Protein AF-A0ABD3QAK3-F1 (afdb_monomer_lite)

pLDDT: mean 80.15, std 20.47, range [24.86, 98.88]

Sequence (628 aa):
MVSDRAFLFLFHRSDGILLLHTTRKKSKGPHYQVPGGHVEDEDFDSAGKPKLMYQKWSLNNAGEDDTLLPYKICATRELYEETGIDLRNSMDRLKPVQLRSPKANELQCEYKHRIFFSAQLTDQDLDHVHAGKSSKTGLTQAMNKIPPNIMLKLSEEHQGFMFERNLSKAAESLTLHSGGKVSTALRMAVENGQLSSFITQPLNDEESPEGENRETPIQCNKVIKRELDMSPCKETVPHDCHRTFYLYLPQIVCLDGKSSNETVDEIGTLPVTFVVHCYGCNSESVMTSFLPYANTHKSIIVAPEGIQRSFNALDCCGYALSSKIDDVGFFSEILVTLEKEFSYVRSSFSYAVGWSNGGFMVMNAGHLFKAISPISGYIVDFDGLKANATVGKGIFFHHSLDDPFVRSTGCCNDPDTPACCCGIFAERCVSIQDVMKNFATEVNNCNIGEGHSKSDVRLEESFVDTQRGITCFTSSSRSCVANNTICLYEHSGHFNIPSFGVAFPMVEQVMDFFARDACEINSGLWNNQRKECVCRRESGYGGTYCFDRVGYAGPTNEKSTMQLSDVEVVVSSWWRPIYKAAILIIVVAVLCVFRLRMDRRKLKDEDEISSESGEKVELVDSTTRRGL

Structure (mmCIF, N/CA/C/O backbone):
data_AF-A0ABD3QAK3-F1
#
_entry.id   AF-A0ABD3QAK3-F1
#
loop_
_atom_site.group_PDB
_atom_site.id
_atom_site.type_symbol
_atom_site.label_atom_id
_atom_site.label_alt_id
_atom_site.label_comp_id
_atom_site.label_asym_id
_atom_site.label_entity_id
_atom_site.label_seq_id
_atom_site.pdbx_PDB_ins_code
_atom_site.Cartn_x
_atom_site.Cartn_y
_atom_site.Cartn_z
_atom_site.occupancy
_atom_site.B_iso_or_equiv
_atom_site.auth_seq_id
_atom_site.auth_comp_id
_atom_site.auth_asym_id
_atom_site.auth_atom_id
_atom_site.pdbx_PDB_model_num
ATOM 1 N N . MET A 1 1 ? 18.927 13.412 52.729 1.00 48.53 1 MET A N 1
ATOM 2 C CA . MET A 1 1 ? 17.749 12.579 52.401 1.00 48.53 1 MET A CA 1
ATOM 3 C C . MET A 1 1 ? 17.671 12.470 50.891 1.00 48.53 1 MET A C 1
ATOM 5 O O . MET A 1 1 ? 17.961 13.460 50.230 1.00 48.53 1 MET A O 1
ATOM 9 N N . VAL A 1 2 ? 17.378 11.293 50.340 1.00 58.09 2 VAL A N 1
ATOM 10 C CA . VAL A 1 2 ? 17.176 11.163 48.890 1.00 58.09 2 VAL A CA 1
ATOM 11 C C . VAL A 1 2 ? 15.822 11.793 48.567 1.00 58.09 2 VAL A C 1
ATOM 13 O O . VAL A 1 2 ? 14.831 11.426 49.185 1.00 58.09 2 VAL A O 1
ATOM 16 N N . SER A 1 3 ? 15.802 12.798 47.692 1.00 77.06 3 SER A N 1
ATOM 17 C CA . SER A 1 3 ? 14.559 13.418 47.222 1.00 77.06 3 SER A CA 1
ATOM 18 C C . SER A 1 3 ? 13.946 12.526 46.147 1.00 77.06 3 SER A C 1
ATOM 20 O O . SER A 1 3 ? 14.634 12.158 45.186 1.00 77.06 3 SER A O 1
ATOM 22 N N . ASP A 1 4 ? 12.679 12.170 46.345 1.00 86.94 4 ASP A N 1
ATOM 23 C CA . ASP A 1 4 ? 11.909 11.419 45.365 1.00 86.94 4 ASP A CA 1
ATOM 24 C C . ASP A 1 4 ? 11.622 12.274 44.127 1.00 86.94 4 ASP A C 1
ATOM 26 O O . ASP A 1 4 ? 11.622 13.509 44.161 1.00 86.94 4 ASP A O 1
ATOM 30 N N . ARG A 1 5 ? 11.390 11.589 43.012 1.00 93.31 5 ARG A N 1
ATOM 31 C CA . ARG A 1 5 ? 11.016 12.191 41.734 1.00 93.31 5 ARG A CA 1
ATOM 32 C C . ARG A 1 5 ? 9.819 11.471 41.145 1.00 93.31 5 ARG A C 1
ATOM 34 O O . ARG A 1 5 ? 9.698 10.262 41.343 1.00 93.31 5 ARG A O 1
ATOM 41 N N . ALA A 1 6 ? 9.003 12.177 40.378 1.00 95.12 6 ALA A N 1
ATOM 42 C CA . ALA A 1 6 ? 7.899 11.591 39.630 1.00 95.12 6 ALA A CA 1
ATOM 43 C C . ALA A 1 6 ? 8.104 11.830 38.129 1.00 95.12 6 ALA A C 1
ATOM 45 O O . ALA A 1 6 ? 8.448 12.936 37.726 1.00 95.12 6 ALA A O 1
ATOM 46 N N . PHE A 1 7 ? 7.926 10.791 37.313 1.00 97.88 7 PHE A N 1
ATOM 47 C CA . PHE A 1 7 ? 8.082 10.845 35.857 1.00 97.88 7 PHE A CA 1
ATOM 48 C C . PHE A 1 7 ? 6.852 10.292 35.148 1.00 97.88 7 PHE A C 1
ATOM 50 O O . PHE A 1 7 ? 6.183 9.389 35.660 1.00 97.88 7 PHE A O 1
ATOM 57 N N . LEU A 1 8 ? 6.598 10.798 33.941 1.00 96.81 8 LEU A N 1
ATOM 58 C CA . LEU A 1 8 ? 5.421 10.451 33.160 1.00 96.81 8 LEU A CA 1
ATOM 59 C C . LEU A 1 8 ? 5.791 9.912 31.773 1.00 96.81 8 LEU A C 1
ATOM 61 O O . LEU A 1 8 ? 6.413 10.593 30.962 1.00 96.81 8 LEU A O 1
ATOM 65 N N . PHE A 1 9 ? 5.365 8.685 31.481 1.00 96.50 9 PHE A N 1
ATOM 66 C CA . PHE A 1 9 ? 5.365 8.126 30.133 1.00 96.50 9 PHE A CA 1
ATOM 67 C C . PHE A 1 9 ? 4.059 8.517 29.434 1.00 96.50 9 PHE A C 1
ATOM 69 O O . PHE A 1 9 ? 3.014 7.901 29.645 1.00 96.50 9 PHE A O 1
ATOM 76 N N . LEU A 1 10 ? 4.119 9.583 28.638 1.00 94.94 10 LEU A N 1
ATOM 77 C CA . LEU A 1 10 ? 2.979 10.085 27.875 1.00 94.94 10 LEU A CA 1
ATOM 78 C C . LEU A 1 10 ? 2.948 9.500 26.477 1.00 94.94 10 LEU A C 1
ATOM 80 O O . LEU A 1 10 ? 3.904 9.672 25.725 1.00 94.94 10 LEU A O 1
ATOM 84 N N . PHE A 1 11 ? 1.827 8.890 26.112 1.00 91.44 11 PHE A N 1
ATOM 85 C CA . PHE A 1 11 ? 1.648 8.272 24.805 1.00 91.44 11 PHE A CA 1
ATOM 86 C C . PHE A 1 11 ? 0.579 8.998 24.014 1.00 91.44 11 PHE A C 1
ATOM 88 O O . PHE A 1 11 ? -0.553 9.102 24.467 1.00 91.44 11 PHE A O 1
ATOM 95 N N . HIS A 1 12 ? 0.907 9.446 22.809 1.00 87.62 12 HIS A N 1
ATOM 96 C CA . HIS A 1 12 ? -0.090 9.835 21.826 1.00 87.62 12 HIS A CA 1
ATOM 97 C C . HIS A 1 12 ? -0.406 8.649 20.912 1.00 87.62 12 HIS A C 1
ATOM 99 O O . HIS A 1 12 ? 0.503 7.937 20.485 1.00 87.62 12 HIS A O 1
ATOM 105 N N . ARG A 1 13 ? -1.692 8.419 20.614 1.00 78.31 13 ARG A N 1
ATOM 106 C CA . ARG A 1 13 ? -2.156 7.182 19.958 1.00 78.31 13 ARG A CA 1
ATOM 107 C C . ARG A 1 13 ? -1.511 6.975 18.589 1.00 78.31 13 ARG A C 1
ATOM 109 O O . ARG A 1 13 ? -1.150 5.852 18.253 1.00 78.31 13 ARG A O 1
ATOM 116 N N . SER A 1 14 ? -1.394 8.041 17.804 1.00 72.62 14 SER A N 1
ATOM 117 C CA . SER A 1 14 ? -0.783 7.995 16.476 1.00 72.62 14 SER A CA 1
ATOM 118 C C . SER A 1 14 ? 0.714 8.252 16.500 1.00 72.62 14 SER A C 1
ATOM 120 O O . SER A 1 14 ? 1.397 7.805 15.592 1.00 72.62 14 SER A O 1
ATOM 122 N N . ASP A 1 15 ? 1.257 8.960 17.487 1.00 81.81 15 ASP A N 1
ATOM 123 C CA . ASP A 1 15 ? 2.616 9.501 17.360 1.00 81.81 15 ASP A CA 1
ATOM 124 C C . ASP A 1 15 ? 3.647 8.778 18.234 1.00 81.81 15 ASP A C 1
ATOM 126 O O . ASP A 1 15 ? 4.821 8.744 17.868 1.00 81.81 15 ASP A O 1
ATOM 130 N N . GLY A 1 16 ? 3.220 8.083 19.293 1.00 88.44 16 GLY A N 1
ATOM 131 C CA . GLY A 1 16 ? 4.094 7.311 20.183 1.00 88.44 16 GLY A CA 1
ATOM 132 C C . GLY A 1 16 ? 4.354 8.011 21.517 1.00 88.44 16 GLY A C 1
ATOM 133 O O . GLY A 1 16 ? 3.540 8.817 21.966 1.00 88.44 16 GLY A O 1
ATOM 134 N N . ILE A 1 17 ? 5.469 7.693 22.183 1.00 94.56 17 ILE A N 1
ATOM 135 C CA . ILE A 1 17 ? 5.828 8.303 23.472 1.00 94.56 17 ILE A CA 1
ATOM 136 C C . ILE A 1 17 ? 6.436 9.696 23.275 1.00 94.56 17 ILE A C 1
ATOM 138 O O . ILE A 1 17 ? 7.299 9.873 22.415 1.00 94.56 17 ILE A O 1
ATOM 142 N N . LEU A 1 18 ? 6.012 10.676 24.074 1.00 95.56 18 LEU A N 1
ATOM 143 C CA . LEU A 1 18 ? 6.567 12.030 24.070 1.00 95.56 18 LEU A CA 1
ATOM 144 C C . LEU A 1 18 ? 7.971 12.049 24.691 1.00 95.56 18 LEU A C 1
ATOM 146 O O . LEU A 1 18 ? 8.162 11.642 25.838 1.00 95.56 18 LEU A O 1
ATOM 150 N N . LEU A 1 19 ? 8.938 12.586 23.950 1.00 96.88 19 LEU A N 1
ATOM 151 C CA . LEU A 1 19 ? 10.317 12.796 24.380 1.00 96.88 19 LEU A CA 1
ATOM 152 C C . LEU A 1 19 ? 10.688 14.277 24.257 1.00 96.88 19 LEU A C 1
ATOM 154 O O . LEU A 1 19 ? 10.515 14.883 23.201 1.00 96.88 19 LEU A O 1
ATOM 158 N N . LEU A 1 20 ? 11.255 14.852 25.315 1.00 96.25 20 LEU A N 1
ATOM 159 C CA . LEU A 1 20 ? 11.702 16.244 25.365 1.00 96.25 20 LEU A CA 1
ATOM 160 C C . LEU A 1 20 ? 13.210 16.329 25.129 1.00 96.25 20 LEU A C 1
ATOM 162 O O . LEU A 1 20 ? 13.993 15.683 25.823 1.00 96.25 20 LEU A O 1
ATOM 166 N N . HIS A 1 21 ? 13.636 17.135 24.163 1.00 94.50 21 HIS A N 1
ATOM 167 C CA . HIS A 1 21 ? 15.041 17.331 23.822 1.00 94.50 21 HIS A CA 1
ATOM 168 C C . HIS A 1 21 ? 15.651 18.465 24.657 1.00 94.50 21 HIS A C 1
ATOM 170 O O . HIS A 1 21 ? 15.159 19.597 24.642 1.00 94.50 21 HIS A O 1
ATOM 176 N N . THR A 1 22 ? 16.746 18.182 25.367 1.00 87.94 22 THR A N 1
ATOM 177 C CA . THR A 1 22 ? 17.477 19.161 26.185 1.00 87.94 22 THR A CA 1
ATOM 178 C C . THR A 1 22 ? 18.953 19.233 25.796 1.00 87.94 22 THR A C 1
ATOM 180 O O . THR A 1 22 ? 19.617 18.221 25.584 1.00 87.94 22 THR A O 1
ATOM 183 N N . THR A 1 23 ? 19.487 20.449 25.739 1.00 78.31 23 THR A N 1
ATOM 184 C CA . THR A 1 23 ? 20.881 20.766 25.385 1.00 78.31 23 THR A CA 1
ATOM 185 C C . THR A 1 23 ? 21.583 21.619 26.446 1.00 78.31 23 THR A C 1
ATOM 187 O O . THR A 1 23 ? 22.785 21.849 26.359 1.00 78.31 23 THR A O 1
ATOM 190 N N . ARG A 1 24 ? 20.856 22.087 27.474 1.00 64.06 24 ARG A N 1
ATOM 191 C CA . ARG A 1 24 ? 21.328 23.124 28.415 1.00 64.06 24 ARG A CA 1
ATOM 192 C C . ARG A 1 24 ? 21.891 22.602 29.741 1.00 64.06 24 ARG A C 1
ATOM 194 O O . ARG A 1 24 ? 22.439 23.380 30.524 1.00 64.06 24 ARG A O 1
ATOM 201 N N . LYS A 1 25 ? 21.807 21.298 30.022 1.00 68.19 25 LYS A N 1
ATOM 202 C CA . LYS A 1 25 ? 22.339 20.716 31.269 1.00 68.19 25 LYS A CA 1
ATOM 203 C C . LYS A 1 25 ? 23.866 20.589 31.173 1.00 68.19 25 LYS A C 1
ATOM 205 O O . LYS A 1 25 ? 24.362 19.606 30.656 1.00 68.19 25 LYS A O 1
ATOM 210 N N . LYS A 1 26 ? 24.609 21.564 31.721 1.00 58.03 26 LYS A N 1
ATOM 211 C CA . LYS A 1 26 ? 26.085 21.730 31.621 1.00 58.03 26 LYS A CA 1
ATOM 212 C C . LYS A 1 26 ? 26.942 20.463 31.813 1.00 58.03 26 LYS A C 1
ATOM 214 O O . LYS A 1 26 ? 28.054 20.411 31.304 1.00 58.03 26 LYS A O 1
ATOM 219 N N . SER A 1 27 ? 26.463 19.465 32.558 1.00 62.31 27 SER A N 1
ATOM 220 C CA . SER A 1 27 ? 27.169 18.203 32.831 1.00 62.31 27 SER A CA 1
ATOM 221 C C . SER A 1 27 ? 26.825 17.051 31.877 1.00 62.31 27 SER A C 1
ATOM 223 O O . SER A 1 27 ? 27.359 15.955 32.034 1.00 62.31 27 SER A O 1
ATOM 225 N N . LYS A 1 28 ? 25.918 17.257 30.915 1.00 65.50 28 LYS A N 1
ATOM 226 C CA . LYS A 1 28 ? 25.431 16.243 29.972 1.00 65.50 28 LYS A CA 1
ATOM 227 C C . LYS A 1 28 ? 25.290 16.865 28.582 1.00 65.50 28 LYS A C 1
ATOM 229 O O . LYS A 1 28 ? 24.758 17.960 28.450 1.00 65.50 28 LYS A O 1
ATOM 234 N N . GLY A 1 29 ? 25.745 16.165 27.544 1.00 76.44 29 GLY A N 1
ATOM 235 C CA . GLY A 1 29 ? 25.492 16.583 26.161 1.00 76.44 29 GLY A CA 1
ATOM 236 C C . GLY A 1 29 ? 23.991 16.604 25.815 1.00 76.44 29 GLY A C 1
ATOM 237 O O . GLY A 1 29 ? 23.160 16.244 26.660 1.00 76.44 29 GLY A O 1
ATOM 238 N N . PRO A 1 30 ? 23.632 17.001 24.581 1.00 85.06 30 PRO A N 1
ATOM 239 C CA . PRO A 1 30 ? 22.264 16.910 24.076 1.00 85.06 30 PRO A CA 1
ATOM 240 C C . PRO A 1 30 ? 21.653 15.526 24.331 1.00 85.06 30 PRO A C 1
ATOM 242 O O . PRO A 1 30 ? 22.277 14.512 24.019 1.00 85.06 30 PRO A O 1
ATOM 245 N N . HIS A 1 31 ? 20.470 15.468 24.942 1.00 91.56 31 HIS A N 1
ATOM 246 C CA . HIS A 1 31 ? 19.793 14.206 25.250 1.00 91.56 31 HIS A CA 1
ATOM 247 C C . HIS A 1 31 ? 18.279 14.368 25.360 1.00 91.56 31 HIS A C 1
ATOM 249 O O . HIS A 1 31 ? 17.766 15.485 25.436 1.00 91.56 31 HIS A O 1
ATOM 255 N N . TYR A 1 32 ? 17.570 13.239 25.398 1.00 95.12 32 TYR A N 1
ATOM 256 C CA . TYR A 1 32 ? 16.124 13.211 25.581 1.00 95.12 32 TYR A CA 1
ATOM 257 C C . TYR A 1 32 ? 15.735 12.925 27.030 1.00 95.12 32 TYR A C 1
ATOM 259 O O . TYR A 1 32 ? 16.454 12.249 27.773 1.00 95.12 32 TYR A O 1
ATOM 267 N N . GLN A 1 33 ? 14.586 13.462 27.425 1.00 96.00 33 GLN A N 1
ATOM 268 C CA . GLN A 1 33 ? 13.946 13.301 28.725 1.00 96.00 33 GLN A CA 1
ATOM 269 C C . GLN A 1 33 ? 12.463 12.960 28.524 1.00 96.00 33 GLN A C 1
ATOM 271 O O . GLN A 1 33 ? 11.920 13.151 27.439 1.00 96.00 33 GLN A O 1
ATOM 276 N N . VAL A 1 34 ? 11.823 12.425 29.559 1.00 97.00 34 VAL A N 1
ATOM 277 C CA . VAL A 1 34 ? 10.353 12.371 29.652 1.00 97.00 34 VAL A CA 1
ATOM 278 C C . VAL A 1 34 ? 9.924 13.411 30.678 1.00 97.00 34 VAL A C 1
ATOM 280 O O . VAL A 1 34 ? 10.752 13.706 31.548 1.00 97.00 34 VAL A O 1
ATOM 283 N N . PRO A 1 35 ? 8.683 13.917 30.623 1.00 96.69 35 PRO A N 1
ATOM 284 C CA . PRO A 1 35 ? 8.252 14.919 31.577 1.00 96.69 35 PRO A CA 1
ATOM 285 C C . PRO A 1 35 ? 8.326 14.439 33.025 1.00 96.69 35 PRO A C 1
ATOM 287 O O . PRO A 1 35 ? 8.030 13.269 33.315 1.00 96.69 35 PRO A O 1
ATOM 290 N N . GLY A 1 36 ? 8.716 15.335 33.929 1.00 95.19 36 GLY A N 1
ATOM 291 C CA . GLY A 1 36 ? 8.741 15.064 35.364 1.00 95.19 36 GLY A CA 1
ATOM 292 C C . GLY A 1 36 ? 10.007 15.520 36.081 1.00 95.19 36 GLY A C 1
ATOM 293 O O . GLY A 1 36 ? 11.070 15.708 35.490 1.00 95.19 36 GLY A O 1
ATOM 294 N N . GLY A 1 37 ? 9.914 15.612 37.404 1.00 93.56 37 GLY A N 1
ATOM 295 C CA . GLY A 1 37 ? 10.890 16.341 38.201 1.00 93.56 37 GLY A CA 1
ATOM 296 C C . GLY A 1 37 ? 10.922 15.930 39.665 1.00 93.56 37 GLY A C 1
ATOM 297 O O . GLY A 1 37 ? 10.688 14.771 40.021 1.00 93.56 37 GLY A O 1
ATOM 298 N N . HIS A 1 38 ? 11.338 16.869 40.507 1.00 93.19 38 HIS A N 1
ATOM 299 C CA . HIS A 1 38 ? 11.453 16.666 41.946 1.00 93.19 38 HIS A CA 1
ATOM 300 C C . HIS A 1 38 ? 10.094 16.830 42.623 1.00 93.19 38 HIS A C 1
ATOM 302 O O . HIS A 1 38 ? 9.352 17.751 42.307 1.00 93.19 38 HIS A O 1
ATOM 308 N N . VAL A 1 39 ? 9.797 15.938 43.571 1.00 90.19 39 VAL A N 1
ATOM 309 C CA . VAL A 1 39 ? 8.610 16.082 44.420 1.00 90.19 39 VAL A CA 1
ATOM 310 C C . VAL A 1 39 ? 8.939 17.067 45.537 1.00 90.19 39 VAL A C 1
ATOM 312 O O . VAL A 1 39 ? 9.882 16.840 46.312 1.00 90.19 39 VAL A O 1
ATOM 315 N N . GLU A 1 40 ? 8.176 18.151 45.597 1.00 89.94 40 GLU A N 1
ATOM 316 C CA . GLU A 1 40 ? 8.367 19.283 46.507 1.00 89.94 40 GLU A CA 1
ATOM 317 C C . GLU A 1 40 ? 7.404 19.211 47.700 1.00 89.94 40 GLU A C 1
ATOM 319 O O . GLU A 1 40 ? 6.500 18.374 47.736 1.00 89.94 40 GLU A O 1
ATOM 324 N N . ASP A 1 41 ? 7.622 20.044 48.720 1.00 85.75 41 ASP A N 1
ATOM 325 C CA . ASP A 1 41 ? 6.781 20.038 49.928 1.00 85.75 41 ASP A CA 1
ATOM 326 C C . ASP A 1 41 ? 5.357 20.523 49.596 1.00 85.75 41 ASP A C 1
ATOM 328 O O . ASP A 1 41 ? 4.371 19.997 50.107 1.00 85.75 41 ASP A O 1
ATOM 332 N N . GLU A 1 42 ? 5.249 21.426 48.628 1.00 87.38 42 GLU A N 1
ATOM 333 C CA . GLU A 1 42 ? 4.016 21.977 48.083 1.00 87.38 42 GLU A CA 1
ATOM 334 C C . GLU A 1 42 ? 3.141 20.910 47.399 1.00 87.38 42 GLU A C 1
ATOM 336 O O . GLU A 1 42 ? 1.911 21.004 47.436 1.00 87.38 42 GLU A O 1
ATOM 341 N N . ASP A 1 43 ? 3.743 19.868 46.808 1.00 88.44 43 ASP A N 1
ATOM 342 C CA . ASP A 1 43 ? 3.006 18.752 46.195 1.00 88.44 43 ASP A CA 1
ATOM 343 C C . ASP A 1 43 ? 2.315 17.892 47.274 1.00 88.44 43 ASP A C 1
ATOM 345 O O . ASP A 1 43 ? 1.197 17.402 47.094 1.00 88.44 43 ASP A O 1
ATOM 349 N N . PHE A 1 44 ? 2.973 17.738 48.426 1.00 84.50 44 PHE A N 1
ATOM 350 C CA . PHE A 1 44 ? 2.442 17.056 49.608 1.00 84.50 44 PHE A CA 1
ATOM 351 C C . PHE A 1 44 ? 1.340 17.877 50.285 1.00 84.50 44 PHE A C 1
ATOM 353 O O . PHE A 1 44 ? 0.272 17.342 50.605 1.00 84.50 44 PHE A O 1
ATOM 360 N N . ASP A 1 45 ? 1.558 19.183 50.428 1.00 84.06 45 ASP A N 1
ATOM 361 C CA . ASP A 1 45 ? 0.566 20.110 50.972 1.00 84.06 45 ASP A CA 1
ATOM 362 C C . ASP A 1 45 ? -0.690 20.164 50.091 1.00 84.06 45 ASP A C 1
ATOM 364 O O . ASP A 1 45 ? -1.809 20.103 50.604 1.00 84.06 45 ASP A O 1
ATOM 368 N N . SER A 1 46 ? -0.521 20.165 48.765 1.00 84.25 46 SER A N 1
ATOM 369 C CA . SER A 1 46 ? -1.625 20.125 47.793 1.00 84.25 46 SER A CA 1
ATOM 370 C C . SER A 1 46 ? -2.431 18.823 47.859 1.00 84.25 46 SER A C 1
ATOM 372 O O . SER A 1 46 ? -3.635 18.827 47.609 1.00 84.25 46 SER A O 1
ATOM 374 N N . ALA A 1 47 ? -1.799 17.710 48.242 1.00 81.31 47 ALA A N 1
ATOM 375 C CA . ALA A 1 47 ? -2.486 16.449 48.520 1.00 81.31 47 ALA A CA 1
ATOM 376 C C . ALA A 1 47 ? -3.167 16.419 49.906 1.00 81.31 47 ALA A C 1
ATOM 378 O O . ALA A 1 47 ? -3.846 15.445 50.238 1.00 81.31 47 ALA A O 1
ATOM 379 N N . GLY A 1 48 ? -2.959 17.441 50.745 1.00 79.38 48 GLY A N 1
ATOM 380 C CA . GLY A 1 48 ? -3.405 17.463 52.137 1.00 79.38 48 GLY A CA 1
ATOM 381 C C . GLY A 1 48 ? -2.656 16.468 53.032 1.00 79.38 48 GLY A C 1
ATOM 382 O O . GLY A 1 48 ? -3.224 15.980 54.012 1.00 79.38 48 GLY A O 1
ATOM 383 N N . LYS A 1 49 ? -1.405 16.116 52.696 1.00 67.38 49 LYS A N 1
ATOM 384 C CA . LYS A 1 49 ? -0.611 15.086 53.391 1.00 67.38 49 LYS A CA 1
ATOM 385 C C . LYS A 1 49 ? 0.740 15.657 53.845 1.00 67.38 49 LYS A C 1
ATOM 387 O O . LYS A 1 49 ? 1.572 15.941 52.998 1.00 67.38 49 LYS A O 1
ATOM 392 N N . PRO A 1 50 ? 1.055 15.742 55.149 1.00 64.12 50 PRO A N 1
ATOM 393 C CA . PRO A 1 50 ? 2.370 16.205 55.594 1.00 64.12 50 PRO A CA 1
ATOM 394 C C . PRO A 1 50 ? 3.485 15.220 55.200 1.00 64.12 50 PRO A C 1
ATOM 396 O O . PRO A 1 50 ? 3.407 14.032 55.524 1.00 64.12 50 PRO A O 1
ATOM 399 N N . LYS A 1 51 ? 4.579 15.709 54.602 1.00 62.50 51 LYS A N 1
ATOM 400 C CA . LYS A 1 51 ? 5.743 14.899 54.170 1.00 62.50 51 LYS A CA 1
ATOM 401 C C . LYS A 1 51 ? 6.330 13.995 55.266 1.00 62.50 51 LYS A C 1
ATOM 403 O O . LYS A 1 51 ? 6.785 12.885 54.985 1.00 62.50 51 LYS A O 1
ATOM 408 N N . LEU A 1 52 ? 6.278 14.430 56.531 1.00 58.75 52 LEU A N 1
ATOM 409 C CA . LEU A 1 52 ? 6.751 13.650 57.686 1.00 58.75 52 LEU A CA 1
ATOM 410 C C . LEU A 1 52 ? 5.970 12.339 57.898 1.00 58.75 52 LEU A C 1
ATOM 412 O O . LEU A 1 52 ? 6.512 11.388 58.458 1.00 58.75 52 LEU A O 1
ATOM 416 N N . MET A 1 53 ? 4.713 12.275 57.449 1.00 52.06 53 MET A N 1
ATOM 417 C CA . MET A 1 53 ? 3.838 11.111 57.620 1.00 52.06 53 MET A CA 1
ATOM 418 C C . MET A 1 53 ? 4.145 9.997 56.604 1.00 52.06 53 MET A C 1
ATOM 420 O O . MET A 1 53 ? 3.798 8.838 56.820 1.00 52.06 53 MET A O 1
ATOM 424 N N . TYR A 1 54 ? 4.858 10.330 55.526 1.00 56.31 54 TYR A N 1
ATOM 425 C CA . TYR A 1 54 ? 5.079 9.450 54.383 1.00 56.31 54 TYR A CA 1
ATOM 426 C C . TYR A 1 54 ? 6.375 8.622 54.469 1.00 56.31 54 TYR A C 1
ATOM 428 O O . TYR A 1 54 ? 6.482 7.557 53.869 1.00 56.31 54 TYR A O 1
ATOM 436 N N . GLN A 1 55 ? 7.343 9.031 55.299 1.00 52.84 55 GLN A N 1
ATOM 437 C CA . GLN A 1 55 ? 8.617 8.309 55.466 1.00 52.84 55 GLN A CA 1
ATOM 438 C C . GLN A 1 55 ? 8.496 6.949 56.182 1.00 52.84 55 GLN A C 1
ATOM 440 O O . GLN A 1 55 ? 9.497 6.245 56.331 1.00 52.84 55 GLN A O 1
ATOM 445 N N . LYS A 1 56 ? 7.305 6.560 56.658 1.00 44.88 56 LYS A N 1
ATOM 446 C CA . LYS A 1 56 ? 7.134 5.321 57.431 1.00 44.88 56 LYS A CA 1
ATOM 447 C C . LYS A 1 56 ? 5.723 4.734 57.423 1.00 44.88 56 LYS A C 1
ATOM 449 O O . LYS A 1 56 ? 5.432 3.887 58.270 1.00 44.88 56 LYS A O 1
ATOM 454 N N . TRP A 1 57 ? 4.840 5.164 56.517 1.00 42.44 57 TRP A N 1
ATOM 455 C CA . TRP A 1 57 ? 3.527 4.535 56.429 1.00 42.44 57 TRP A CA 1
ATOM 456 C C . TRP A 1 57 ? 3.643 3.236 55.637 1.00 42.44 57 TRP A C 1
ATOM 458 O O . TRP A 1 57 ? 3.841 3.218 54.426 1.00 42.44 57 TRP A O 1
ATOM 468 N N . SER A 1 58 ? 3.590 2.134 56.379 1.00 44.84 58 SER A N 1
ATOM 469 C CA . SER A 1 58 ? 3.414 0.794 55.840 1.00 44.84 58 SER A CA 1
ATOM 470 C C . SER A 1 58 ? 2.204 0.788 54.904 1.00 44.84 58 SER A C 1
ATOM 472 O O . SER A 1 58 ? 1.129 1.260 55.279 1.00 44.84 58 SER A O 1
ATOM 474 N N . LEU A 1 59 ? 2.411 0.231 53.711 1.00 47.62 59 LEU A N 1
ATOM 475 C CA . LEU A 1 59 ? 1.485 0.012 52.588 1.00 47.62 59 LEU A CA 1
ATOM 476 C C . LEU A 1 59 ? 0.211 -0.790 52.930 1.00 47.62 59 LEU A C 1
ATOM 478 O O . LEU A 1 59 ? -0.453 -1.319 52.047 1.00 47.62 59 LEU A O 1
ATOM 482 N N . ASN A 1 60 ? -0.139 -0.905 54.207 1.00 41.47 60 ASN A N 1
ATOM 483 C CA . ASN A 1 60 ? -1.083 -1.893 54.693 1.00 41.47 60 ASN A CA 1
ATOM 484 C C . ASN A 1 60 ? -2.508 -1.368 54.899 1.00 41.47 60 ASN A C 1
ATOM 486 O O . ASN A 1 60 ? -3.357 -2.194 55.193 1.00 41.47 60 ASN A O 1
ATOM 490 N N . ASN A 1 61 ? -2.804 -0.063 54.773 1.00 40.44 61 ASN A N 1
ATOM 491 C CA . ASN A 1 61 ? -4.151 0.452 55.105 1.00 40.44 61 ASN A CA 1
ATOM 492 C C . ASN A 1 61 ? -4.662 1.676 54.313 1.00 40.44 61 ASN A C 1
ATOM 494 O O . ASN A 1 61 ? -5.734 2.184 54.631 1.00 40.44 61 ASN A O 1
ATOM 498 N N . ALA A 1 62 ? -3.953 2.153 53.289 1.00 44.34 62 ALA A N 1
ATOM 499 C CA . ALA A 1 62 ? -4.458 3.195 52.392 1.00 44.34 62 ALA A CA 1
ATOM 500 C C . ALA A 1 62 ? -4.537 2.619 50.978 1.00 44.34 62 ALA A C 1
ATOM 502 O O . ALA A 1 62 ? -3.594 1.962 50.536 1.00 44.34 62 ALA A O 1
ATOM 503 N N . GLY A 1 63 ? -5.661 2.828 50.287 1.00 51.59 63 GLY A N 1
ATOM 504 C CA . GLY A 1 63 ? -5.778 2.452 48.880 1.00 51.59 63 GLY A CA 1
ATOM 505 C C . GLY A 1 63 ? -4.631 3.067 48.075 1.00 51.59 63 GLY A C 1
ATOM 506 O O . GLY A 1 63 ? -4.197 4.183 48.364 1.00 51.59 63 GLY A O 1
ATOM 507 N N . GLU A 1 64 ? -4.140 2.335 47.077 1.00 57.09 64 GLU A N 1
ATOM 508 C CA . GLU A 1 64 ? -3.003 2.704 46.216 1.00 57.09 64 GLU A CA 1
ATOM 509 C C . GLU A 1 64 ? -3.130 4.115 45.592 1.00 57.09 64 GLU A C 1
ATOM 511 O O . GLU A 1 64 ? -2.133 4.738 45.237 1.00 57.09 64 GLU A O 1
ATOM 516 N N . ASP A 1 65 ? -4.350 4.655 45.514 1.00 59.66 65 ASP A N 1
ATOM 517 C CA . ASP A 1 65 ? -4.641 5.974 44.946 1.00 59.66 65 ASP A CA 1
ATOM 518 C C . ASP A 1 65 ? -4.390 7.154 45.915 1.00 59.66 65 ASP A C 1
ATOM 520 O O . ASP A 1 65 ? -3.897 8.199 45.495 1.00 59.66 65 ASP A O 1
ATOM 524 N N . ASP A 1 66 ? -4.645 6.995 47.223 1.00 66.44 66 ASP A N 1
ATOM 525 C CA . ASP A 1 66 ? -4.463 8.070 48.227 1.00 66.44 66 ASP A CA 1
ATOM 526 C C . ASP A 1 66 ? -2.984 8.245 48.615 1.00 66.44 66 ASP A C 1
ATOM 528 O O . ASP A 1 66 ? -2.529 9.316 49.018 1.00 66.44 66 ASP A O 1
ATOM 532 N N . THR A 1 67 ? -2.198 7.180 48.451 1.00 74.19 67 THR A N 1
ATOM 533 C CA . THR A 1 67 ? -0.752 7.208 48.641 1.00 74.19 67 THR A CA 1
ATOM 534 C C . THR A 1 67 ? -0.081 7.936 47.470 1.00 74.19 67 THR A C 1
ATOM 536 O O . THR A 1 67 ? 0.720 8.844 47.689 1.00 74.19 67 THR A O 1
ATOM 539 N N . LEU A 1 68 ? -0.414 7.628 46.222 1.00 85.38 68 LEU A N 1
ATOM 540 C CA . LEU A 1 68 ? 0.321 8.159 45.069 1.00 85.38 68 LEU A CA 1
ATOM 541 C C . LEU A 1 68 ? -0.028 9.608 44.679 1.00 85.38 68 LEU A C 1
ATOM 543 O O . LEU A 1 68 ? 0.617 10.164 43.787 1.00 85.38 68 LEU A O 1
ATOM 547 N N . LEU A 1 69 ? -0.999 10.238 45.345 1.00 87.56 69 LEU A N 1
ATOM 548 C CA . LEU A 1 69 ? -1.512 11.563 44.987 1.00 87.56 69 LEU A CA 1
ATOM 549 C C . LEU A 1 69 ? -0.445 12.684 44.931 1.00 87.56 69 LEU A C 1
ATOM 551 O O . LEU A 1 69 ? -0.390 13.344 43.893 1.00 87.56 69 LEU A O 1
ATOM 555 N N . PRO A 1 70 ? 0.454 12.882 45.924 1.00 89.06 70 PRO A N 1
ATOM 556 C CA . PRO A 1 70 ? 1.508 13.906 45.829 1.00 89.06 70 PRO A CA 1
ATOM 557 C C . PRO A 1 70 ? 2.405 13.723 44.596 1.00 89.06 70 PRO A C 1
ATOM 559 O O . PRO A 1 70 ? 2.816 14.681 43.947 1.00 89.06 70 PRO A O 1
ATOM 562 N N . TYR A 1 71 ? 2.666 12.471 44.219 1.00 91.94 71 TYR A N 1
ATOM 563 C CA . TYR A 1 71 ? 3.489 12.139 43.060 1.00 91.94 71 TYR A CA 1
ATOM 564 C C . TYR A 1 71 ? 2.754 12.393 41.733 1.00 91.94 71 TYR A C 1
ATOM 566 O O . TYR A 1 71 ? 3.389 12.807 40.764 1.00 91.94 71 TYR A O 1
ATOM 574 N N . LYS A 1 72 ? 1.428 12.191 41.678 1.00 92.88 72 LYS A N 1
ATOM 575 C CA . LYS A 1 72 ? 0.592 12.576 40.524 1.00 92.88 72 LYS A CA 1
ATOM 576 C C . LYS A 1 72 ? 0.517 14.099 40.363 1.00 92.88 72 LYS A C 1
ATOM 578 O O . LYS A 1 72 ? 0.604 14.591 39.236 1.00 92.88 72 LYS A O 1
ATOM 583 N N . ILE A 1 73 ? 0.408 14.833 41.474 1.00 92.81 73 ILE A N 1
ATOM 584 C CA . ILE A 1 73 ? 0.431 16.304 41.490 1.00 92.81 73 ILE A CA 1
ATOM 585 C C . ILE A 1 73 ? 1.764 16.804 40.929 1.00 92.81 73 ILE A C 1
ATOM 587 O O . ILE A 1 73 ? 1.762 17.545 39.951 1.00 92.81 73 ILE A O 1
ATOM 591 N N . CYS A 1 74 ? 2.888 16.300 41.449 1.00 94.38 74 CYS A N 1
ATOM 592 C CA . CYS A 1 74 ? 4.221 16.608 40.928 1.00 94.38 74 CYS A CA 1
ATOM 593 C C . CYS A 1 74 ? 4.334 16.304 39.422 1.00 94.38 74 CYS A C 1
ATOM 595 O O . CYS A 1 74 ? 4.685 17.179 38.636 1.00 94.38 74 CYS A O 1
ATOM 597 N N . ALA A 1 75 ? 3.976 15.090 38.983 1.00 95.62 75 ALA A N 1
ATOM 598 C CA . ALA A 1 75 ? 4.108 14.693 37.578 1.00 95.62 75 ALA A CA 1
ATOM 599 C C . ALA A 1 75 ? 3.275 15.562 36.616 1.00 95.62 75 ALA A C 1
ATOM 601 O O . ALA A 1 75 ? 3.727 15.860 35.512 1.00 95.62 75 ALA A O 1
ATOM 602 N N . THR A 1 76 ? 2.065 15.970 37.015 1.00 95.75 76 THR A N 1
ATOM 603 C CA . THR A 1 76 ? 1.207 16.838 36.187 1.00 95.75 76 THR A CA 1
ATOM 604 C C . THR A 1 76 ? 1.601 18.314 36.251 1.00 95.75 76 THR A C 1
ATOM 606 O O . THR A 1 76 ? 1.447 19.010 35.247 1.00 95.75 76 THR A O 1
ATOM 609 N N . ARG A 1 77 ? 2.153 18.789 37.378 1.00 95.44 77 ARG A N 1
ATOM 610 C CA . ARG A 1 77 ? 2.766 20.121 37.504 1.00 95.44 77 ARG A CA 1
ATOM 611 C C . ARG A 1 77 ? 3.957 20.259 36.559 1.00 95.44 77 ARG A C 1
ATOM 613 O O . ARG A 1 77 ? 3.950 21.148 35.713 1.00 95.44 77 ARG A O 1
ATOM 620 N N . GLU A 1 78 ? 4.908 19.334 36.645 1.00 96.06 78 GLU A N 1
ATOM 621 C CA . GLU A 1 78 ? 6.113 19.311 35.806 1.00 96.06 78 GLU A CA 1
ATOM 622 C C . GLU A 1 78 ? 5.754 19.188 34.320 1.00 96.06 78 GLU A C 1
ATOM 624 O O . GLU A 1 78 ? 6.283 19.918 33.488 1.00 96.06 78 GLU A O 1
ATOM 629 N N . LEU A 1 79 ? 4.775 18.341 33.971 1.00 95.38 79 LEU A N 1
ATOM 630 C CA . LEU A 1 79 ? 4.276 18.249 32.598 1.00 95.38 79 LEU A CA 1
ATOM 631 C C . LEU A 1 79 ? 3.803 19.607 32.061 1.00 95.38 79 LEU A C 1
ATOM 633 O O . LEU A 1 79 ? 4.158 19.993 30.942 1.00 95.38 79 LEU A O 1
ATOM 637 N N . TYR A 1 80 ? 2.990 20.315 32.843 1.00 93.94 80 TYR A N 1
ATOM 638 C CA . TYR A 1 80 ? 2.457 21.612 32.449 1.00 93.94 80 TYR A CA 1
ATOM 639 C C . TYR A 1 80 ? 3.565 22.664 32.333 1.00 93.94 80 TYR A C 1
ATOM 641 O O . TYR A 1 80 ? 3.594 23.420 31.362 1.00 93.94 80 TYR A O 1
ATOM 649 N N . GLU A 1 81 ? 4.499 22.689 33.282 1.00 92.62 81 GLU A N 1
ATOM 650 C CA . GLU A 1 81 ? 5.629 23.621 33.293 1.00 92.62 81 GLU A CA 1
ATOM 651 C C . GLU A 1 81 ? 6.587 23.384 32.118 1.00 92.62 81 GLU A C 1
ATOM 653 O O . GLU A 1 81 ? 7.021 24.348 31.486 1.00 92.62 81 GLU A O 1
ATOM 658 N N . GLU A 1 82 ? 6.870 22.124 31.775 1.00 93.31 82 GLU A N 1
ATOM 659 C CA . GLU A 1 82 ? 7.812 21.745 30.717 1.00 93.31 82 GLU A CA 1
ATOM 660 C C . GLU A 1 82 ? 7.225 21.810 29.302 1.00 93.31 82 GLU A C 1
ATOM 662 O O . GLU A 1 82 ? 7.976 22.059 28.353 1.00 93.31 82 GLU A O 1
ATOM 667 N N . THR A 1 83 ? 5.915 21.574 29.135 1.00 92.38 83 THR A N 1
ATOM 668 C CA . THR A 1 83 ? 5.296 21.355 27.807 1.00 92.38 83 THR A CA 1
ATOM 669 C C . THR A 1 83 ? 4.044 22.185 27.517 1.00 92.38 83 THR A C 1
ATOM 671 O O . THR A 1 83 ? 3.652 22.320 26.353 1.00 92.38 83 THR A O 1
ATOM 674 N N . GLY A 1 84 ? 3.397 22.719 28.555 1.00 89.62 84 GLY A N 1
ATOM 675 C CA . GLY A 1 84 ? 2.090 23.369 28.471 1.00 89.62 84 GLY A CA 1
ATOM 676 C C . GLY A 1 84 ? 0.888 22.417 28.401 1.00 89.62 84 GLY A C 1
ATOM 677 O O . GLY A 1 84 ? -0.240 22.903 28.386 1.00 89.62 84 GLY A O 1
ATOM 678 N N . ILE A 1 85 ? 1.092 21.094 28.375 1.00 92.06 85 ILE A N 1
ATOM 679 C CA . ILE A 1 85 ? 0.002 20.105 28.433 1.00 92.06 85 ILE A CA 1
ATOM 680 C C . ILE A 1 85 ? -0.572 20.090 29.856 1.00 92.06 85 ILE A C 1
ATOM 682 O O . ILE A 1 85 ? 0.163 19.877 30.820 1.00 92.06 85 ILE A O 1
ATOM 686 N N . ASP A 1 86 ? -1.882 20.299 30.003 1.00 92.31 86 ASP A N 1
ATOM 687 C CA . ASP A 1 86 ? -2.526 20.411 31.316 1.00 92.31 86 ASP A CA 1
ATOM 688 C C . ASP A 1 86 ? -3.378 19.182 31.655 1.00 92.31 86 ASP A C 1
ATOM 690 O O . ASP A 1 86 ? -4.516 19.050 31.214 1.00 92.31 86 ASP A O 1
ATOM 694 N N . LEU A 1 87 ? -2.828 18.292 32.484 1.00 93.50 87 LEU A N 1
ATOM 695 C CA . LEU A 1 87 ? -3.544 17.132 33.034 1.00 93.50 87 LEU A CA 1
ATOM 696 C C . LEU A 1 87 ? -3.869 17.283 34.526 1.00 93.50 87 LEU A C 1
ATOM 698 O O . LEU A 1 87 ? -4.302 16.320 35.160 1.00 93.50 87 LEU A O 1
ATOM 702 N N . ARG A 1 88 ? -3.682 18.472 35.116 1.00 92.69 88 ARG A N 1
ATOM 703 C CA . ARG A 1 88 ? -3.844 18.680 36.568 1.00 92.69 88 ARG A CA 1
ATOM 704 C C . ARG A 1 88 ? -5.283 18.446 37.040 1.00 92.69 88 ARG A C 1
ATOM 706 O O . ARG A 1 88 ? -5.495 18.010 38.163 1.00 92.69 88 ARG A O 1
ATOM 713 N N . ASN A 1 89 ? -6.267 18.648 36.162 1.00 89.88 89 ASN A N 1
ATOM 714 C CA . ASN A 1 89 ? -7.684 18.356 36.425 1.00 89.88 89 ASN A CA 1
ATOM 715 C C . ASN A 1 89 ? -8.119 16.946 35.975 1.00 89.88 89 ASN A C 1
ATOM 717 O O . ASN A 1 89 ? -9.303 16.623 36.032 1.00 89.88 89 ASN A O 1
ATOM 721 N N . SER A 1 90 ? -7.192 16.108 35.503 1.00 91.12 90 SER A N 1
ATOM 722 C CA . SER A 1 90 ? -7.474 14.754 34.998 1.00 91.12 90 SER A CA 1
ATOM 723 C C . SER A 1 90 ? -6.431 13.740 35.475 1.00 91.12 90 SER A C 1
ATOM 725 O O . SER A 1 90 ? -5.976 12.867 34.731 1.00 91.12 90 SER A O 1
ATOM 727 N N . MET A 1 91 ? -6.016 13.875 36.738 1.00 90.00 91 MET A N 1
ATOM 728 C CA . MET A 1 91 ? -5.000 13.023 37.367 1.00 90.00 91 MET A CA 1
ATOM 729 C C . MET A 1 91 ? -5.428 11.552 37.508 1.00 90.00 91 MET A C 1
ATOM 731 O O . MET A 1 91 ? -4.584 10.675 37.689 1.00 90.00 91 MET A O 1
ATOM 735 N N . ASP A 1 92 ? -6.719 11.248 37.391 1.00 87.75 92 ASP A N 1
ATOM 736 C CA . ASP A 1 92 ? -7.272 9.889 37.347 1.00 87.75 92 ASP A CA 1
ATOM 737 C C . ASP A 1 92 ? -6.766 9.081 36.133 1.00 87.75 92 ASP A C 1
ATOM 739 O O . ASP A 1 92 ? -6.693 7.842 36.175 1.00 87.75 92 ASP A O 1
ATOM 743 N N . ARG A 1 93 ? -6.347 9.786 35.073 1.00 90.06 93 ARG A N 1
ATOM 744 C CA . ARG A 1 93 ? -5.755 9.210 33.859 1.00 90.06 93 ARG A CA 1
ATOM 745 C C . ARG A 1 93 ? -4.318 8.734 34.060 1.00 90.06 93 ARG A C 1
ATOM 747 O O . ARG A 1 93 ? -3.851 7.922 33.265 1.00 90.06 93 ARG A O 1
ATOM 754 N N . LEU A 1 94 ? -3.626 9.200 35.104 1.00 92.50 94 LEU A N 1
ATOM 755 C CA . LEU A 1 94 ? -2.272 8.753 35.430 1.00 92.50 94 LEU A CA 1
ATOM 756 C C . LEU A 1 94 ? -2.335 7.385 36.107 1.00 92.50 94 LEU A C 1
ATOM 758 O O . LEU A 1 94 ? -2.750 7.256 37.264 1.00 92.50 94 LEU A O 1
ATOM 762 N N . LYS A 1 95 ? -1.895 6.356 35.382 1.00 90.56 95 LYS A N 1
ATOM 763 C CA . LYS A 1 95 ? -1.815 4.983 35.881 1.00 90.56 95 LYS A CA 1
ATOM 764 C C . LYS A 1 95 ? -0.398 4.682 36.377 1.00 90.56 95 LYS A C 1
ATOM 766 O O . LYS A 1 95 ? 0.552 4.910 35.621 1.00 90.56 95 LYS A O 1
ATOM 771 N N . PRO A 1 96 ? -0.220 4.202 37.622 1.00 90.19 96 PRO A N 1
ATOM 772 C CA . PRO A 1 96 ? 1.086 3.766 38.114 1.00 90.19 96 PRO A CA 1
ATOM 773 C C . PRO A 1 96 ? 1.651 2.659 37.216 1.00 90.19 96 PRO A C 1
ATOM 775 O O . PRO A 1 96 ? 0.943 1.715 36.882 1.00 90.19 96 PRO A O 1
ATOM 778 N N . VAL A 1 97 ? 2.913 2.771 36.808 1.00 90.25 97 VAL A N 1
ATOM 779 C CA . VAL A 1 97 ? 3.548 1.799 35.902 1.00 90.25 97 VAL A CA 1
ATOM 780 C C . VAL A 1 97 ? 4.133 0.655 36.721 1.00 90.25 97 VAL A C 1
ATOM 782 O O . VAL A 1 97 ? 5.054 0.901 37.488 1.00 90.25 97 VAL A O 1
ATOM 785 N N . GLN A 1 98 ? 3.674 -0.592 36.580 1.00 86.75 98 GLN A N 1
ATOM 786 C CA . GLN A 1 98 ? 4.222 -1.689 37.399 1.00 86.75 98 GLN A CA 1
ATOM 787 C C . GLN A 1 98 ? 5.616 -2.142 36.911 1.00 86.75 98 GLN A C 1
ATOM 789 O O . GLN A 1 98 ? 5.789 -2.822 35.901 1.00 86.75 98 GLN A O 1
ATOM 794 N N . LEU A 1 99 ? 6.660 -1.788 37.655 1.00 85.19 99 LEU A N 1
ATOM 795 C CA . LEU A 1 99 ? 8.049 -2.106 37.307 1.00 85.19 99 LEU A CA 1
ATOM 796 C C . LEU A 1 99 ? 8.517 -3.457 37.865 1.00 85.19 99 LEU A C 1
ATOM 798 O O . LEU A 1 99 ? 9.519 -4.001 37.404 1.00 85.19 99 LEU A O 1
ATOM 802 N N . ARG A 1 100 ? 7.817 -4.019 38.852 1.00 79.94 100 ARG A N 1
ATOM 803 C CA . ARG A 1 100 ? 8.191 -5.267 39.534 1.00 79.94 100 ARG A CA 1
ATOM 804 C C . ARG A 1 100 ? 6.966 -5.975 40.102 1.00 79.94 100 ARG A C 1
ATOM 806 O O . ARG A 1 100 ? 5.960 -5.329 40.381 1.00 79.94 100 ARG A O 1
ATOM 813 N N . SER A 1 101 ? 7.086 -7.283 40.335 1.00 73.81 101 SER A N 1
ATOM 814 C CA . SER A 1 101 ? 6.041 -8.082 40.983 1.00 73.81 101 SER A CA 1
ATOM 815 C C . SER A 1 101 ? 5.698 -7.552 42.387 1.00 73.81 101 SER A C 1
ATOM 817 O O . SER A 1 101 ? 6.590 -7.036 43.074 1.00 73.81 101 SER A O 1
ATOM 819 N N . PRO A 1 102 ? 4.444 -7.718 42.851 1.00 66.88 102 PRO A N 1
ATOM 820 C CA . PRO A 1 102 ? 4.008 -7.248 44.161 1.00 66.88 102 PRO A CA 1
ATOM 821 C C . PRO A 1 102 ? 4.870 -7.817 45.293 1.00 66.88 102 PRO A C 1
ATOM 823 O O . PRO A 1 102 ? 4.989 -9.033 45.451 1.00 66.88 102 PRO A O 1
ATOM 826 N N . LYS A 1 103 ? 5.450 -6.939 46.113 1.00 65.12 103 LYS A N 1
ATOM 827 C CA . LYS A 1 103 ? 6.098 -7.298 47.380 1.00 65.12 103 LYS A CA 1
ATOM 828 C C . LYS A 1 103 ? 5.509 -6.456 48.499 1.00 65.12 103 LYS A C 1
ATOM 830 O O . LYS A 1 103 ? 5.231 -5.273 48.315 1.00 65.12 103 LYS A O 1
ATOM 835 N N . ALA A 1 104 ? 5.341 -7.064 49.671 1.00 57.50 104 ALA A N 1
ATOM 836 C CA . ALA A 1 104 ? 4.896 -6.342 50.853 1.00 57.50 104 ALA A CA 1
ATOM 837 C C . ALA A 1 104 ? 5.878 -5.197 51.165 1.00 57.50 104 ALA A C 1
ATOM 839 O O . ALA A 1 104 ? 7.078 -5.433 51.297 1.00 57.50 104 ALA A O 1
ATOM 840 N N . ASN A 1 105 ? 5.352 -3.980 51.320 1.00 63.78 105 ASN A N 1
ATOM 841 C CA . ASN A 1 105 ? 6.090 -2.754 51.649 1.00 63.78 105 ASN A CA 1
ATOM 842 C C . ASN A 1 105 ? 6.957 -2.116 50.534 1.00 63.78 105 ASN A C 1
ATOM 844 O O . ASN A 1 105 ? 7.778 -1.258 50.852 1.00 63.78 105 ASN A O 1
ATOM 848 N N . GLU A 1 106 ? 6.754 -2.442 49.250 1.00 70.62 106 GLU A N 1
ATOM 849 C CA . GLU A 1 106 ? 7.384 -1.721 48.127 1.00 70.62 106 GLU A CA 1
ATOM 850 C C . GLU A 1 106 ? 6.348 -1.154 47.141 1.00 70.62 106 GLU A C 1
ATOM 852 O O . GLU A 1 106 ? 5.391 -1.832 46.771 1.00 70.62 106 GLU A O 1
ATOM 857 N N . LEU A 1 107 ? 6.568 0.076 46.661 1.00 77.31 107 LEU A N 1
ATOM 858 C CA . LEU A 1 107 ? 5.777 0.655 45.571 1.00 77.31 107 LEU A CA 1
ATOM 859 C C . LEU A 1 107 ? 6.171 -0.003 44.244 1.00 77.31 107 LEU A C 1
ATOM 861 O O . LEU A 1 107 ? 7.329 0.050 43.830 1.00 77.31 107 LEU A O 1
ATOM 865 N N . GLN A 1 108 ? 5.224 -0.617 43.542 1.00 84.25 108 GLN A N 1
ATOM 866 C CA . GLN A 1 108 ? 5.514 -1.321 42.283 1.00 84.25 108 GLN A CA 1
ATOM 867 C C . GLN A 1 108 ? 5.916 -0.366 41.156 1.00 84.25 108 GLN A C 1
ATOM 869 O O . GLN A 1 108 ? 6.661 -0.755 40.263 1.00 84.25 108 GLN A O 1
ATOM 874 N N . CYS A 1 109 ? 5.481 0.890 41.236 1.00 88.31 109 CYS A N 1
ATOM 875 C CA . CYS A 1 109 ? 5.813 1.959 40.301 1.00 88.31 109 CYS A CA 1
ATOM 876 C C . CYS A 1 109 ? 7.084 2.737 40.640 1.00 88.31 109 CYS A C 1
ATOM 878 O O . CYS A 1 109 ? 7.369 3.756 40.014 1.00 88.31 109 CYS A O 1
ATOM 880 N N . GLU A 1 110 ? 7.854 2.266 41.620 1.00 90.19 110 GLU A N 1
ATOM 881 C CA . GLU A 1 110 ? 9.062 2.924 42.094 1.00 90.19 110 GLU A CA 1
ATOM 882 C C . GLU A 1 110 ? 10.329 2.212 41.603 1.00 90.19 110 GLU A C 1
ATOM 884 O O . GLU A 1 110 ? 10.452 0.992 41.703 1.00 90.19 110 GLU A O 1
ATOM 889 N N . TYR A 1 111 ? 11.305 2.981 41.113 1.00 90.69 111 TYR A N 1
ATOM 890 C CA . TYR A 1 111 ? 12.659 2.490 40.859 1.00 90.69 111 TYR A CA 1
ATOM 891 C C . TYR A 1 111 ? 13.740 3.505 41.254 1.00 90.69 111 TYR A C 1
ATOM 893 O O . TYR A 1 111 ? 13.985 4.508 40.575 1.00 90.69 111 TYR A O 1
ATOM 901 N N . LYS A 1 112 ? 14.461 3.198 42.339 1.00 89.56 112 LYS A N 1
ATOM 902 C CA . LYS A 1 112 ? 15.545 4.007 42.916 1.00 89.56 112 LYS A CA 1
ATOM 903 C C . LYS A 1 112 ? 15.109 5.446 43.250 1.00 89.56 112 LYS A C 1
ATOM 905 O O . LYS A 1 112 ? 15.783 6.376 42.815 1.00 89.56 112 LYS A O 1
ATOM 910 N N . HIS A 1 113 ? 14.051 5.651 44.027 1.00 89.44 113 HIS A N 1
ATOM 911 C CA . HIS A 1 113 ? 13.421 6.931 44.397 1.00 89.44 113 HIS A CA 1
ATOM 912 C C . HIS A 1 113 ? 12.779 7.687 43.226 1.00 89.44 113 HIS A C 1
ATOM 914 O O . HIS A 1 113 ? 12.803 8.917 43.167 1.00 89.44 113 HIS A O 1
ATOM 920 N N . ARG A 1 114 ? 12.293 6.956 42.218 1.00 92.50 114 ARG A N 1
ATOM 921 C CA . ARG A 1 114 ? 11.561 7.521 41.078 1.00 92.50 114 ARG A CA 1
ATOM 922 C C . ARG A 1 114 ? 10.236 6.802 40.943 1.00 92.50 114 ARG A C 1
ATOM 924 O O . ARG A 1 114 ? 10.257 5.597 40.723 1.00 92.50 114 ARG A O 1
ATOM 931 N N . ILE A 1 115 ? 9.139 7.531 41.050 1.00 93.25 115 ILE A N 1
ATOM 932 C CA . ILE A 1 115 ? 7.790 7.035 40.801 1.00 93.25 115 ILE A CA 1
ATOM 933 C C . ILE A 1 115 ? 7.453 7.261 39.327 1.00 93.25 115 ILE A C 1
ATOM 935 O O . ILE A 1 115 ? 7.705 8.342 38.794 1.00 93.25 115 ILE A O 1
ATOM 939 N N . PHE A 1 116 ? 6.906 6.246 38.665 1.00 94.56 116 PHE A N 1
ATOM 940 C CA . PHE A 1 116 ? 6.574 6.292 37.245 1.00 94.56 116 PHE A CA 1
ATOM 941 C C . PHE A 1 116 ? 5.077 6.126 37.025 1.00 94.56 116 PHE A C 1
ATOM 943 O O . PHE A 1 116 ? 4.458 5.174 37.505 1.00 94.56 116 PHE A O 1
ATOM 950 N N . PHE A 1 117 ? 4.518 7.034 36.237 1.00 95.31 117 PHE A N 1
ATOM 951 C CA . PHE A 1 117 ? 3.146 6.970 35.760 1.00 95.31 117 PHE A CA 1
ATOM 952 C C . PHE A 1 117 ? 3.124 6.872 34.238 1.00 95.31 117 PHE A C 1
ATOM 954 O O . PHE A 1 117 ? 4.069 7.267 33.557 1.00 95.31 117 PHE A O 1
ATOM 961 N N . SER A 1 118 ? 2.024 6.361 33.704 1.00 93.94 118 SER A N 1
ATOM 962 C CA . SER A 1 118 ? 1.702 6.407 32.283 1.00 93.94 118 SER A CA 1
ATOM 963 C C . SER A 1 118 ? 0.356 7.090 32.087 1.00 93.94 118 SER A C 1
ATOM 965 O O . SER A 1 118 ? -0.522 6.995 32.948 1.00 93.94 118 SER A O 1
ATOM 967 N N . ALA A 1 119 ? 0.197 7.793 30.970 1.00 93.06 119 ALA A N 1
ATOM 968 C CA . ALA A 1 119 ? -1.098 8.315 30.554 1.00 93.06 119 ALA A CA 1
ATOM 969 C C . ALA A 1 119 ? -1.197 8.383 29.024 1.00 93.06 119 ALA A C 1
ATOM 971 O O . ALA A 1 119 ? -0.216 8.649 28.324 1.00 93.06 119 ALA A O 1
ATOM 972 N N . GLN A 1 120 ? -2.409 8.157 28.517 1.00 89.75 120 GLN A N 1
ATOM 973 C CA . GLN A 1 120 ? -2.761 8.371 27.116 1.00 89.75 120 GLN A CA 1
ATOM 974 C C . GLN A 1 120 ? -3.050 9.855 26.900 1.00 89.75 120 GLN A C 1
ATOM 976 O O . GLN A 1 120 ? -3.906 10.392 27.596 1.00 89.75 120 GLN A O 1
ATOM 981 N N . LEU A 1 121 ? -2.412 10.486 25.921 1.00 89.56 121 LEU A N 1
ATOM 982 C CA . LEU A 1 121 ? -2.805 11.778 25.367 1.00 89.56 121 LEU A CA 1
ATOM 983 C C . LEU A 1 121 ? -3.851 11.578 24.268 1.00 89.56 121 LEU A C 1
ATOM 985 O O . LEU A 1 121 ? -3.767 10.637 23.468 1.00 89.56 121 LEU A O 1
ATOM 989 N N . THR A 1 122 ? -4.816 12.485 24.246 1.00 84.88 122 THR A N 1
ATOM 990 C CA . THR A 1 122 ? -5.816 12.674 23.196 1.00 84.88 122 THR A CA 1
ATOM 991 C C . THR A 1 122 ? -5.515 13.964 22.439 1.00 84.88 122 THR A C 1
ATOM 993 O O . THR A 1 122 ? -4.825 14.838 22.965 1.00 84.88 122 THR A O 1
ATOM 996 N N . ASP A 1 123 ? -6.074 14.119 21.239 1.00 80.06 123 ASP A N 1
ATOM 997 C CA . ASP A 1 123 ? -5.921 15.354 20.459 1.00 80.06 123 ASP A CA 1
ATOM 998 C C . ASP A 1 123 ? -6.423 16.591 21.237 1.00 80.06 123 ASP A C 1
ATOM 1000 O O . ASP A 1 123 ? -5.813 17.654 21.183 1.00 80.06 123 ASP A O 1
ATOM 1004 N N . GLN A 1 124 ? -7.457 16.435 22.076 1.00 79.62 124 GLN A N 1
ATOM 1005 C CA . GLN A 1 124 ? -7.999 17.520 22.909 1.00 79.62 124 GLN A CA 1
ATOM 1006 C C . GLN A 1 124 ? -7.007 18.029 23.962 1.00 79.62 124 GLN A C 1
ATOM 1008 O O . GLN A 1 124 ? -6.986 19.221 24.263 1.00 79.62 124 GLN A O 1
ATOM 1013 N N . ASP A 1 125 ? -6.139 17.158 24.487 1.00 84.25 125 ASP A N 1
ATOM 1014 C CA . ASP A 1 125 ? -5.089 17.563 25.435 1.00 84.25 125 ASP A CA 1
ATOM 1015 C C . ASP A 1 125 ? -4.015 18.436 24.763 1.00 84.25 125 ASP A C 1
ATOM 1017 O O . ASP A 1 125 ? -3.218 19.091 25.438 1.00 84.25 125 ASP A O 1
ATOM 1021 N N . LEU A 1 126 ? -3.993 18.435 23.427 1.00 81.06 126 LEU A N 1
ATOM 1022 C CA . LEU A 1 126 ? -3.057 19.161 22.575 1.00 81.06 126 LEU A CA 1
ATOM 1023 C C . LEU A 1 126 ? -3.717 20.393 21.917 1.00 81.06 126 LEU A C 1
ATOM 1025 O O . LEU A 1 126 ? -3.015 21.323 21.513 1.00 81.06 126 LEU A O 1
ATOM 1029 N N . ASP A 1 127 ? -5.055 20.459 21.883 1.00 63.84 127 ASP A N 1
ATOM 1030 C CA . ASP A 1 127 ? -5.844 21.523 21.242 1.00 63.84 127 ASP A CA 1
ATOM 1031 C C . ASP A 1 127 ? -5.698 22.898 21.914 1.00 63.84 127 ASP A C 1
ATOM 1033 O O . ASP A 1 127 ? -5.732 23.934 21.245 1.00 63.84 127 ASP A O 1
ATOM 1037 N N . HIS A 1 128 ? -5.475 22.959 23.230 1.00 58.09 128 HIS A N 1
ATOM 1038 C CA . HIS A 1 128 ? -5.257 24.232 23.936 1.00 58.09 128 HIS A CA 1
ATOM 1039 C C . HIS A 1 128 ? -3.917 24.902 23.586 1.00 58.09 128 HIS A C 1
ATOM 1041 O O . HIS A 1 128 ? -3.702 26.074 23.906 1.00 58.09 128 HIS A O 1
ATOM 1047 N N . VAL A 1 129 ? -3.044 24.194 22.862 1.00 53.16 129 VAL A N 1
ATOM 1048 C CA . VAL A 1 129 ? -1.805 24.729 22.286 1.00 53.16 129 VAL A CA 1
ATOM 1049 C C . VAL A 1 129 ? -2.028 25.300 20.867 1.00 53.16 129 VAL A C 1
ATOM 1051 O O . VAL A 1 129 ? -1.136 25.912 20.278 1.00 53.16 129 VAL A O 1
ATOM 1054 N N . HIS A 1 130 ? -3.264 25.232 20.353 1.00 47.97 130 HIS A N 1
ATOM 1055 C CA . HIS A 1 130 ? -3.735 25.885 19.130 1.00 47.97 130 HIS A CA 1
ATOM 1056 C C . HIS A 1 130 ? -4.573 27.147 19.419 1.00 47.97 130 HIS A C 1
ATOM 1058 O O . HIS A 1 130 ? -5.719 27.274 18.990 1.00 47.97 130 HIS A O 1
ATOM 1064 N N . ALA A 1 131 ? -4.009 28.150 20.099 1.00 36.12 131 ALA A N 1
ATOM 1065 C CA . ALA A 1 131 ? -4.654 29.466 20.163 1.00 36.12 131 ALA A CA 1
ATOM 1066 C C . ALA A 1 131 ? -4.452 30.230 18.837 1.00 36.12 131 ALA A C 1
ATOM 1068 O O . ALA A 1 131 ? -3.333 30.511 18.403 1.00 36.12 131 ALA A O 1
ATOM 1069 N N . GLY A 1 132 ? -5.560 30.523 18.155 1.00 36.66 132 GLY A N 1
ATOM 1070 C CA . GLY A 1 132 ? -5.588 31.035 16.790 1.00 36.66 132 GLY A CA 1
ATOM 1071 C C . GLY A 1 132 ? -4.868 32.368 16.557 1.00 36.66 132 GLY A C 1
ATOM 1072 O O . GLY A 1 132 ? -4.896 33.266 17.384 1.00 36.66 132 GLY A O 1
ATOM 1073 N N . LYS A 1 133 ? -4.273 32.486 15.360 1.00 36.09 133 LYS A N 1
ATOM 1074 C CA . LYS A 1 133 ? -3.946 33.689 14.552 1.00 36.09 133 LYS A CA 1
ATOM 1075 C C . LYS A 1 133 ? -3.404 34.976 15.214 1.00 36.09 133 LYS A C 1
ATOM 1077 O O . LYS A 1 133 ? -3.181 35.940 14.487 1.00 36.09 133 LYS A O 1
ATOM 1082 N N . SER A 1 134 ? -3.067 35.004 16.498 1.00 38.16 134 SER A N 1
ATOM 1083 C CA . SER A 1 134 ? -2.408 36.142 17.139 1.00 38.16 134 SER A CA 1
ATOM 1084 C C . SER A 1 134 ? -1.266 35.645 18.030 1.00 38.16 134 SER A C 1
ATOM 1086 O O . SER A 1 134 ? -1.490 35.070 19.086 1.00 38.16 134 SER A O 1
ATOM 1088 N N . SER A 1 135 ? -0.035 35.876 17.562 1.00 40.16 135 SER A N 1
ATOM 1089 C CA . SER A 1 135 ? 1.260 35.562 18.192 1.00 40.16 135 SER A CA 1
ATOM 1090 C C . SER A 1 135 ? 1.727 34.092 18.169 1.00 40.16 135 SER A C 1
ATOM 1092 O O . SER A 1 135 ? 1.698 33.389 19.169 1.00 40.16 135 SER A O 1
ATOM 1094 N N . LYS A 1 136 ? 2.308 33.656 17.036 1.00 51.72 136 LYS A N 1
ATOM 1095 C CA . LYS A 1 136 ? 3.131 32.425 16.889 1.00 51.72 136 LYS A CA 1
ATOM 1096 C C . LYS A 1 136 ? 4.479 32.478 17.651 1.00 51.72 136 LYS A C 1
ATOM 1098 O O . LYS A 1 136 ? 5.458 31.863 17.242 1.00 51.72 136 LYS A O 1
ATOM 1103 N N . THR A 1 137 ? 4.587 33.270 18.710 1.00 52.44 137 THR A N 1
ATOM 1104 C CA . THR A 1 137 ? 5.840 33.474 19.447 1.00 52.44 137 THR A CA 1
ATOM 1105 C C . THR A 1 137 ? 5.900 32.506 20.626 1.00 52.44 137 THR A C 1
ATOM 1107 O O . THR A 1 137 ? 5.122 32.655 21.565 1.00 52.44 137 THR A O 1
ATOM 1110 N N . GLY A 1 138 ? 6.815 31.532 20.594 1.00 64.06 138 GLY A N 1
ATOM 1111 C CA . GLY A 1 138 ? 7.099 30.646 21.735 1.00 64.06 138 GLY A CA 1
ATOM 1112 C C . GLY A 1 138 ? 6.496 29.236 21.680 1.00 64.06 138 GLY A C 1
ATOM 1113 O O . GLY A 1 138 ? 6.626 28.501 22.654 1.00 64.06 138 GLY A O 1
ATOM 1114 N N . LEU A 1 139 ? 5.870 28.838 20.566 1.00 78.94 139 LEU A N 1
ATOM 1115 C CA . LEU A 1 139 ? 5.501 27.440 20.309 1.00 78.94 139 LEU A CA 1
ATOM 1116 C C . LEU A 1 139 ? 6.600 26.742 19.503 1.00 78.94 139 LEU A C 1
ATOM 1118 O O . LEU A 1 139 ? 7.143 27.315 18.559 1.00 78.94 139 LEU A O 1
ATOM 1122 N N . THR A 1 140 ? 6.908 25.503 19.872 1.00 80.38 140 THR A N 1
ATOM 1123 C CA . THR A 1 140 ? 7.912 24.659 19.216 1.00 80.38 140 THR A CA 1
ATOM 1124 C C . THR A 1 140 ? 7.206 23.581 18.400 1.00 80.38 140 THR A C 1
ATOM 1126 O O . THR A 1 140 ? 6.183 23.062 18.837 1.00 80.38 140 THR A O 1
ATOM 1129 N N . GLN A 1 141 ? 7.724 23.248 17.217 1.00 85.38 141 GLN A N 1
ATOM 1130 C CA . GLN A 1 141 ? 7.254 22.117 16.408 1.00 85.38 141 GLN A CA 1
ATOM 1131 C C . GLN A 1 141 ? 8.032 20.847 16.775 1.00 85.38 141 GLN A C 1
ATOM 1133 O O . GLN A 1 141 ? 9.194 20.924 17.178 1.00 85.38 141 GLN A O 1
ATOM 1138 N N . ALA A 1 142 ? 7.401 19.684 16.621 1.00 88.44 142 ALA A N 1
ATOM 1139 C CA . ALA A 1 142 ? 8.058 18.399 16.827 1.00 88.44 142 ALA A CA 1
ATOM 1140 C C . ALA A 1 142 ? 9.289 18.221 15.909 1.00 88.44 142 ALA A C 1
ATOM 1142 O O . ALA A 1 142 ? 9.282 18.622 14.749 1.00 88.44 142 ALA A O 1
ATOM 1143 N N . MET A 1 143 ? 10.332 17.564 16.416 1.00 87.75 143 MET A N 1
ATOM 1144 C CA . MET A 1 143 ? 11.605 17.298 15.731 1.00 87.75 143 MET A CA 1
ATOM 1145 C C . MET A 1 143 ? 11.590 16.006 14.896 1.00 87.75 143 MET A C 1
ATOM 1147 O O . MET A 1 143 ? 12.627 15.564 14.400 1.00 87.75 143 MET A O 1
ATOM 1151 N N . ASN A 1 144 ? 10.432 15.356 14.761 1.00 87.06 144 ASN A N 1
ATOM 1152 C CA . ASN A 1 144 ? 10.267 14.175 13.919 1.00 87.06 144 ASN A CA 1
ATOM 1153 C C . ASN A 1 144 ? 10.602 14.495 12.450 1.00 87.06 144 ASN A C 1
ATOM 1155 O O . ASN A 1 144 ? 10.329 15.591 11.970 1.00 87.06 144 ASN A O 1
ATOM 1159 N N . LYS A 1 145 ? 11.127 13.507 11.705 1.00 69.88 145 LYS A N 1
ATOM 1160 C CA . LYS A 1 145 ? 11.402 13.644 10.256 1.00 69.88 145 LYS A CA 1
ATOM 1161 C C . LYS A 1 145 ? 10.169 14.096 9.465 1.00 69.88 145 LYS A C 1
ATOM 1163 O O . LYS A 1 145 ? 10.294 14.863 8.518 1.00 69.88 145 LYS A O 1
ATOM 1168 N N . ILE A 1 146 ? 9.002 13.606 9.877 1.00 69.38 146 ILE A N 1
ATOM 1169 C CA . ILE A 1 146 ? 7.689 14.100 9.474 1.00 69.38 146 ILE A CA 1
ATOM 1170 C C . ILE A 1 146 ? 7.036 14.593 10.769 1.00 69.38 146 ILE A C 1
ATOM 1172 O O . ILE A 1 146 ? 6.633 13.761 11.586 1.00 69.38 146 ILE A O 1
ATOM 1176 N N . PRO A 1 147 ? 7.021 15.907 11.032 1.00 69.12 147 PRO A N 1
ATOM 1177 C CA . PRO A 1 147 ? 6.475 16.433 12.271 1.00 69.12 147 PRO A CA 1
ATOM 1178 C C . PRO A 1 147 ? 4.953 16.251 12.289 1.00 69.12 147 PRO A C 1
ATOM 1180 O O . PRO A 1 147 ? 4.298 16.678 11.333 1.00 69.12 147 PRO A O 1
ATOM 1183 N N . PRO A 1 148 ? 4.363 15.660 13.348 1.00 71.44 148 PRO A N 1
ATOM 1184 C CA . PRO A 1 148 ? 2.919 15.725 13.527 1.00 71.44 148 PRO A CA 1
ATOM 1185 C C . PRO A 1 148 ? 2.470 17.188 13.590 1.00 71.44 148 PRO A C 1
ATOM 1187 O O . PRO A 1 148 ? 3.251 18.080 13.941 1.00 71.44 148 PRO A O 1
ATOM 1190 N N . ASN A 1 149 ? 1.201 17.447 13.270 1.00 75.81 149 ASN A N 1
ATOM 1191 C CA . ASN A 1 149 ? 0.607 18.782 13.374 1.00 75.81 149 ASN A CA 1
ATOM 1192 C C . ASN A 1 149 ? 0.313 19.153 14.843 1.00 75.81 149 ASN A C 1
ATOM 1194 O O . ASN A 1 149 ? -0.792 19.552 15.182 1.00 75.81 149 ASN A O 1
ATOM 1198 N N . ILE A 1 150 ? 1.310 18.979 15.712 1.00 80.38 150 ILE A N 1
ATOM 1199 C CA . ILE A 1 150 ? 1.287 19.244 17.147 1.00 80.38 150 ILE A CA 1
ATOM 1200 C C . ILE A 1 150 ? 2.407 20.245 17.422 1.00 80.38 150 ILE A C 1
ATOM 1202 O O . ILE A 1 150 ? 3.548 20.068 16.982 1.00 80.38 150 ILE A O 1
ATOM 1206 N N . MET A 1 151 ? 2.091 21.301 18.162 1.00 82.75 151 MET A N 1
ATOM 1207 C CA . MET A 1 151 ? 3.074 22.262 18.655 1.00 82.75 151 MET A CA 1
ATOM 1208 C C . MET A 1 151 ? 2.970 22.327 20.172 1.00 82.75 151 MET A C 1
ATOM 1210 O O . MET A 1 151 ? 1.865 22.261 20.692 1.00 82.75 151 MET A O 1
ATOM 1214 N N . LEU A 1 152 ? 4.099 22.453 20.871 1.00 86.00 152 LEU A N 1
ATOM 1215 C CA . LEU A 1 152 ? 4.149 22.524 22.336 1.00 86.00 152 LEU A CA 1
ATOM 1216 C C . LEU A 1 152 ? 4.808 23.821 22.798 1.00 86.00 152 LEU A C 1
ATOM 1218 O O . LEU A 1 152 ? 5.725 24.336 22.148 1.00 86.00 152 LEU A O 1
ATOM 1222 N N . LYS A 1 153 ? 4.363 24.344 23.942 1.00 85.12 153 LYS A N 1
ATOM 1223 C CA . LYS A 1 153 ? 5.009 25.479 24.604 1.00 85.12 153 LYS A CA 1
ATOM 1224 C C . LYS A 1 153 ? 6.059 24.933 25.564 1.00 85.12 153 LYS A C 1
ATOM 1226 O O . LYS A 1 153 ? 5.753 24.609 26.704 1.00 85.12 153 LYS A O 1
ATOM 1231 N N . LEU A 1 154 ? 7.290 24.815 25.082 1.00 89.00 154 LEU A N 1
ATOM 1232 C CA . LEU A 1 154 ? 8.375 24.257 25.880 1.00 89.00 154 LEU A CA 1
ATOM 1233 C C . LEU A 1 154 ? 8.907 25.268 26.900 1.00 89.00 154 LEU A C 1
ATOM 1235 O O . LEU A 1 154 ? 9.015 26.461 26.600 1.00 89.00 154 LEU A O 1
ATOM 1239 N N . SER A 1 155 ? 9.277 24.783 28.085 1.00 87.81 155 SER A N 1
ATOM 1240 C CA . SER A 1 155 ? 10.045 25.568 29.056 1.00 87.81 155 SER A CA 1
ATOM 1241 C C . SER A 1 155 ? 11.446 25.895 28.533 1.00 87.81 155 SER A C 1
ATOM 1243 O O . SER A 1 155 ? 11.931 25.324 27.554 1.00 87.81 155 SER A O 1
ATOM 1245 N N . GLU A 1 156 ? 12.158 26.781 29.229 1.00 84.06 156 GLU A N 1
ATOM 1246 C CA . GLU A 1 156 ? 13.543 27.114 28.883 1.00 84.06 156 GLU A CA 1
ATOM 1247 C C . GLU A 1 156 ? 14.520 25.929 29.015 1.00 84.06 156 GLU A C 1
ATOM 1249 O O . GLU A 1 156 ? 15.636 25.997 28.482 1.00 84.06 156 GLU A O 1
ATOM 1254 N N . GLU A 1 157 ? 14.130 24.847 29.700 1.00 82.31 157 GLU A N 1
ATOM 1255 C CA . GLU A 1 157 ? 14.950 23.640 29.852 1.00 82.31 157 GLU A CA 1
ATOM 1256 C C . GLU A 1 157 ? 15.050 22.823 28.557 1.00 82.31 157 GLU A C 1
ATOM 1258 O O . GLU A 1 157 ? 16.078 22.173 28.307 1.00 82.31 157 GLU A O 1
ATOM 1263 N N . HIS A 1 158 ? 14.032 22.906 27.697 1.00 89.38 158 HIS A N 1
ATOM 1264 C CA . HIS A 1 158 ? 13.903 22.100 26.487 1.00 89.38 158 HIS A CA 1
ATOM 1265 C C . HIS A 1 158 ? 13.985 22.965 25.229 1.00 89.38 158 HIS A C 1
ATOM 1267 O O . HIS A 1 158 ? 13.562 24.115 25.197 1.00 89.38 158 HIS A O 1
ATOM 1273 N N . GLN A 1 159 ? 14.604 22.431 24.177 1.00 88.12 159 GLN A N 1
ATOM 1274 C CA . GLN A 1 159 ? 14.796 23.142 22.901 1.00 88.12 159 GLN A CA 1
ATOM 1275 C C . GLN A 1 159 ? 14.037 22.474 21.755 1.00 88.12 159 GLN A C 1
ATOM 1277 O O . GLN A 1 159 ? 14.086 22.936 20.620 1.00 88.12 159 GLN A O 1
ATOM 1282 N N . GLY A 1 160 ? 13.348 21.377 22.052 1.00 91.31 160 GLY A N 1
ATOM 1283 C CA . GLY A 1 160 ? 12.506 20.658 21.120 1.00 91.31 160 GLY A CA 1
ATOM 1284 C C . GLY A 1 160 ? 11.857 19.463 21.795 1.00 91.31 160 GLY A C 1
ATOM 1285 O O . GLY A 1 160 ? 12.134 19.150 22.953 1.00 91.31 160 GLY A O 1
ATOM 1286 N N . PHE A 1 161 ? 10.987 18.794 21.061 1.00 94.75 161 PHE A N 1
ATOM 1287 C CA . PHE A 1 161 ? 10.369 17.546 21.478 1.00 94.75 161 PHE A CA 1
ATOM 1288 C C . PHE A 1 161 ? 10.154 16.672 20.253 1.00 94.75 161 PHE A C 1
ATOM 1290 O O . PHE A 1 161 ? 10.195 17.157 19.125 1.00 94.75 161 PHE A O 1
ATOM 1297 N N . MET A 1 162 ? 9.907 15.391 20.462 1.00 94.06 162 MET A N 1
ATOM 1298 C CA . MET A 1 162 ? 9.465 14.484 19.416 1.00 94.06 162 MET A CA 1
ATOM 1299 C C . MET A 1 162 ? 8.573 13.407 20.008 1.00 94.06 162 MET A C 1
ATOM 1301 O O . MET A 1 162 ? 8.570 13.199 21.221 1.00 94.06 162 MET A O 1
ATOM 1305 N N . PHE A 1 163 ? 7.871 12.687 19.146 1.00 92.31 163 PHE A N 1
ATOM 1306 C CA . PHE A 1 163 ? 7.256 11.426 19.531 1.00 92.31 163 PHE A CA 1
ATOM 1307 C C . PHE A 1 163 ? 8.040 10.239 18.962 1.00 92.31 163 PHE A C 1
ATOM 1309 O O . PHE A 1 163 ? 8.512 10.295 17.828 1.00 92.31 163 PHE A O 1
ATOM 1316 N N . GLU A 1 164 ? 8.201 9.166 19.731 1.00 90.81 164 GLU A N 1
ATOM 1317 C CA . GLU A 1 164 ? 8.874 7.939 19.288 1.00 90.81 164 GLU A CA 1
ATOM 1318 C C . GLU A 1 164 ? 7.928 6.742 19.429 1.00 90.81 164 GLU A C 1
ATOM 1320 O O . GLU A 1 164 ? 7.433 6.438 20.512 1.00 90.81 164 GLU A O 1
ATOM 1325 N N . ARG A 1 165 ? 7.662 6.039 18.327 1.00 86.75 165 ARG A N 1
ATOM 1326 C CA . ARG A 1 165 ? 6.758 4.877 18.328 1.00 86.75 165 ARG A CA 1
ATOM 1327 C C . ARG A 1 165 ? 7.446 3.616 18.837 1.00 86.75 165 ARG A C 1
ATOM 1329 O O . ARG A 1 165 ? 6.803 2.739 19.403 1.00 86.75 165 ARG A O 1
ATOM 1336 N N . ASN A 1 166 ? 8.755 3.506 18.639 1.00 86.00 166 ASN A N 1
ATOM 1337 C CA . ASN A 1 166 ? 9.521 2.347 19.057 1.00 86.00 166 ASN A CA 1
ATOM 1338 C C . ASN A 1 166 ? 10.028 2.534 20.495 1.00 86.00 166 ASN A C 1
ATOM 1340 O O . ASN A 1 166 ? 10.978 3.279 20.740 1.00 86.00 166 ASN A O 1
ATOM 1344 N N . LEU A 1 167 ? 9.436 1.816 21.455 1.00 87.50 167 LEU A N 1
ATOM 1345 C CA . LEU A 1 167 ? 9.798 1.980 22.869 1.00 87.50 167 LEU A CA 1
ATOM 1346 C C . LEU A 1 167 ? 11.230 1.539 23.194 1.00 87.50 167 LEU A C 1
ATOM 1348 O O . LEU A 1 167 ? 11.820 2.059 24.141 1.00 87.50 167 LEU A O 1
ATOM 1352 N N . SER A 1 168 ? 11.832 0.652 22.396 1.00 86.62 168 SER A N 1
ATOM 1353 C CA . SER A 1 168 ? 13.252 0.313 22.531 1.00 86.62 168 SER A CA 1
ATOM 1354 C C . SER A 1 168 ? 14.137 1.509 22.168 1.00 86.62 168 SER A C 1
ATOM 1356 O O . SER A 1 168 ? 15.021 1.867 22.947 1.00 86.62 168 SER A O 1
ATOM 1358 N N . LYS A 1 169 ? 13.842 2.199 21.056 1.00 89.00 169 LYS A N 1
ATOM 1359 C CA . LYS A 1 169 ? 14.530 3.444 20.663 1.00 89.00 169 LYS A CA 1
ATOM 1360 C C . LYS A 1 169 ? 14.272 4.584 21.645 1.00 89.00 169 LYS A C 1
ATOM 1362 O O . LYS A 1 169 ? 15.188 5.344 21.968 1.00 89.00 169 LYS A O 1
ATOM 1367 N N . ALA A 1 170 ? 13.053 4.687 22.171 1.00 92.94 170 ALA A N 1
ATOM 1368 C CA . ALA A 1 170 ? 12.741 5.649 23.220 1.00 92.94 170 ALA A CA 1
ATOM 1369 C C . ALA A 1 170 ? 13.584 5.379 24.476 1.00 92.94 170 ALA A C 1
ATOM 1371 O O . ALA A 1 170 ? 14.216 6.289 25.013 1.00 92.94 170 ALA A O 1
ATOM 1372 N N . ALA A 1 171 ? 13.684 4.117 24.907 1.00 92.94 171 ALA A N 1
ATOM 1373 C CA . ALA A 1 171 ? 14.523 3.741 26.038 1.00 92.94 171 ALA A CA 1
ATOM 1374 C C . ALA A 1 171 ? 16.010 4.044 25.785 1.00 92.94 171 ALA A C 1
ATOM 1376 O O . ALA A 1 171 ? 16.689 4.526 26.692 1.00 92.94 171 ALA A O 1
ATOM 1377 N N . GLU A 1 172 ? 16.531 3.808 24.580 1.00 91.75 172 GLU A N 1
ATOM 1378 C CA . GLU A 1 172 ? 17.905 4.175 24.194 1.00 91.75 172 GLU A CA 1
ATOM 1379 C C . GLU A 1 172 ? 18.146 5.688 24.276 1.00 91.75 172 GLU A C 1
ATOM 1381 O O . GLU A 1 172 ? 19.157 6.137 24.827 1.00 91.75 172 GLU A O 1
ATOM 1386 N N . SER A 1 173 ? 17.170 6.475 23.829 1.00 92.56 173 SER A N 1
ATOM 1387 C CA . SER A 1 173 ? 17.215 7.941 23.852 1.00 92.56 173 SER A CA 1
ATOM 1388 C C . SER A 1 173 ? 17.221 8.520 25.274 1.00 92.56 173 SER A C 1
ATOM 1390 O O . SER A 1 173 ? 17.759 9.602 25.515 1.00 92.56 173 SER A O 1
ATOM 1392 N N . LEU A 1 174 ? 16.678 7.773 26.240 1.00 95.50 174 LEU A N 1
ATOM 1393 C CA . LEU A 1 174 ? 16.552 8.156 27.651 1.00 95.50 174 LEU A CA 1
ATOM 1394 C C . LEU A 1 174 ? 17.728 7.706 28.537 1.00 95.50 174 LEU A C 1
ATOM 1396 O O . LEU A 1 174 ? 17.685 7.875 29.759 1.00 95.50 174 LEU A O 1
ATOM 1400 N N . THR A 1 175 ? 18.795 7.142 27.966 1.00 93.00 175 THR A N 1
ATOM 1401 C CA . THR A 1 175 ? 19.957 6.614 28.716 1.00 93.00 175 THR A CA 1
ATOM 1402 C C . THR A 1 175 ? 20.672 7.661 29.578 1.00 93.00 175 THR A C 1
ATOM 1404 O O . THR A 1 175 ? 21.212 7.335 30.636 1.00 93.00 175 THR A O 1
ATOM 1407 N N . LEU A 1 176 ? 20.625 8.941 29.204 1.00 90.19 176 LEU A N 1
ATOM 1408 C CA . LEU A 1 176 ? 21.217 10.036 29.986 1.00 90.19 176 LEU A CA 1
ATOM 1409 C C . LEU A 1 176 ? 20.236 10.662 30.999 1.00 90.19 176 LEU A C 1
ATOM 1411 O O . LEU A 1 176 ? 20.655 11.368 31.935 1.00 90.19 176 LEU A O 1
ATOM 1415 N N . HIS A 1 177 ? 18.939 10.358 30.891 1.00 92.69 177 HIS A N 1
ATOM 1416 C CA . HIS A 1 177 ? 17.898 10.924 31.744 1.00 92.69 177 HIS A CA 1
ATOM 1417 C C . HIS A 1 177 ? 17.882 10.271 33.139 1.00 92.69 177 HIS A C 1
ATOM 1419 O O . HIS A 1 177 ? 17.868 9.050 33.294 1.00 92.69 177 HIS A O 1
ATOM 1425 N N . SER A 1 178 ? 17.959 11.092 34.197 1.00 90.81 178 SER A N 1
ATOM 1426 C CA . SER A 1 178 ? 18.065 10.650 35.605 1.00 90.81 178 SER A CA 1
ATOM 1427 C C . SER A 1 178 ? 19.215 9.651 35.884 1.00 90.81 178 SER A C 1
ATOM 1429 O O . SER A 1 178 ? 19.183 8.890 36.858 1.00 90.81 178 SER A O 1
ATOM 1431 N N . GLY A 1 179 ? 20.264 9.678 35.048 1.00 88.12 179 GLY A N 1
ATOM 1432 C CA . GLY A 1 179 ? 21.404 8.755 35.115 1.00 88.12 179 GLY A CA 1
ATOM 1433 C C . GLY A 1 179 ? 21.022 7.331 34.708 1.00 88.12 179 GLY A C 1
ATOM 1434 O O . GLY A 1 179 ? 21.296 6.402 35.463 1.00 88.12 179 GLY A O 1
ATOM 1435 N N . GLY A 1 180 ? 20.292 7.186 33.599 1.00 89.38 180 GLY A N 1
ATOM 1436 C CA . GLY A 1 180 ? 19.866 5.908 33.016 1.00 89.38 180 GLY A CA 1
ATOM 1437 C C . GLY A 1 180 ? 18.645 5.265 33.664 1.00 89.38 180 GLY A C 1
ATOM 1438 O O . GLY A 1 180 ? 18.054 4.362 33.089 1.00 89.38 180 GLY A O 1
ATOM 1439 N N . LYS A 1 181 ? 18.209 5.744 34.832 1.00 95.19 181 LYS A N 1
ATOM 1440 C CA . LYS A 1 181 ? 17.123 5.105 35.590 1.00 95.19 181 LYS A CA 1
ATOM 1441 C C . LYS A 1 181 ? 15.771 5.173 34.888 1.00 95.19 181 LYS A C 1
ATOM 1443 O O . LYS A 1 181 ? 14.991 4.246 35.037 1.00 95.19 181 LYS A O 1
ATOM 1448 N N . VAL A 1 182 ? 15.514 6.237 34.123 1.00 95.75 182 VAL A N 1
ATOM 1449 C CA . VAL A 1 182 ? 14.281 6.368 33.328 1.00 95.75 182 VAL A CA 1
ATOM 1450 C C . VAL A 1 182 ? 14.303 5.391 32.152 1.00 95.75 182 VAL A C 1
ATOM 1452 O O . VAL A 1 182 ? 13.313 4.711 31.918 1.00 95.75 182 VAL A O 1
ATOM 1455 N N . SER A 1 183 ? 15.448 5.247 31.472 1.00 95.12 183 SER A N 1
ATOM 1456 C CA . SER A 1 183 ? 15.649 4.213 30.444 1.00 95.12 183 SER A CA 1
ATOM 1457 C C . SER A 1 183 ? 15.419 2.806 31.001 1.00 95.12 183 SER A C 1
ATOM 1459 O O . SER A 1 183 ? 14.678 2.026 30.412 1.00 95.12 183 SER A O 1
ATOM 1461 N N . THR A 1 184 ? 15.998 2.491 32.167 1.00 95.25 184 THR A N 1
ATOM 1462 C CA . THR A 1 184 ? 15.791 1.194 32.826 1.00 95.25 184 THR A CA 1
ATOM 1463 C C . THR A 1 184 ? 14.330 0.978 33.209 1.00 95.25 184 THR A C 1
ATOM 1465 O O . THR A 1 184 ? 13.796 -0.083 32.919 1.00 95.25 184 THR A O 1
ATOM 1468 N N . ALA A 1 185 ? 13.668 1.973 33.806 1.00 94.62 185 ALA A N 1
ATOM 1469 C CA . ALA A 1 185 ? 12.259 1.862 34.175 1.00 94.62 185 ALA A CA 1
ATOM 1470 C C . ALA A 1 185 ? 11.354 1.664 32.950 1.00 94.62 185 ALA A C 1
ATOM 1472 O O . ALA A 1 185 ? 10.451 0.839 32.999 1.00 94.62 185 ALA A O 1
ATOM 1473 N N . LEU A 1 186 ? 11.627 2.347 31.831 1.00 94.44 186 LEU A N 1
ATOM 1474 C CA . LEU A 1 186 ? 10.883 2.131 30.589 1.00 94.44 186 LEU A CA 1
ATOM 1475 C C . LEU A 1 186 ? 11.082 0.701 30.061 1.00 94.44 186 LEU A C 1
ATOM 1477 O O . LEU A 1 186 ? 10.110 0.069 29.669 1.00 94.44 186 LEU A O 1
ATOM 1481 N N . ARG A 1 187 ? 12.308 0.157 30.110 1.00 92.69 187 ARG A N 1
ATOM 1482 C CA . ARG A 1 187 ? 12.572 -1.248 29.741 1.00 92.69 187 ARG A CA 1
ATOM 1483 C C . ARG A 1 187 ? 11.833 -2.229 30.650 1.00 92.69 187 ARG A C 1
ATOM 1485 O O . ARG A 1 187 ? 11.145 -3.094 30.132 1.00 92.69 187 ARG A O 1
ATOM 1492 N N . MET A 1 188 ? 11.888 -2.032 31.970 1.00 90.62 188 MET A N 1
ATOM 1493 C CA . MET A 1 188 ? 11.150 -2.855 32.941 1.00 90.62 188 MET A CA 1
ATOM 1494 C C . MET A 1 188 ? 9.637 -2.812 32.675 1.00 90.62 188 MET A C 1
ATOM 1496 O O . MET A 1 188 ? 8.967 -3.836 32.711 1.00 90.62 188 MET A O 1
ATOM 1500 N N . ALA A 1 189 ? 9.093 -1.635 32.360 1.00 89.50 189 ALA A N 1
ATOM 1501 C CA . ALA A 1 189 ? 7.678 -1.465 32.047 1.00 89.50 189 ALA A CA 1
ATOM 1502 C C . ALA A 1 189 ? 7.259 -2.162 30.737 1.00 89.50 189 ALA A C 1
ATOM 1504 O O . ALA A 1 189 ? 6.157 -2.705 30.657 1.00 89.50 189 ALA A O 1
ATOM 1505 N N . VAL A 1 190 ? 8.132 -2.155 29.722 1.00 85.94 190 VAL A N 1
ATOM 1506 C CA . VAL A 1 190 ? 7.940 -2.896 28.464 1.00 85.94 190 VAL A CA 1
ATOM 1507 C C . VAL A 1 190 ? 8.007 -4.403 28.709 1.00 85.94 190 VAL A C 1
ATOM 1509 O O . VAL A 1 190 ? 7.107 -5.121 28.288 1.00 85.94 190 VAL A O 1
ATOM 1512 N N . GLU A 1 191 ? 9.034 -4.874 29.418 1.00 84.19 191 GLU A N 1
ATOM 1513 C CA . GLU A 1 191 ? 9.249 -6.293 29.738 1.00 84.19 191 GLU A CA 1
ATOM 1514 C C . GLU A 1 191 ? 8.101 -6.879 30.571 1.00 84.19 191 GLU A C 1
ATOM 1516 O O . GLU A 1 191 ? 7.698 -8.016 30.350 1.00 84.19 191 GLU A O 1
ATOM 1521 N N . ASN A 1 192 ? 7.514 -6.085 31.469 1.00 79.50 192 ASN A N 1
ATOM 1522 C CA . ASN A 1 192 ? 6.368 -6.493 32.284 1.00 79.50 192 ASN A CA 1
ATOM 1523 C C . ASN A 1 192 ? 5.010 -6.327 31.578 1.00 79.50 192 ASN A C 1
ATOM 1525 O O . ASN A 1 192 ? 3.970 -6.442 32.228 1.00 79.50 192 ASN A O 1
ATOM 1529 N N . GLY A 1 193 ? 4.987 -5.963 30.291 1.00 78.38 193 GLY A N 1
ATOM 1530 C CA . GLY A 1 193 ? 3.750 -5.780 29.526 1.00 78.38 193 GLY A CA 1
ATOM 1531 C C . GLY A 1 193 ? 2.856 -4.630 30.008 1.00 78.38 193 GLY A C 1
ATOM 1532 O O . GLY A 1 193 ? 1.739 -4.484 29.523 1.00 78.38 193 GLY A O 1
ATOM 1533 N N . GLN A 1 194 ? 3.321 -3.772 30.921 1.00 75.38 194 GLN A N 1
ATOM 1534 C CA . GLN A 1 194 ? 2.525 -2.675 31.497 1.00 75.38 194 GLN A CA 1
ATOM 1535 C C . GLN A 1 194 ? 2.227 -1.556 30.516 1.00 75.38 194 GLN A C 1
ATOM 1537 O O . GLN A 1 194 ? 1.306 -0.769 30.708 1.00 75.38 194 GLN A O 1
ATOM 1542 N N . LEU A 1 195 ? 3.039 -1.470 29.469 1.00 74.88 195 LEU A N 1
ATOM 1543 C CA . LEU A 1 195 ? 2.860 -0.502 28.405 1.00 74.88 195 LEU A CA 1
ATOM 1544 C C . LEU A 1 195 ? 2.249 -1.142 27.161 1.00 74.88 195 LEU A C 1
ATOM 1546 O O . LEU A 1 195 ? 2.156 -0.466 26.150 1.00 74.88 195 LEU A O 1
ATOM 1550 N N . SER A 1 196 ? 1.809 -2.406 27.218 1.00 63.94 196 SER A N 1
ATOM 1551 C CA . SER A 1 196 ? 1.214 -3.140 26.085 1.00 63.94 196 SER A CA 1
ATOM 1552 C C . SER A 1 196 ? 0.011 -2.423 25.467 1.00 63.94 196 SER A C 1
ATOM 1554 O O . SER A 1 196 ? -0.122 -2.397 24.250 1.00 63.94 196 SER A O 1
ATOM 1556 N N . SER A 1 197 ? -0.805 -1.737 26.274 1.00 60.16 197 SER A N 1
ATOM 1557 C CA . SER A 1 197 ? -1.917 -0.905 25.790 1.00 60.16 197 SER A CA 1
ATOM 1558 C C . SER A 1 197 ? -1.471 0.312 24.965 1.00 60.16 197 SER A C 1
ATOM 1560 O O . SER A 1 197 ? -2.272 0.879 24.224 1.00 60.16 197 SER A O 1
ATOM 1562 N N . PHE A 1 198 ? -0.205 0.721 25.098 1.00 59.19 198 PHE A N 1
ATOM 1563 C CA . PHE A 1 198 ? 0.423 1.857 24.415 1.00 59.19 198 PHE A CA 1
ATOM 1564 C C . PHE A 1 198 ? 1.439 1.424 23.343 1.00 59.19 198 PHE A C 1
ATOM 1566 O O . PHE A 1 198 ? 1.660 2.138 22.363 1.00 59.19 198 PHE A O 1
ATOM 1573 N N . ILE A 1 199 ? 2.043 0.245 23.519 1.00 51.56 199 ILE A N 1
ATOM 1574 C CA . ILE A 1 199 ? 2.858 -0.479 22.547 1.00 51.56 199 ILE A CA 1
ATOM 1575 C C . ILE A 1 199 ? 1.888 -1.038 21.517 1.00 51.56 199 ILE A C 1
ATOM 1577 O O . ILE A 1 199 ? 1.446 -2.178 21.587 1.00 51.56 199 ILE A O 1
ATOM 1581 N N . THR A 1 200 ? 1.564 -0.236 20.515 1.00 39.19 200 THR A N 1
ATOM 1582 C CA . THR A 1 200 ? 1.052 -0.786 19.263 1.00 39.19 200 THR A CA 1
ATOM 1583 C C . THR A 1 200 ? 2.197 -1.519 18.555 1.00 39.19 200 THR A C 1
ATOM 1585 O O . THR A 1 200 ? 2.809 -1.019 17.619 1.00 39.19 200 THR A O 1
ATOM 1588 N N . GLN A 1 201 ? 2.511 -2.724 19.035 1.00 35.09 201 GLN A N 1
ATOM 1589 C CA . GLN A 1 201 ? 2.836 -3.835 18.149 1.00 35.09 201 GLN A CA 1
ATOM 1590 C C . GLN A 1 201 ? 1.522 -4.533 17.762 1.00 35.09 201 GLN A C 1
ATOM 1592 O O . GLN A 1 201 ? 0.538 -4.439 18.501 1.00 35.09 201 GLN A O 1
ATOM 1597 N N . PRO A 1 202 ? 1.462 -5.210 16.606 1.00 31.36 202 PRO A N 1
ATOM 1598 C CA . PRO A 1 202 ? 0.320 -6.040 16.272 1.00 31.36 202 PRO A CA 1
ATOM 1599 C C . PRO A 1 202 ? 0.220 -7.205 17.267 1.00 31.36 202 PRO A C 1
ATOM 1601 O O . PRO A 1 202 ? 1.156 -7.983 17.414 1.00 31.36 202 PRO A O 1
ATOM 1604 N N . LEU A 1 203 ? -0.932 -7.231 17.927 1.00 32.72 203 LEU A N 1
ATOM 1605 C CA . LEU A 1 203 ? -1.561 -8.242 18.778 1.00 32.72 203 LEU A CA 1
ATOM 1606 C C . LEU A 1 203 ? -1.167 -9.704 18.473 1.00 32.72 203 LEU A C 1
ATOM 1608 O O . LEU A 1 203 ? -1.247 -10.108 17.316 1.00 32.72 203 LEU A O 1
ATOM 1612 N N . ASN A 1 204 ? -0.845 -10.454 19.536 1.00 33.19 204 ASN A N 1
ATOM 1613 C CA . ASN A 1 204 ? -1.062 -11.898 19.701 1.00 33.19 204 ASN A CA 1
ATOM 1614 C C . ASN A 1 204 ? -1.765 -12.126 21.056 1.00 33.19 204 ASN A C 1
ATOM 1616 O O . ASN A 1 204 ? -1.681 -11.287 21.958 1.00 33.19 204 ASN A O 1
ATOM 1620 N N . ASP A 1 205 ? -2.464 -13.251 21.117 1.00 37.09 205 ASP A N 1
ATOM 1621 C CA . ASP A 1 205 ? -3.648 -13.585 21.909 1.00 37.09 205 ASP A CA 1
ATOM 1622 C C . ASP A 1 205 ? -3.445 -13.900 23.398 1.00 37.09 205 ASP A C 1
ATOM 1624 O O . ASP A 1 205 ? -2.340 -14.187 23.843 1.00 37.09 205 ASP A O 1
ATOM 1628 N N . GLU A 1 206 ? -4.559 -13.872 24.138 1.00 36.56 206 GLU A N 1
ATOM 1629 C CA . GLU A 1 206 ? -5.118 -14.957 24.980 1.00 36.56 206 GLU A CA 1
ATOM 1630 C C . GLU A 1 206 ? -6.407 -14.389 25.630 1.00 36.56 206 GLU A C 1
ATOM 1632 O O . GLU A 1 206 ? -6.465 -13.209 25.963 1.00 36.56 206 GLU A O 1
ATOM 1637 N N . GLU A 1 207 ? -7.543 -15.062 25.801 1.00 30.47 207 GLU A N 1
ATOM 1638 C CA . GLU A 1 207 ? -7.916 -16.473 25.839 1.00 30.47 207 GLU A CA 1
ATOM 1639 C C . GLU A 1 207 ? -9.434 -16.536 25.530 1.00 30.47 207 GLU A C 1
ATOM 1641 O O . GLU A 1 207 ? -10.192 -15.610 25.837 1.00 30.47 207 GLU A O 1
ATOM 1646 N N . SER A 1 208 ? -9.893 -17.623 24.918 1.00 30.16 208 SER A N 1
ATOM 1647 C CA . SER A 1 208 ? -11.303 -17.905 24.614 1.00 30.16 208 SER A CA 1
ATOM 1648 C C . SER A 1 208 ? -12.209 -17.952 25.855 1.00 30.16 208 SER A C 1
ATOM 1650 O O . SER A 1 208 ? -11.850 -18.571 26.856 1.00 30.16 208 SER A O 1
ATOM 1652 N N . PRO A 1 209 ? -13.465 -17.489 25.724 1.00 32.72 209 PRO A N 1
ATOM 1653 C CA . PRO A 1 209 ? -14.574 -18.336 26.134 1.00 32.72 209 PRO A CA 1
ATOM 1654 C C . PRO A 1 209 ? -15.575 -18.544 24.997 1.00 32.72 209 PRO A C 1
ATOM 1656 O O . PRO A 1 209 ? -15.824 -17.687 24.151 1.00 32.72 209 PRO A O 1
ATOM 1659 N N . GLU A 1 210 ? -16.110 -19.753 25.001 1.00 31.44 210 GLU A N 1
ATOM 1660 C CA . GLU A 1 210 ? -17.075 -20.307 24.070 1.00 31.44 210 GLU A CA 1
ATOM 1661 C C . GLU A 1 210 ? -18.308 -19.408 23.869 1.00 31.44 210 GLU A C 1
ATOM 1663 O O . GLU A 1 210 ? -18.897 -18.912 24.825 1.00 31.44 210 GLU A O 1
ATOM 1668 N N . GLY A 1 211 ? -18.730 -19.296 22.605 1.00 35.88 211 GLY A N 1
ATOM 1669 C CA . GLY A 1 211 ? -20.130 -19.155 22.203 1.00 35.88 211 GLY A CA 1
ATOM 1670 C C . GLY A 1 211 ? -20.845 -17.842 22.529 1.00 35.88 211 GLY A C 1
ATOM 1671 O O . GLY A 1 211 ? -21.558 -17.771 23.517 1.00 35.88 211 GLY A O 1
ATOM 1672 N N . GLU A 1 212 ? -20.787 -16.870 21.612 1.00 31.27 212 GLU A N 1
ATOM 1673 C CA . GLU A 1 212 ? -21.967 -16.156 21.078 1.00 31.27 212 GLU A CA 1
ATOM 1674 C C . GLU A 1 212 ? -21.538 -15.122 20.022 1.00 31.27 212 GLU A C 1
ATOM 1676 O O . GLU A 1 212 ? -20.645 -14.308 20.252 1.00 31.27 212 GLU A O 1
ATOM 1681 N N . ASN A 1 213 ? -22.193 -15.144 18.855 1.00 35.22 213 ASN A N 1
ATOM 1682 C CA . ASN A 1 213 ? -22.032 -14.164 17.777 1.00 35.22 213 ASN A CA 1
ATOM 1683 C C . ASN A 1 213 ? -22.275 -12.734 18.294 1.00 35.22 213 ASN A C 1
ATOM 1685 O O . ASN A 1 213 ? -23.420 -12.302 18.437 1.00 35.22 213 ASN A O 1
ATOM 1689 N N . ARG A 1 214 ? -21.203 -11.972 18.514 1.00 34.97 214 ARG A N 1
ATOM 1690 C CA . ARG A 1 214 ? -21.241 -10.506 18.545 1.00 34.97 214 ARG A CA 1
ATOM 1691 C C . ARG A 1 214 ? -20.349 -9.987 17.429 1.00 34.97 214 ARG A C 1
ATOM 1693 O O . ARG A 1 214 ? -19.131 -10.115 17.512 1.00 34.97 214 ARG A O 1
ATOM 1700 N N . GLU A 1 215 ? -20.965 -9.417 16.396 1.00 40.56 215 GLU A N 1
ATOM 1701 C CA . GLU A 1 215 ? -20.265 -8.683 15.340 1.00 40.56 215 GLU A CA 1
ATOM 1702 C C . GLU A 1 215 ? -19.405 -7.590 15.984 1.00 40.56 215 GLU A C 1
ATOM 1704 O O . GLU A 1 215 ? -19.899 -6.689 16.668 1.00 40.56 215 GLU A O 1
ATOM 1709 N N . THR A 1 216 ? -18.090 -7.705 15.823 1.00 47.19 216 THR A N 1
ATOM 1710 C CA . THR A 1 216 ? -17.154 -6.671 16.247 1.00 47.19 216 THR A CA 1
ATOM 1711 C C . THR A 1 216 ? -17.358 -5.429 15.370 1.00 47.19 216 THR A C 1
ATOM 1713 O O . THR A 1 216 ? -17.547 -5.558 14.160 1.00 47.19 216 THR A O 1
ATOM 1716 N N . PRO A 1 217 ? -17.334 -4.206 15.935 1.00 61.47 217 PRO A N 1
ATOM 1717 C CA . PRO A 1 217 ? -17.527 -2.997 15.140 1.00 61.47 217 PRO A CA 1
ATOM 1718 C C . PRO A 1 217 ? -16.470 -2.876 14.034 1.00 61.47 217 PRO A C 1
ATOM 1720 O O . PRO A 1 217 ? -15.271 -2.982 14.313 1.00 61.47 217 PRO A O 1
ATOM 1723 N N . ILE A 1 218 ? -16.913 -2.611 12.800 1.00 69.00 218 ILE A N 1
ATOM 1724 C CA . ILE A 1 218 ? -16.039 -2.375 11.641 1.00 69.00 218 ILE A CA 1
ATOM 1725 C C . ILE A 1 218 ? -15.063 -1.231 11.969 1.00 69.00 218 ILE A C 1
ATOM 1727 O O . ILE A 1 218 ? -15.473 -0.127 12.328 1.00 69.00 218 ILE A O 1
ATOM 1731 N N . GLN A 1 219 ? -13.755 -1.487 11.856 1.00 79.19 219 GLN A N 1
ATOM 1732 C CA . GLN A 1 219 ? -12.704 -0.495 12.120 1.00 79.19 219 GLN A CA 1
ATOM 1733 C C . GLN A 1 219 ? -12.224 0.150 10.810 1.00 79.19 219 GLN A C 1
ATOM 1735 O O . GLN A 1 219 ? -11.323 -0.370 10.158 1.00 79.19 219 GLN A O 1
ATOM 1740 N N . CYS A 1 220 ? -12.784 1.300 10.425 1.00 85.75 220 CYS A N 1
ATOM 1741 C CA . CYS A 1 220 ? -12.280 2.063 9.274 1.00 85.75 220 CYS A CA 1
ATOM 1742 C C . CYS A 1 220 ? -11.098 2.963 9.618 1.00 85.75 220 CYS A C 1
ATOM 1744 O O . CYS A 1 220 ? -10.803 3.236 10.784 1.00 85.75 220 CYS A O 1
ATOM 1746 N N . ASN A 1 221 ? -10.435 3.455 8.567 1.00 86.62 221 ASN A N 1
ATOM 1747 C CA . ASN A 1 221 ? -9.301 4.375 8.648 1.00 86.62 221 ASN A CA 1
ATOM 1748 C C . ASN A 1 221 ? -8.130 3.862 9.490 1.00 86.62 221 ASN A C 1
ATOM 1750 O O . ASN A 1 221 ? -7.277 4.629 9.942 1.00 86.62 221 ASN A O 1
ATOM 1754 N N . LYS A 1 222 ? -8.070 2.548 9.680 1.00 88.88 222 LYS A N 1
ATOM 1755 C CA . LYS A 1 222 ? -7.059 1.876 10.469 1.00 88.88 222 LYS A CA 1
ATOM 1756 C C . LYS A 1 222 ? -6.597 0.642 9.717 1.00 88.88 222 LYS A C 1
ATOM 1758 O O . LYS A 1 222 ? -7.388 -0.052 9.088 1.00 88.88 222 LYS A O 1
ATOM 1763 N N . VAL A 1 223 ? -5.299 0.387 9.805 1.00 90.00 223 VAL A N 1
ATOM 1764 C CA . VAL A 1 223 ? -4.709 -0.858 9.328 1.00 90.00 223 VAL A CA 1
ATOM 1765 C C . VAL A 1 223 ? -5.047 -1.968 10.323 1.00 90.00 223 VAL A C 1
ATOM 1767 O O . VAL A 1 223 ? -4.763 -1.853 11.518 1.00 90.00 223 VAL A O 1
ATOM 1770 N N . ILE A 1 224 ? -5.646 -3.040 9.822 1.00 93.19 224 ILE A N 1
ATOM 1771 C CA . ILE A 1 224 ? -6.033 -4.235 10.565 1.00 93.19 224 ILE A CA 1
ATOM 1772 C C . ILE A 1 224 ? -5.110 -5.366 10.113 1.00 93.19 224 ILE A C 1
ATOM 1774 O O . ILE A 1 224 ? -5.120 -5.731 8.941 1.00 93.19 224 ILE A O 1
ATOM 1778 N N . LYS A 1 225 ? -4.310 -5.928 11.023 1.00 95.12 225 LYS A N 1
ATOM 1779 C CA . LYS A 1 225 ? -3.575 -7.172 10.754 1.00 95.12 225 LYS A CA 1
ATOM 1780 C C . LYS A 1 225 ? -4.574 -8.331 10.766 1.00 95.12 225 LYS A C 1
ATOM 1782 O O . LYS A 1 225 ? -5.407 -8.408 11.667 1.00 95.12 225 LYS A O 1
ATOM 1787 N N . ARG A 1 226 ? -4.499 -9.202 9.769 1.00 94.31 226 ARG A N 1
ATOM 1788 C CA . ARG A 1 226 ? -5.328 -10.396 9.611 1.00 94.31 226 ARG A CA 1
ATOM 1789 C C . ARG A 1 226 ? -4.426 -11.589 9.352 1.00 94.31 226 ARG A C 1
ATOM 1791 O O . ARG A 1 226 ? -3.385 -11.458 8.709 1.00 94.31 226 ARG A O 1
ATOM 1798 N N . GLU A 1 227 ? -4.844 -12.737 9.848 1.00 95.44 227 GLU A N 1
ATOM 1799 C CA . GLU A 1 227 ? -4.135 -13.999 9.691 1.00 95.44 227 GLU A CA 1
ATOM 1800 C C . GLU A 1 227 ? -5.059 -15.021 9.032 1.00 95.44 227 GLU A C 1
ATOM 1802 O O . GLU A 1 227 ? -6.278 -14.971 9.210 1.00 95.44 227 GLU A O 1
ATOM 1807 N N . LEU A 1 228 ? -4.473 -15.891 8.216 1.00 92.56 228 LEU A N 1
ATOM 1808 C CA . LEU A 1 228 ? -5.149 -16.951 7.483 1.00 92.56 228 LEU A CA 1
ATOM 1809 C C . LEU A 1 228 ? -4.305 -18.213 7.560 1.00 92.56 228 LEU A C 1
ATOM 1811 O O . LEU A 1 228 ? -3.113 -18.178 7.259 1.00 92.56 228 LEU A O 1
ATOM 1815 N N . ASP A 1 229 ? -4.944 -19.330 7.881 1.00 93.38 229 ASP A N 1
ATOM 1816 C CA . ASP A 1 229 ? -4.333 -20.645 7.748 1.00 93.38 229 ASP A CA 1
ATOM 1817 C C . ASP A 1 229 ? -4.739 -21.263 6.409 1.00 93.38 229 ASP A C 1
ATOM 1819 O O . ASP A 1 229 ? -5.917 -21.517 6.144 1.00 93.38 229 ASP A O 1
ATOM 1823 N N . MET A 1 230 ? -3.753 -21.525 5.555 1.00 91.62 230 MET A N 1
ATOM 1824 C CA . MET A 1 230 ? -3.965 -22.158 4.255 1.00 91.62 230 MET A CA 1
ATOM 1825 C C . MET A 1 230 ? -4.383 -23.622 4.451 1.00 91.62 230 MET A C 1
ATOM 1827 O O . MET A 1 230 ? -3.587 -24.447 4.905 1.00 91.62 230 MET A O 1
ATOM 1831 N N . SER A 1 231 ? -5.630 -23.957 4.095 1.00 87.81 231 SER A N 1
ATOM 1832 C CA . SER A 1 231 ? -6.196 -25.302 4.258 1.00 87.81 231 SER A CA 1
ATOM 1833 C C . SER A 1 231 ? -6.782 -25.855 2.945 1.00 87.81 231 SER A C 1
ATOM 1835 O O . SER A 1 231 ? -7.681 -25.236 2.375 1.00 87.81 231 SER A O 1
ATOM 1837 N N . PRO A 1 232 ? -6.324 -27.029 2.458 1.00 87.94 232 PRO A N 1
ATOM 1838 C CA . PRO A 1 232 ? -5.235 -27.829 3.016 1.00 87.94 232 PRO A CA 1
ATOM 1839 C C . PRO A 1 232 ? -3.877 -27.129 2.864 1.00 87.94 232 PRO A C 1
ATOM 1841 O O . PRO A 1 232 ? -3.612 -26.470 1.860 1.00 87.94 232 PRO A O 1
ATOM 1844 N N . CYS A 1 233 ? -3.005 -27.324 3.852 1.00 89.81 233 CYS A N 1
ATOM 1845 C CA . CYS A 1 233 ? -1.643 -26.803 3.843 1.00 89.81 233 CYS A CA 1
ATOM 1846 C C . CYS A 1 233 ? -0.818 -27.526 2.767 1.00 89.81 233 CYS A C 1
ATOM 1848 O O . CYS A 1 233 ? -0.568 -28.728 2.877 1.00 89.81 233 CYS A O 1
ATOM 1850 N N . LYS A 1 234 ? -0.441 -26.806 1.703 1.00 90.75 234 LYS A N 1
ATOM 1851 C CA . LYS A 1 234 ? 0.358 -27.343 0.584 1.00 90.75 234 LYS A CA 1
ATOM 1852 C C . LYS A 1 234 ? 1.862 -27.122 0.751 1.00 90.75 234 LYS A C 1
ATOM 1854 O O . LYS A 1 234 ? 2.637 -27.651 -0.044 1.00 90.75 234 LYS A O 1
ATOM 1859 N N . GLU A 1 235 ? 2.263 -26.346 1.754 1.00 91.12 235 GLU A N 1
ATOM 1860 C CA . GLU A 1 235 ? 3.650 -25.930 1.925 1.00 91.12 235 GLU A CA 1
ATOM 1861 C C . GLU A 1 235 ? 4.518 -27.037 2.511 1.00 91.12 235 GLU A C 1
ATOM 1863 O O . GLU A 1 235 ? 4.086 -27.843 3.338 1.00 91.12 235 GLU A O 1
ATOM 1868 N N . THR A 1 236 ? 5.787 -27.060 2.105 1.00 88.19 236 THR A N 1
ATOM 1869 C CA . THR A 1 236 ? 6.751 -28.044 2.613 1.00 88.19 236 THR A CA 1
ATOM 1870 C C . THR A 1 236 ? 7.061 -27.849 4.094 1.00 88.19 236 THR A C 1
ATOM 1872 O O . THR A 1 236 ? 7.381 -28.811 4.790 1.00 88.19 236 THR A O 1
ATOM 1875 N N . VAL A 1 237 ? 6.980 -26.606 4.578 1.00 90.69 237 VAL A N 1
ATOM 1876 C CA . VAL A 1 237 ? 7.149 -26.248 5.987 1.00 90.69 237 VAL A CA 1
ATOM 1877 C C . VAL A 1 237 ? 5.773 -25.858 6.534 1.00 90.69 237 VAL A C 1
ATOM 1879 O O . VAL A 1 237 ? 5.236 -24.841 6.106 1.00 90.69 237 VAL A O 1
ATOM 1882 N N . PRO A 1 238 ? 5.191 -26.606 7.493 1.00 89.12 238 PRO A N 1
ATOM 1883 C CA . PRO A 1 238 ? 3.819 -26.364 7.954 1.00 89.12 238 PRO A CA 1
ATOM 1884 C C . PRO A 1 238 ? 3.559 -24.958 8.505 1.00 89.12 238 PRO A C 1
ATOM 1886 O O . PRO A 1 238 ? 2.457 -24.440 8.368 1.00 89.12 238 PRO A O 1
ATOM 1889 N N . HIS A 1 239 ? 4.569 -24.323 9.105 1.00 90.62 239 HIS A N 1
ATOM 1890 C CA . HIS A 1 239 ? 4.451 -22.950 9.599 1.00 90.62 239 HIS A CA 1
ATOM 1891 C C . HIS A 1 239 ? 4.225 -21.935 8.465 1.00 90.62 239 HIS A C 1
ATOM 1893 O O . HIS A 1 239 ? 3.587 -20.912 8.686 1.00 90.62 239 HIS A O 1
ATOM 1899 N N . ASP A 1 240 ? 4.691 -22.210 7.243 1.00 92.62 240 ASP A N 1
ATOM 1900 C CA . ASP A 1 240 ? 4.507 -21.300 6.105 1.00 92.62 240 ASP A CA 1
ATOM 1901 C C . ASP A 1 240 ? 3.048 -21.263 5.615 1.00 92.62 240 ASP A C 1
ATOM 1903 O O . ASP A 1 240 ? 2.677 -20.375 4.851 1.00 92.62 240 ASP A O 1
ATOM 1907 N N . CYS A 1 241 ? 2.197 -22.182 6.087 1.00 92.81 241 CYS A N 1
ATOM 1908 C CA . CYS A 1 241 ? 0.756 -22.154 5.837 1.00 92.81 241 CYS A CA 1
ATOM 1909 C C . CYS A 1 241 ? 0.017 -21.113 6.679 1.00 92.81 241 CYS A C 1
ATOM 1911 O O . CYS A 1 241 ? -1.106 -20.760 6.325 1.00 92.81 241 CYS A O 1
ATOM 1913 N N . HIS A 1 242 ? 0.632 -20.606 7.749 1.00 95.88 242 HIS A N 1
ATOM 1914 C CA . HIS A 1 242 ? 0.096 -19.484 8.503 1.00 95.88 242 HIS A CA 1
ATOM 1915 C C . HIS A 1 242 ? 0.542 -18.177 7.843 1.00 95.88 242 HIS A C 1
ATOM 1917 O O . HIS A 1 242 ? 1.728 -17.839 7.803 1.00 95.88 242 HIS A O 1
ATOM 1923 N N . ARG A 1 243 ? -0.413 -17.450 7.269 1.00 96.94 243 ARG A N 1
ATOM 1924 C CA . ARG A 1 243 ? -0.168 -16.277 6.431 1.00 96.94 243 ARG A CA 1
ATOM 1925 C C . ARG A 1 243 ? -0.757 -15.030 7.064 1.00 96.94 243 ARG A C 1
ATOM 1927 O O . ARG A 1 243 ? -1.827 -15.065 7.658 1.00 96.94 243 ARG A O 1
ATOM 1934 N N . THR A 1 244 ? -0.091 -13.895 6.877 1.00 98.06 244 THR A N 1
ATOM 1935 C CA . THR A 1 244 ? -0.550 -12.597 7.385 1.00 98.06 244 THR A CA 1
ATOM 1936 C C . THR A 1 244 ? -0.816 -11.639 6.232 1.00 98.06 244 THR A C 1
ATOM 1938 O O . THR A 1 244 ? -0.023 -11.541 5.297 1.00 98.06 244 THR A O 1
ATOM 1941 N N . PHE A 1 245 ? -1.905 -10.881 6.313 1.00 98.44 245 PHE A N 1
ATOM 1942 C CA . PHE A 1 245 ? -2.143 -9.725 5.456 1.00 98.44 245 PHE A CA 1
ATOM 1943 C C . PHE A 1 245 ? -2.658 -8.544 6.274 1.00 98.44 245 PHE A C 1
ATOM 1945 O O . PHE A 1 245 ? -3.165 -8.696 7.384 1.00 98.44 245 PHE A O 1
ATOM 1952 N N . TYR A 1 246 ? -2.529 -7.346 5.724 1.00 98.19 246 TYR A N 1
ATOM 1953 C CA . TYR A 1 246 ? -3.050 -6.127 6.320 1.00 98.19 246 TYR A CA 1
ATOM 1954 C C . TYR A 1 246 ? -4.229 -5.615 5.502 1.00 98.19 246 TYR A C 1
ATOM 1956 O O . TYR A 1 246 ? -4.166 -5.557 4.277 1.00 98.19 246 TYR A O 1
ATOM 1964 N N . LEU A 1 247 ? -5.302 -5.241 6.186 1.00 97.56 247 LEU A N 1
ATOM 1965 C CA . LEU A 1 247 ? -6.534 -4.731 5.603 1.00 97.56 247 LEU A CA 1
ATOM 1966 C C . LEU A 1 247 ? -6.743 -3.282 6.036 1.00 97.56 247 LEU A C 1
ATOM 1968 O O . LEU A 1 247 ? -6.596 -2.952 7.211 1.00 97.56 247 LEU A O 1
ATOM 1972 N N . TYR A 1 248 ? -7.132 -2.423 5.104 1.00 96.25 248 TYR A N 1
ATOM 1973 C CA . TYR A 1 248 ? -7.588 -1.070 5.395 1.00 96.25 248 TYR A CA 1
ATOM 1974 C C . TYR A 1 248 ? -8.945 -0.839 4.740 1.00 96.25 248 TYR A C 1
ATOM 1976 O O . TYR A 1 248 ? -9.084 -0.928 3.517 1.00 96.25 248 TYR A O 1
ATOM 1984 N N . LEU A 1 249 ? -9.934 -0.513 5.571 1.00 94.44 249 LEU A N 1
ATOM 1985 C CA . LEU A 1 249 ? -11.284 -0.188 5.131 1.00 94.44 249 LEU A CA 1
ATOM 1986 C C . LEU A 1 249 ? -11.444 1.340 5.021 1.00 94.44 249 LEU A C 1
ATOM 1988 O O . LEU A 1 249 ? -11.179 2.048 6.004 1.00 94.44 249 LEU A O 1
ATOM 1992 N N . PRO A 1 250 ? -11.855 1.867 3.849 1.00 92.69 250 PRO A N 1
ATOM 1993 C CA . PRO A 1 250 ? -12.057 3.297 3.657 1.00 92.69 250 PRO A CA 1
ATOM 1994 C C . PRO A 1 250 ? -13.257 3.783 4.472 1.00 92.69 250 PRO A C 1
ATOM 1996 O O . PRO A 1 250 ? -14.229 3.061 4.664 1.00 92.69 250 PRO A O 1
ATOM 1999 N N . GLN A 1 251 ? -13.229 5.041 4.904 1.00 89.69 251 GLN A N 1
ATOM 2000 C CA . GLN A 1 251 ? -14.236 5.638 5.781 1.00 89.69 251 GLN A CA 1
ATOM 2001 C C . GLN A 1 251 ? -15.674 5.446 5.294 1.00 89.69 251 GLN A C 1
ATOM 2003 O O . GLN A 1 251 ? -16.563 5.322 6.129 1.00 89.69 251 GLN A O 1
ATOM 2008 N N . ILE A 1 252 ? -15.901 5.403 3.975 1.00 87.25 252 ILE A N 1
ATOM 2009 C CA . ILE A 1 252 ? -17.231 5.245 3.375 1.00 87.25 252 ILE A CA 1
ATOM 2010 C C . ILE A 1 252 ? -17.987 4.019 3.907 1.00 87.25 252 ILE A C 1
ATOM 2012 O O . ILE A 1 252 ? -19.191 4.120 4.100 1.00 87.25 252 ILE A O 1
ATOM 2016 N N . VAL A 1 253 ? -17.302 2.916 4.243 1.00 86.44 253 VAL A N 1
ATOM 2017 C CA . VAL A 1 253 ? -17.965 1.708 4.779 1.00 86.44 253 VAL A CA 1
ATOM 2018 C C . VAL A 1 253 ? -18.263 1.782 6.280 1.00 86.44 253 VAL A C 1
ATOM 2020 O O . VAL A 1 253 ? -18.915 0.895 6.819 1.00 86.44 253 VAL A O 1
ATOM 2023 N N . CYS A 1 254 ? -17.813 2.843 6.956 1.00 79.56 254 CYS A N 1
ATOM 2024 C CA . CYS A 1 254 ? -18.131 3.131 8.357 1.00 79.56 254 CYS A CA 1
ATOM 2025 C C . CYS A 1 254 ? -19.018 4.367 8.539 1.00 79.56 254 CYS A C 1
ATOM 2027 O O . CYS A 1 254 ? -19.259 4.788 9.674 1.00 79.56 254 CYS A O 1
ATOM 2029 N N . LEU A 1 255 ? -19.493 4.981 7.452 1.00 66.62 255 LEU A N 1
ATOM 2030 C CA . LEU A 1 255 ? -20.457 6.074 7.522 1.00 66.62 255 LEU A CA 1
ATOM 2031 C C . LEU A 1 255 ? -21.864 5.511 7.757 1.00 66.62 255 LEU A C 1
ATOM 2033 O O . LEU A 1 255 ? -22.598 5.267 6.811 1.00 66.62 255 LEU A O 1
ATOM 2037 N N . ASP A 1 256 ? -22.189 5.256 9.025 1.00 47.38 256 ASP A N 1
ATOM 2038 C CA . ASP A 1 256 ? -23.463 5.577 9.696 1.00 47.38 256 ASP A CA 1
ATOM 2039 C C . ASP A 1 256 ? -23.706 4.613 10.865 1.00 47.38 256 ASP A C 1
ATOM 2041 O O . ASP A 1 256 ? -23.741 3.396 10.709 1.00 47.38 256 ASP A O 1
ATOM 2045 N N . GLY A 1 257 ? -24.016 5.169 12.039 1.00 46.06 257 GLY A N 1
ATOM 2046 C CA . GLY A 1 257 ? -24.681 4.456 13.136 1.00 46.06 257 GLY A CA 1
ATOM 2047 C C . GLY A 1 257 ? -26.136 4.082 12.813 1.00 46.06 257 GLY A C 1
ATOM 2048 O O . GLY A 1 257 ? -26.998 4.178 13.684 1.00 46.06 257 GLY A O 1
ATOM 2049 N N . LYS A 1 258 ? -26.427 3.705 11.564 1.00 38.22 258 LYS A N 1
ATOM 2050 C CA . LYS A 1 258 ? -27.709 3.161 11.116 1.00 38.22 258 LYS A CA 1
ATOM 2051 C C . LYS A 1 258 ? -27.536 1.672 10.872 1.00 38.22 258 LYS A C 1
ATOM 2053 O O . LYS A 1 258 ? -26.581 1.236 10.237 1.00 38.22 258 LYS A O 1
ATOM 2058 N N . SER A 1 259 ? -28.460 0.891 11.412 1.00 37.88 259 SER A N 1
ATOM 2059 C CA . SER A 1 259 ? -28.450 -0.563 11.331 1.00 37.88 259 SER A CA 1
ATOM 2060 C C . SER A 1 259 ? -28.469 -1.057 9.877 1.00 37.88 259 SER A C 1
ATOM 2062 O O . SER A 1 259 ? -29.474 -0.950 9.179 1.00 37.88 259 SER A O 1
ATOM 2064 N N . SER A 1 260 ? -27.322 -1.565 9.438 1.00 47.50 260 SER A N 1
ATOM 2065 C CA . SER A 1 260 ? -27.104 -2.900 8.864 1.00 47.50 260 SER A CA 1
ATOM 2066 C C . SER A 1 260 ? -27.964 -3.452 7.716 1.00 47.50 260 SER A C 1
ATOM 2068 O O . SER A 1 260 ? -27.812 -4.632 7.448 1.00 47.50 260 SER A O 1
ATOM 2070 N N . ASN A 1 261 ? -28.765 -2.686 6.963 1.00 41.41 261 ASN A N 1
ATOM 2071 C CA . ASN A 1 261 ? -29.237 -3.165 5.641 1.00 41.41 261 ASN A CA 1
ATOM 2072 C C . ASN A 1 261 ? -29.505 -2.069 4.588 1.00 41.41 261 ASN A C 1
ATOM 2074 O O . ASN A 1 261 ? -29.326 -2.338 3.410 1.00 41.41 261 ASN A O 1
ATOM 2078 N N . GLU A 1 262 ? -29.864 -0.835 4.960 1.00 38.19 262 GLU A N 1
ATOM 2079 C CA . GLU A 1 262 ? -30.211 0.213 3.969 1.00 38.19 262 GLU A CA 1
ATOM 2080 C C . GLU A 1 262 ? -28.997 0.972 3.387 1.00 38.19 262 GLU A C 1
ATOM 2082 O O . GLU A 1 262 ? -29.073 1.501 2.284 1.00 38.19 262 GLU A O 1
ATOM 2087 N N . THR A 1 263 ? -27.857 1.019 4.088 1.00 49.56 263 THR A N 1
ATOM 2088 C CA . THR A 1 263 ? -26.654 1.770 3.657 1.00 49.56 263 THR A CA 1
ATOM 2089 C C . THR A 1 263 ? -25.736 0.982 2.718 1.00 49.56 263 THR A C 1
ATOM 2091 O O . THR A 1 263 ? -25.012 1.571 1.915 1.00 49.56 263 THR A O 1
ATOM 2094 N N . VAL A 1 264 ? -25.777 -0.353 2.780 1.00 54.31 264 VAL A N 1
ATOM 2095 C CA . VAL A 1 264 ? -25.011 -1.242 1.888 1.00 54.31 264 VAL A CA 1
ATOM 2096 C C . VAL A 1 264 ? -25.516 -1.125 0.447 1.00 54.31 264 VAL A C 1
ATOM 2098 O O . VAL A 1 264 ? -24.704 -1.110 -0.478 1.00 54.31 264 VAL A O 1
ATOM 2101 N N . ASP A 1 265 ? -26.828 -0.955 0.267 1.00 57.66 265 ASP A N 1
ATOM 2102 C CA . ASP A 1 265 ? -27.454 -0.785 -1.048 1.00 57.66 265 ASP A CA 1
ATOM 2103 C C . ASP A 1 265 ? -27.061 0.542 -1.730 1.00 57.66 265 ASP A C 1
ATOM 2105 O O . ASP A 1 265 ? -27.015 0.612 -2.959 1.00 57.66 265 ASP A O 1
ATOM 2109 N N . GLU A 1 266 ? -26.725 1.591 -0.964 1.00 69.50 266 GLU A N 1
ATOM 2110 C CA . GLU A 1 266 ? -26.267 2.877 -1.517 1.00 69.50 266 GLU A CA 1
ATOM 2111 C C . GLU A 1 266 ? -24.761 2.900 -1.827 1.00 69.50 266 GLU A C 1
ATOM 2113 O O . GLU A 1 266 ? -24.352 3.460 -2.849 1.00 69.50 266 GLU A O 1
ATOM 2118 N N . ILE A 1 267 ? -23.924 2.294 -0.973 1.00 84.88 267 ILE A N 1
ATOM 2119 C CA . ILE A 1 267 ? -22.468 2.229 -1.197 1.00 84.88 267 ILE A CA 1
ATOM 2120 C C . ILE A 1 267 ? -22.162 1.308 -2.380 1.00 84.88 267 ILE A C 1
ATOM 2122 O O . ILE A 1 267 ? -21.342 1.664 -3.236 1.00 84.88 267 ILE A O 1
ATOM 2126 N N . GLY A 1 268 ? -22.840 0.162 -2.445 1.00 87.44 268 GLY A N 1
ATOM 2127 C CA . GLY A 1 268 ? -22.578 -0.869 -3.437 1.00 87.44 268 GLY A CA 1
ATOM 2128 C C . GLY A 1 268 ? -21.213 -1.539 -3.263 1.00 87.44 268 GLY A C 1
ATOM 2129 O O . GLY A 1 268 ? -20.516 -1.365 -2.261 1.00 87.44 268 GLY A O 1
ATOM 2130 N N . THR A 1 269 ? -20.819 -2.325 -4.257 1.00 93.38 269 THR A N 1
ATOM 2131 C CA . THR A 1 269 ? -19.526 -3.003 -4.288 1.00 93.38 269 THR A CA 1
ATOM 2132 C C . THR A 1 269 ? -18.385 -1.990 -4.462 1.00 93.38 269 THR A C 1
ATOM 2134 O O . THR A 1 269 ? -18.485 -1.043 -5.248 1.00 93.38 269 THR A O 1
ATOM 2137 N N . LEU A 1 270 ? -17.276 -2.194 -3.745 1.00 95.88 270 LEU A N 1
ATOM 2138 C CA . LEU A 1 270 ? -16.076 -1.354 -3.803 1.00 95.88 270 LEU A CA 1
ATOM 2139 C C . LEU A 1 270 ? -14.880 -2.099 -4.416 1.00 95.88 270 LEU A C 1
ATOM 2141 O O . LEU A 1 270 ? -14.772 -3.319 -4.265 1.00 95.88 270 LEU A O 1
ATOM 2145 N N . PRO A 1 271 ? -13.947 -1.381 -5.072 1.00 97.69 271 PRO A N 1
ATOM 2146 C CA . PRO A 1 271 ? -12.715 -1.975 -5.566 1.00 97.69 271 PRO A CA 1
ATOM 2147 C C . PRO A 1 271 ? -11.799 -2.402 -4.412 1.00 97.69 271 PRO A C 1
ATOM 2149 O O . PRO A 1 271 ? -11.641 -1.688 -3.413 1.00 97.69 271 PRO A O 1
ATOM 2152 N N . VAL A 1 272 ? -11.156 -3.559 -4.577 1.00 98.56 272 VAL A N 1
ATOM 2153 C CA . VAL A 1 272 ? -10.133 -4.072 -3.654 1.00 98.56 272 VAL A CA 1
ATOM 2154 C C . VAL A 1 272 ? -8.766 -3.947 -4.313 1.00 98.56 272 VAL A C 1
ATOM 2156 O O . VAL A 1 272 ? -8.513 -4.595 -5.321 1.00 98.56 272 VAL A O 1
ATOM 2159 N N . THR A 1 273 ? -7.872 -3.144 -3.747 1.00 98.81 273 THR A N 1
ATOM 2160 C CA . THR A 1 273 ? -6.523 -2.923 -4.280 1.00 98.81 273 THR A CA 1
ATOM 2161 C C . THR A 1 273 ? -5.488 -3.645 -3.427 1.00 98.81 273 THR A C 1
ATOM 2163 O O . THR A 1 273 ? -5.281 -3.313 -2.259 1.00 98.81 273 THR A O 1
ATOM 2166 N N . PHE A 1 274 ? -4.810 -4.616 -4.028 1.00 98.88 274 PHE A N 1
ATOM 2167 C CA . PHE A 1 274 ? -3.665 -5.306 -3.455 1.00 98.88 274 PHE A CA 1
ATOM 2168 C C . PHE A 1 274 ? -2.409 -4.453 -3.621 1.00 98.88 274 PHE A C 1
ATOM 2170 O O . PHE A 1 274 ? -2.125 -3.972 -4.715 1.00 98.88 274 PHE A O 1
ATOM 2177 N N . VAL A 1 275 ? -1.640 -4.286 -2.548 1.00 98.81 275 VAL A N 1
ATOM 2178 C CA . VAL A 1 275 ? -0.364 -3.566 -2.537 1.00 98.81 275 VAL A CA 1
ATOM 2179 C C . VAL A 1 275 ? 0.731 -4.527 -2.089 1.00 98.81 275 VAL A C 1
ATOM 2181 O O . VAL A 1 275 ? 0.825 -4.872 -0.912 1.00 98.81 275 VAL A O 1
ATOM 2184 N N . VAL A 1 276 ? 1.548 -4.977 -3.040 1.00 98.81 276 VAL A N 1
ATOM 2185 C CA . VAL A 1 276 ? 2.493 -6.088 -2.858 1.00 98.81 276 VAL A CA 1
ATOM 2186 C C . VAL A 1 276 ? 3.928 -5.570 -2.749 1.00 98.81 276 VAL A C 1
ATOM 2188 O O . VAL A 1 276 ? 4.420 -4.843 -3.617 1.00 98.81 276 VAL A O 1
ATOM 2191 N N . HIS A 1 277 ? 4.610 -5.930 -1.661 1.00 98.19 277 HIS A N 1
ATOM 2192 C CA . HIS A 1 277 ? 5.926 -5.384 -1.334 1.00 98.19 277 HIS A CA 1
ATOM 2193 C C . HIS A 1 277 ? 7.088 -6.049 -2.096 1.00 98.19 277 HIS A C 1
ATOM 2195 O O . HIS A 1 277 ? 6.959 -7.120 -2.684 1.00 98.19 277 HIS A O 1
ATOM 2201 N N . CYS A 1 278 ? 8.255 -5.402 -2.058 1.00 97.38 278 CYS A N 1
ATOM 2202 C CA . CYS A 1 278 ? 9.507 -5.890 -2.640 1.00 97.38 278 CYS A CA 1
ATOM 2203 C C . CYS A 1 278 ? 10.187 -6.999 -1.831 1.00 97.38 278 CYS A C 1
ATOM 2205 O O . CYS A 1 278 ? 9.852 -7.249 -0.672 1.00 97.38 278 CYS A O 1
ATOM 2207 N N . TYR A 1 279 ? 11.210 -7.616 -2.427 1.00 96.25 279 TYR A N 1
ATOM 2208 C CA . TYR A 1 279 ? 12.069 -8.575 -1.740 1.00 96.25 279 TYR A CA 1
ATOM 2209 C C . TYR A 1 279 ? 12.876 -7.892 -0.626 1.00 96.25 279 TYR A C 1
ATOM 2211 O O . TYR A 1 279 ? 13.467 -6.834 -0.834 1.00 96.25 279 TYR A O 1
ATOM 2219 N N . GLY A 1 280 ? 12.897 -8.491 0.566 1.00 90.56 280 GLY A N 1
ATOM 2220 C CA . GLY A 1 280 ? 13.576 -7.954 1.754 1.00 90.56 280 GLY A CA 1
ATOM 2221 C C . GLY A 1 280 ? 12.812 -6.838 2.483 1.00 90.56 280 GLY A C 1
ATOM 2222 O O . GLY A 1 280 ? 13.234 -6.406 3.564 1.00 90.56 280 GLY A O 1
ATOM 2223 N N . CYS A 1 281 ? 11.675 -6.416 1.932 1.00 92.00 281 CYS A N 1
ATOM 2224 C CA . CYS A 1 281 ? 10.787 -5.381 2.454 1.00 92.00 281 CYS A CA 1
ATOM 2225 C C . CYS A 1 281 ? 9.635 -5.989 3.270 1.00 92.00 281 CYS A C 1
ATOM 2227 O O . CYS A 1 281 ? 9.631 -7.184 3.535 1.00 92.00 281 CYS A O 1
ATOM 2229 N N . ASN A 1 282 ? 8.672 -5.173 3.692 1.00 90.31 282 ASN A N 1
ATOM 2230 C CA . ASN A 1 282 ? 7.451 -5.641 4.356 1.00 90.31 282 ASN A CA 1
ATOM 2231 C C . ASN A 1 282 ? 6.222 -4.901 3.813 1.00 90.31 282 ASN A C 1
ATOM 2233 O O . ASN A 1 282 ? 6.360 -3.891 3.113 1.00 90.31 282 ASN A O 1
ATOM 2237 N N . SER A 1 283 ? 5.026 -5.364 4.164 1.00 92.50 283 SER A N 1
ATOM 2238 C CA . SER A 1 283 ? 3.760 -4.782 3.696 1.00 92.50 283 SER A CA 1
ATOM 2239 C C . SER A 1 283 ? 3.653 -3.283 3.991 1.00 92.50 283 SER A C 1
ATOM 2241 O O . SER A 1 283 ? 3.261 -2.497 3.127 1.00 92.50 283 SER A O 1
ATOM 2243 N N . GLU A 1 284 ? 4.064 -2.858 5.190 1.00 87.38 284 GLU A N 1
ATOM 2244 C CA . GLU A 1 284 ? 4.006 -1.457 5.628 1.00 87.38 284 GLU A CA 1
ATOM 2245 C C . GLU A 1 284 ? 4.816 -0.522 4.713 1.00 87.38 284 GLU A C 1
ATOM 2247 O O . GLU A 1 284 ? 4.361 0.579 4.388 1.00 87.38 284 GLU A O 1
ATOM 2252 N N . SER A 1 285 ? 5.984 -0.971 4.242 1.00 81.12 285 SER A N 1
ATOM 2253 C CA . SER A 1 285 ? 6.914 -0.156 3.448 1.00 81.12 285 SER A CA 1
ATOM 2254 C C . SER A 1 285 ? 6.342 0.351 2.119 1.00 81.12 285 SER A C 1
ATOM 2256 O O . SER A 1 285 ? 6.750 1.413 1.649 1.00 81.12 285 SER A O 1
ATOM 2258 N N . VAL A 1 286 ? 5.384 -0.374 1.535 1.00 87.06 286 VAL A N 1
ATOM 2259 C CA . VAL A 1 286 ? 4.727 0.004 0.274 1.00 87.06 286 VAL A CA 1
ATOM 2260 C C . VAL A 1 286 ? 3.307 0.497 0.539 1.00 87.06 286 VAL A C 1
ATOM 2262 O O . VAL A 1 286 ? 2.942 1.574 0.068 1.00 87.06 286 VAL A O 1
ATOM 2265 N N . MET A 1 287 ? 2.535 -0.220 1.367 1.00 93.31 287 MET A N 1
ATOM 2266 C CA . MET A 1 287 ? 1.136 0.099 1.686 1.00 93.31 287 MET A CA 1
ATOM 2267 C C . MET A 1 287 ? 0.952 1.537 2.172 1.00 93.31 287 MET A C 1
ATOM 2269 O O . MET A 1 287 ? 0.021 2.209 1.733 1.00 93.31 287 MET A O 1
ATOM 2273 N N . THR A 1 288 ? 1.844 2.037 3.033 1.00 88.50 288 THR A N 1
ATOM 2274 C CA . THR A 1 288 ? 1.754 3.400 3.594 1.00 88.50 288 THR A CA 1
ATOM 2275 C C . THR A 1 288 ? 1.696 4.499 2.535 1.00 88.50 288 THR A C 1
ATOM 2277 O O . THR A 1 288 ? 1.079 5.533 2.780 1.00 88.50 288 THR A O 1
ATOM 2280 N N . SER A 1 289 ? 2.262 4.266 1.348 1.00 89.94 289 SER A N 1
ATOM 2281 C CA . SER A 1 289 ? 2.206 5.217 0.233 1.00 89.94 289 SER A CA 1
ATOM 2282 C C . SER A 1 289 ? 0.804 5.297 -0.382 1.00 89.94 289 SER A C 1
ATOM 2284 O O . SER A 1 289 ? 0.390 6.364 -0.824 1.00 89.94 289 SER A O 1
ATOM 2286 N N . PHE A 1 290 ? 0.056 4.190 -0.369 1.00 95.75 290 PHE A N 1
ATOM 2287 C CA . PHE A 1 290 ? -1.273 4.071 -0.977 1.00 95.75 290 PHE A CA 1
ATOM 2288 C C . PHE A 1 290 ? -2.417 4.433 -0.019 1.00 95.75 290 PHE A C 1
ATOM 2290 O O . PHE A 1 290 ? -3.464 4.893 -0.473 1.00 95.75 290 PHE A O 1
ATOM 2297 N N . LEU A 1 291 ? -2.227 4.297 1.302 1.00 93.25 291 LEU A N 1
ATOM 2298 C CA . LEU A 1 291 ? -3.263 4.607 2.302 1.00 93.25 291 LEU A CA 1
ATOM 2299 C C . LEU A 1 291 ? -3.891 6.012 2.173 1.00 93.25 291 LEU A C 1
ATOM 2301 O O . LEU A 1 291 ? -5.115 6.101 2.293 1.00 93.25 291 LEU A O 1
ATOM 2305 N N . PRO A 1 292 ? -3.142 7.103 1.887 1.00 92.62 292 PRO A N 1
ATOM 2306 C CA . PRO A 1 292 ? -3.733 8.432 1.696 1.00 92.62 292 PRO A CA 1
ATOM 2307 C C . PRO A 1 292 ? -4.785 8.493 0.580 1.00 92.62 292 PRO A C 1
ATOM 2309 O O . PRO A 1 292 ? -5.668 9.349 0.610 1.00 92.62 292 PRO A O 1
ATOM 2312 N N . TYR A 1 293 ? -4.714 7.572 -0.384 1.00 95.75 293 TYR A N 1
ATOM 2313 C CA . TYR A 1 293 ? -5.593 7.522 -1.547 1.00 95.75 293 TYR A CA 1
ATOM 2314 C C . TYR A 1 293 ? -6.772 6.556 -1.382 1.00 95.75 293 TYR A C 1
ATOM 2316 O O . TYR A 1 293 ? -7.708 6.606 -2.177 1.00 95.75 293 TYR A O 1
ATOM 2324 N N . ALA A 1 294 ? -6.774 5.714 -0.343 1.00 93.75 294 ALA A N 1
ATOM 2325 C CA . ALA A 1 294 ? -7.839 4.740 -0.099 1.00 93.75 294 ALA A CA 1
ATOM 2326 C C . ALA A 1 294 ? -9.209 5.416 0.073 1.00 93.75 294 ALA A C 1
ATOM 2328 O O . ALA A 1 294 ? -10.195 5.000 -0.529 1.00 93.75 294 ALA A O 1
ATOM 2329 N N . ASN A 1 295 ? -9.264 6.509 0.843 1.00 91.31 295 ASN A N 1
ATOM 2330 C CA . ASN A 1 295 ? -10.498 7.265 1.065 1.00 91.31 295 ASN A CA 1
ATOM 2331 C C . ASN A 1 295 ? -10.945 8.050 -0.168 1.00 91.31 295 ASN A C 1
ATOM 2333 O O . ASN A 1 295 ? -12.125 8.028 -0.509 1.00 91.31 295 ASN A O 1
ATOM 2337 N N . THR A 1 296 ? -10.016 8.726 -0.847 1.00 93.44 296 THR A N 1
ATOM 2338 C CA . THR A 1 296 ? -10.343 9.539 -2.028 1.00 93.44 296 THR A CA 1
ATOM 2339 C C . THR A 1 296 ? -10.829 8.681 -3.192 1.00 93.44 296 THR A C 1
ATOM 2341 O O . THR A 1 296 ? -11.734 9.097 -3.905 1.00 93.44 296 THR A O 1
ATOM 2344 N N . HIS A 1 297 ? -10.301 7.463 -3.328 1.00 96.19 297 HIS A N 1
ATOM 2345 C CA . HIS A 1 297 ? -10.711 6.501 -4.351 1.00 96.19 297 HIS A CA 1
ATOM 2346 C C . HIS A 1 297 ? -11.712 5.469 -3.827 1.00 96.19 297 HIS A C 1
ATOM 2348 O O . HIS A 1 297 ? -12.054 4.542 -4.553 1.00 96.19 297 HIS A O 1
ATOM 2354 N N . LYS A 1 298 ? -12.192 5.590 -2.582 1.00 94.94 298 LYS A N 1
ATOM 2355 C CA . LYS A 1 298 ? -13.192 4.681 -1.991 1.00 94.94 298 LYS A CA 1
ATOM 2356 C C . LYS A 1 298 ? -12.816 3.200 -2.207 1.00 94.94 298 LYS A C 1
ATOM 2358 O O . LYS A 1 298 ? -13.662 2.380 -2.549 1.00 94.94 298 LYS A O 1
ATOM 2363 N N . SER A 1 299 ? -11.528 2.886 -2.059 1.00 96.31 299 SER A N 1
ATOM 2364 C CA . SER A 1 299 ? -10.948 1.567 -2.323 1.00 96.31 299 SER A CA 1
ATOM 2365 C C . SER A 1 299 ? -10.543 0.907 -1.017 1.00 96.31 299 SER A C 1
ATOM 2367 O O . SER A 1 299 ? -9.934 1.534 -0.148 1.00 96.31 299 SER A O 1
ATOM 2369 N N . ILE A 1 300 ? -10.826 -0.386 -0.914 1.00 98.06 300 ILE A N 1
ATOM 2370 C CA . ILE A 1 300 ? -10.279 -1.245 0.135 1.00 98.06 300 ILE A CA 1
ATOM 2371 C C . ILE A 1 300 ? -8.825 -1.532 -0.223 1.00 98.06 300 ILE A C 1
ATOM 2373 O O . ILE A 1 300 ? -8.537 -1.817 -1.386 1.00 98.06 300 ILE A O 1
ATOM 2377 N N . ILE A 1 301 ? -7.913 -1.436 0.746 1.00 98.56 301 ILE A N 1
ATOM 2378 C CA . ILE A 1 301 ? -6.500 -1.775 0.537 1.00 98.56 301 ILE A CA 1
ATOM 2379 C C . ILE A 1 301 ? -6.190 -3.079 1.260 1.00 98.56 301 ILE A C 1
ATOM 2381 O O . ILE A 1 301 ? -6.505 -3.235 2.440 1.00 98.56 301 ILE A O 1
ATOM 2385 N N . VAL A 1 302 ? -5.545 -3.990 0.544 1.00 98.75 302 VAL A N 1
ATOM 2386 C CA . VAL A 1 302 ? -5.034 -5.260 1.054 1.00 98.75 302 VAL A CA 1
ATOM 2387 C C . VAL A 1 302 ? -3.529 -5.277 0.828 1.00 98.75 302 VAL A C 1
ATOM 2389 O O . VAL A 1 302 ? -3.075 -5.073 -0.291 1.00 98.75 302 VAL A O 1
ATOM 2392 N N . ALA A 1 303 ? -2.735 -5.523 1.862 1.00 98.75 303 ALA A N 1
ATOM 2393 C CA . ALA A 1 303 ? -1.288 -5.669 1.739 1.00 98.75 303 ALA A CA 1
ATOM 2394 C C . ALA A 1 303 ? -0.864 -7.036 2.293 1.00 98.75 303 ALA A C 1
ATOM 2396 O O . ALA A 1 303 ? -0.768 -7.196 3.513 1.00 98.75 303 ALA A O 1
ATOM 2397 N N . PRO A 1 304 ? -0.686 -8.045 1.424 1.00 98.69 304 PRO A N 1
ATOM 2398 C CA . PRO A 1 304 ? -0.205 -9.362 1.827 1.00 98.69 304 PRO A CA 1
ATOM 2399 C C . PRO A 1 304 ? 1.248 -9.296 2.314 1.00 98.69 304 PRO A C 1
ATOM 2401 O O . PRO A 1 304 ? 2.069 -8.631 1.683 1.00 98.69 304 PRO A O 1
ATOM 2404 N N . GLU A 1 305 ? 1.580 -10.031 3.380 1.00 98.44 305 GLU A N 1
ATOM 2405 C CA . GLU A 1 305 ? 2.961 -10.189 3.847 1.00 98.44 305 GLU A CA 1
ATOM 2406 C C . GLU A 1 305 ? 3.582 -11.462 3.249 1.00 98.44 305 GLU A C 1
ATOM 2408 O O . GLU A 1 305 ? 3.056 -12.575 3.378 1.00 98.44 305 GLU A O 1
ATOM 2413 N N . GLY A 1 306 ? 4.713 -11.290 2.566 1.00 97.19 306 GLY A N 1
ATOM 2414 C CA . GLY A 1 306 ? 5.472 -12.375 1.957 1.00 97.19 306 GLY A CA 1
ATOM 2415 C C . GLY A 1 306 ? 6.265 -13.167 2.995 1.00 97.19 306 GLY A C 1
ATOM 2416 O O . GLY A 1 306 ? 6.894 -12.598 3.894 1.00 97.19 306 GLY A O 1
ATOM 2417 N N . ILE A 1 307 ? 6.296 -14.493 2.854 1.00 95.69 307 ILE A N 1
ATOM 2418 C CA . ILE A 1 307 ? 7.080 -15.351 3.748 1.00 95.69 307 ILE A CA 1
ATOM 2419 C C . ILE A 1 307 ? 8.566 -15.037 3.578 1.00 95.69 307 ILE A C 1
ATOM 2421 O O . ILE A 1 307 ? 9.095 -14.947 2.467 1.00 95.69 307 ILE A O 1
ATOM 2425 N N . GLN A 1 308 ? 9.236 -14.812 4.711 1.00 93.44 308 GLN A N 1
ATOM 2426 C CA . GLN A 1 308 ? 10.621 -14.336 4.761 1.00 93.44 308 GLN A CA 1
ATOM 2427 C C . GLN A 1 308 ? 10.870 -13.120 3.851 1.00 93.44 308 GLN A C 1
ATOM 2429 O O . GLN A 1 308 ? 11.930 -12.998 3.238 1.00 93.44 308 GLN A O 1
ATOM 2434 N N . ARG A 1 309 ? 9.892 -12.204 3.776 1.00 94.62 309 ARG A N 1
ATOM 2435 C CA . ARG A 1 309 ? 9.972 -10.976 2.973 1.00 94.62 309 ARG A CA 1
ATOM 2436 C C . ARG A 1 309 ? 10.179 -11.245 1.481 1.00 94.62 309 ARG A C 1
ATOM 2438 O O . ARG A 1 309 ? 10.899 -10.511 0.804 1.00 94.62 309 ARG A O 1
ATOM 2445 N N . SER A 1 310 ? 9.575 -12.314 0.977 1.00 96.12 310 SER A N 1
ATOM 2446 C CA . SER A 1 310 ? 9.641 -12.720 -0.424 1.00 96.12 310 SER A CA 1
ATOM 2447 C C . SER A 1 310 ? 8.318 -13.322 -0.880 1.00 96.12 310 SER A C 1
ATOM 2449 O O . SER A 1 310 ? 7.569 -13.856 -0.064 1.00 96.12 310 SER A O 1
ATOM 2451 N N . PHE A 1 311 ? 8.066 -13.251 -2.183 1.00 98.25 311 PHE A N 1
ATOM 2452 C CA . PHE A 1 311 ? 6.983 -13.941 -2.871 1.00 98.25 311 PHE A CA 1
ATOM 2453 C C . PHE A 1 311 ? 7.551 -14.854 -3.957 1.00 98.25 311 PHE A C 1
ATOM 2455 O O . PHE A 1 311 ? 8.544 -14.522 -4.615 1.00 98.25 311 PHE A O 1
ATOM 2462 N N . ASN A 1 312 ? 6.893 -15.988 -4.163 1.00 96.94 312 ASN A N 1
ATOM 2463 C CA . ASN A 1 312 ? 7.110 -16.904 -5.265 1.00 96.94 312 ASN A CA 1
ATOM 2464 C C . ASN A 1 312 ? 6.547 -16.298 -6.559 1.00 96.94 312 ASN A C 1
ATOM 2466 O O . ASN A 1 312 ? 5.412 -16.553 -6.965 1.00 96.94 312 ASN A O 1
ATOM 2470 N N . ALA A 1 313 ? 7.356 -15.459 -7.199 1.00 94.50 313 ALA A N 1
ATOM 2471 C CA . ALA A 1 313 ? 6.961 -14.653 -8.343 1.00 94.50 313 ALA A CA 1
ATOM 2472 C C . ALA A 1 313 ? 7.576 -15.148 -9.664 1.00 94.50 313 ALA A C 1
ATOM 2474 O O . ALA A 1 313 ? 7.903 -14.339 -10.529 1.00 94.50 313 ALA A O 1
ATOM 2475 N N . LEU A 1 314 ? 7.730 -16.472 -9.808 1.00 90.62 314 LEU A N 1
ATOM 2476 C CA . LEU A 1 314 ? 8.346 -17.169 -10.950 1.00 90.62 314 LEU A CA 1
ATOM 2477 C C . LEU A 1 314 ? 9.822 -16.807 -11.175 1.00 90.62 314 LEU A C 1
ATOM 2479 O O . LEU A 1 314 ? 10.711 -17.544 -10.759 1.00 90.62 314 LEU A O 1
ATOM 2483 N N . ASP A 1 315 ? 10.079 -15.661 -11.797 1.00 89.06 315 ASP A N 1
ATOM 2484 C CA . ASP A 1 315 ? 11.412 -15.210 -12.211 1.00 89.06 315 ASP A CA 1
ATOM 2485 C C . ASP A 1 315 ? 12.184 -14.513 -11.073 1.00 89.06 315 ASP A C 1
ATOM 2487 O O . ASP A 1 315 ? 13.370 -14.201 -11.192 1.00 89.06 315 ASP A O 1
ATOM 2491 N N . CYS A 1 316 ? 11.518 -14.279 -9.939 1.00 89.88 316 CYS A N 1
ATOM 2492 C CA . CYS A 1 316 ? 12.077 -13.698 -8.721 1.00 89.88 316 CYS A CA 1
ATOM 2493 C C . CYS A 1 316 ? 11.395 -14.341 -7.509 1.00 89.88 316 CYS A C 1
ATOM 2495 O O . CYS A 1 316 ? 10.198 -14.593 -7.530 1.00 89.88 316 CYS A O 1
ATOM 2497 N N . CYS A 1 317 ? 12.012 -14.549 -6.363 1.00 90.31 317 CYS A N 1
ATOM 2498 C CA . CYS A 1 317 ? 13.406 -14.664 -5.948 1.00 90.31 317 CYS A CA 1
ATOM 2499 C C . CYS A 1 317 ? 13.325 -14.977 -4.438 1.00 90.31 317 CYS A C 1
ATOM 2501 O O . CYS A 1 317 ? 12.266 -14.840 -3.817 1.00 90.31 317 CYS A O 1
ATOM 2503 N N . GLY A 1 318 ? 14.432 -15.374 -3.814 1.00 94.38 318 GLY A N 1
ATOM 2504 C CA . GLY A 1 318 ? 14.459 -15.613 -2.368 1.00 94.38 318 GLY A CA 1
ATOM 2505 C C . GLY A 1 318 ? 13.716 -16.878 -1.922 1.00 94.38 318 GLY A C 1
ATOM 2506 O O . GLY A 1 318 ? 13.473 -17.792 -2.712 1.00 94.38 318 GLY A O 1
ATOM 2507 N N . TYR A 1 319 ? 13.400 -16.935 -0.624 1.00 95.06 319 TYR A N 1
ATOM 2508 C CA . TYR A 1 319 ? 12.895 -18.142 0.035 1.00 95.06 319 TYR A CA 1
ATOM 2509 C C . TYR A 1 319 ? 11.572 -18.632 -0.554 1.00 95.06 319 TYR A C 1
ATOM 2511 O O . TYR A 1 319 ? 11.417 -19.827 -0.796 1.00 95.06 319 TYR A O 1
ATOM 2519 N N . ALA A 1 320 ? 10.628 -17.723 -0.800 1.00 96.38 320 ALA A N 1
ATOM 2520 C CA . ALA A 1 320 ? 9.309 -18.101 -1.283 1.00 96.38 320 ALA A CA 1
ATOM 2521 C C . ALA A 1 320 ? 9.381 -18.810 -2.644 1.00 96.38 320 ALA A C 1
ATOM 2523 O O . ALA A 1 320 ? 8.744 -19.845 -2.830 1.00 96.38 320 ALA A O 1
ATOM 2524 N N . LEU A 1 321 ? 10.239 -18.330 -3.554 1.00 95.00 321 LEU A N 1
ATOM 2525 C CA . LEU A 1 321 ? 10.500 -19.001 -4.829 1.00 95.00 321 LEU A CA 1
ATOM 2526 C C . LEU A 1 321 ? 11.168 -20.370 -4.624 1.00 95.00 321 LEU A C 1
ATOM 2528 O O . LEU A 1 321 ? 10.701 -21.374 -5.161 1.00 95.00 321 LEU A O 1
ATOM 2532 N N . SER A 1 322 ? 12.248 -20.435 -3.833 1.00 93.69 322 SER A N 1
ATOM 2533 C CA . SER A 1 322 ? 13.002 -21.683 -3.631 1.00 93.69 322 SER A CA 1
ATOM 2534 C C . SER A 1 322 ? 12.173 -22.787 -2.975 1.00 93.69 322 SER A C 1
ATOM 2536 O O . SER A 1 322 ? 12.331 -23.963 -3.300 1.00 93.69 322 SER A O 1
ATOM 2538 N N . SER A 1 323 ? 11.280 -22.394 -2.069 1.00 94.75 323 SER A N 1
ATOM 2539 C CA . SER A 1 323 ? 10.417 -23.290 -1.296 1.00 94.75 323 SER A CA 1
ATOM 2540 C C . SER A 1 323 ? 9.057 -23.508 -1.961 1.00 94.75 323 SER A C 1
ATOM 2542 O O . SER A 1 323 ? 8.257 -24.287 -1.457 1.00 94.75 323 SER A O 1
ATOM 2544 N N . LYS A 1 324 ? 8.822 -22.871 -3.119 1.00 95.31 324 LYS A N 1
ATOM 2545 C CA . LYS A 1 324 ? 7.597 -22.966 -3.924 1.00 95.31 324 LYS A CA 1
ATOM 2546 C C . LYS A 1 324 ? 6.325 -22.591 -3.156 1.00 95.31 324 LYS A C 1
ATOM 2548 O O . LYS A 1 324 ? 5.303 -23.250 -3.327 1.00 95.31 324 LYS A O 1
ATOM 2553 N N . ILE A 1 325 ? 6.397 -21.522 -2.365 1.00 97.38 325 ILE A N 1
ATOM 2554 C CA . ILE A 1 325 ? 5.266 -21.015 -1.577 1.00 97.38 325 ILE A CA 1
ATOM 2555 C C . ILE A 1 325 ? 4.079 -20.678 -2.495 1.00 97.38 325 ILE A C 1
ATOM 2557 O O . ILE A 1 325 ? 4.265 -20.068 -3.553 1.00 97.38 325 ILE A O 1
ATOM 2561 N N . ASP A 1 326 ? 2.859 -21.074 -2.120 1.00 96.88 326 ASP A N 1
ATOM 2562 C CA . ASP A 1 326 ? 1.623 -20.848 -2.887 1.00 96.88 326 ASP A CA 1
ATOM 2563 C C . ASP A 1 326 ? 1.081 -19.423 -2.657 1.00 96.88 326 ASP A C 1
ATOM 2565 O O . ASP A 1 326 ? 0.011 -19.204 -2.085 1.00 96.88 326 ASP A O 1
ATOM 2569 N N . ASP A 1 327 ? 1.841 -18.412 -3.089 1.00 98.06 327 ASP A N 1
ATOM 2570 C CA . ASP A 1 327 ? 1.461 -17.000 -2.936 1.00 98.06 327 ASP A CA 1
ATOM 2571 C C . ASP A 1 327 ? 0.254 -16.597 -3.794 1.00 98.06 327 ASP A C 1
ATOM 2573 O O . ASP A 1 327 ? -0.539 -15.742 -3.394 1.00 98.06 327 ASP A O 1
ATOM 2577 N N . VAL A 1 328 ? 0.065 -17.242 -4.949 1.00 96.69 328 VAL A N 1
ATOM 2578 C CA . VAL A 1 328 ? -1.144 -17.068 -5.771 1.00 96.69 328 VAL A CA 1
ATOM 2579 C C . VAL A 1 328 ? -2.369 -17.589 -5.016 1.00 96.69 328 VAL A C 1
ATOM 2581 O O . VAL A 1 328 ? -3.377 -16.886 -4.921 1.00 96.69 328 VAL A O 1
ATOM 2584 N N . GLY A 1 329 ? -2.281 -18.796 -4.444 1.00 96.31 329 GLY A N 1
ATOM 2585 C CA . GLY A 1 329 ? -3.332 -19.367 -3.608 1.00 96.31 329 GLY A CA 1
ATOM 2586 C C . GLY A 1 329 ? -3.632 -18.499 -2.391 1.00 96.31 329 GLY A C 1
ATOM 2587 O O . GLY A 1 329 ? -4.799 -18.276 -2.079 1.00 96.31 329 GLY A O 1
ATOM 2588 N N . PHE A 1 330 ? -2.605 -17.928 -1.758 1.00 98.44 330 PHE A N 1
ATOM 2589 C CA . PHE A 1 330 ? -2.782 -16.992 -0.649 1.00 98.44 330 PHE A CA 1
ATOM 2590 C C . PHE A 1 330 ? -3.575 -15.740 -1.054 1.00 98.44 330 PHE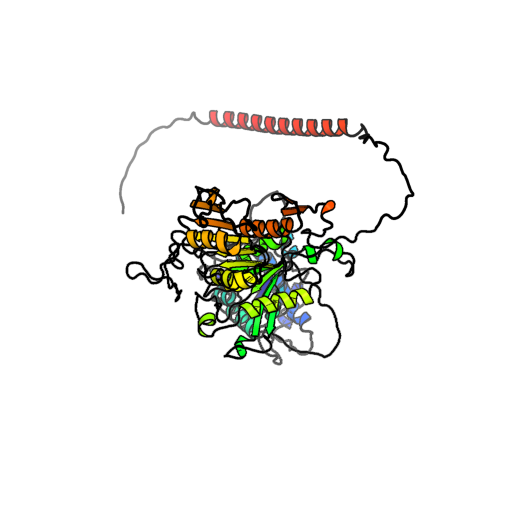 A C 1
ATOM 2592 O O . PHE A 1 330 ? -4.525 -15.368 -0.367 1.00 98.44 330 PHE A O 1
ATOM 2599 N N . PHE A 1 331 ? -3.251 -15.108 -2.188 1.00 98.44 331 PHE A N 1
ATOM 2600 C CA . PHE A 1 331 ? -3.994 -13.928 -2.655 1.00 98.44 331 PHE A CA 1
ATOM 2601 C C . PHE A 1 331 ? -5.451 -14.274 -2.981 1.00 98.44 331 PHE A C 1
ATOM 2603 O O . PHE A 1 331 ? -6.360 -13.512 -2.641 1.00 98.44 331 PHE A O 1
ATOM 2610 N N . SER A 1 332 ? -5.675 -15.444 -3.584 1.00 96.94 332 SER A N 1
ATOM 2611 C CA . SER A 1 332 ? -7.016 -15.967 -3.844 1.00 96.94 332 SER A CA 1
ATOM 2612 C C . SER A 1 332 ? -7.806 -16.184 -2.549 1.00 96.94 332 SER A C 1
ATOM 2614 O O . SER A 1 332 ? -8.975 -15.808 -2.484 1.00 96.94 332 SER A O 1
ATOM 2616 N N . GLU A 1 333 ? -7.190 -16.752 -1.509 1.00 97.69 333 GLU A N 1
ATOM 2617 C CA . GLU A 1 333 ? -7.868 -17.014 -0.233 1.00 97.69 333 GLU A CA 1
ATOM 2618 C C . GLU A 1 333 ? -8.231 -15.718 0.503 1.00 97.69 333 GLU A C 1
ATOM 2620 O O . GLU A 1 333 ? -9.313 -15.627 1.086 1.00 97.69 333 GLU A O 1
ATOM 2625 N N . ILE A 1 334 ? -7.392 -14.675 0.414 1.00 98.44 334 ILE A N 1
ATOM 2626 C CA . ILE A 1 334 ? -7.743 -13.347 0.940 1.00 98.44 334 ILE A CA 1
ATOM 2627 C C . ILE A 1 334 ? -9.006 -12.819 0.250 1.00 98.44 334 ILE A C 1
ATOM 2629 O O . ILE A 1 334 ? -9.937 -12.392 0.930 1.00 98.44 334 ILE A O 1
ATOM 2633 N N . LEU A 1 335 ? -9.068 -12.861 -1.086 1.00 97.56 335 LEU A N 1
ATOM 2634 C CA . LEU A 1 335 ? -10.238 -12.388 -1.836 1.00 97.56 335 LEU A CA 1
ATOM 2635 C C . LEU A 1 335 ? -11.508 -13.158 -1.453 1.00 97.56 335 LEU A C 1
ATOM 2637 O O . LEU A 1 335 ? -12.535 -12.539 -1.182 1.00 97.56 335 LEU A O 1
ATOM 2641 N N . VAL A 1 336 ? -11.425 -14.489 -1.375 1.00 95.56 336 VAL A N 1
ATOM 2642 C CA . VAL A 1 336 ? -12.542 -15.356 -0.966 1.00 95.56 336 VAL A CA 1
ATOM 2643 C C . VAL A 1 336 ? -12.987 -15.053 0.464 1.00 95.56 336 VAL A C 1
ATOM 2645 O O . VAL A 1 336 ? -14.187 -15.009 0.738 1.00 95.56 336 VAL A O 1
ATOM 2648 N N . THR A 1 337 ? -12.042 -14.836 1.379 1.00 95.06 337 THR A N 1
ATOM 2649 C CA . THR A 1 337 ? -12.340 -14.500 2.775 1.00 95.06 337 THR A CA 1
ATOM 2650 C C . THR A 1 337 ? -13.057 -13.157 2.872 1.00 95.06 337 THR A C 1
ATOM 2652 O O . THR A 1 337 ? -14.116 -13.072 3.492 1.00 95.06 337 THR A O 1
ATOM 2655 N N . LEU A 1 338 ? -12.530 -12.120 2.217 1.00 94.81 338 LEU A N 1
ATOM 2656 C CA . LEU A 1 338 ? -13.112 -10.778 2.262 1.00 94.81 338 LEU A CA 1
ATOM 2657 C C . LEU A 1 338 ? -14.482 -10.711 1.577 1.00 94.81 338 LEU A C 1
ATOM 2659 O O . LEU A 1 338 ? -15.361 -10.017 2.073 1.00 94.81 338 LEU A O 1
ATOM 2663 N N . GLU A 1 339 ? -14.692 -11.440 0.478 1.00 93.06 339 GLU A N 1
ATOM 2664 C CA . GLU A 1 339 ? -15.995 -11.518 -0.200 1.00 93.06 339 GLU A CA 1
ATOM 2665 C C . GLU A 1 339 ? -17.064 -12.213 0.657 1.00 93.06 339 GLU A C 1
ATOM 2667 O O . GLU A 1 339 ? -18.235 -11.840 0.603 1.00 93.06 339 GLU A O 1
ATOM 2672 N N . LYS A 1 340 ? -16.677 -13.195 1.481 1.00 90.00 340 LYS A N 1
ATOM 2673 C CA . LYS A 1 340 ? -17.585 -13.826 2.453 1.00 90.00 340 LYS A CA 1
ATOM 2674 C C . LYS A 1 340 ? -17.897 -12.914 3.639 1.00 90.00 340 LYS A C 1
ATOM 2676 O O . LYS A 1 340 ? -19.010 -12.957 4.153 1.00 90.00 340 LYS A O 1
ATOM 2681 N N . GLU A 1 341 ? -16.914 -12.143 4.095 1.00 89.00 341 GLU A N 1
ATOM 2682 C CA . GLU A 1 341 ? -17.029 -11.292 5.283 1.00 89.00 341 GLU A CA 1
ATOM 2683 C C . GLU A 1 341 ? -17.759 -9.973 4.997 1.00 89.00 341 GLU A C 1
ATOM 2685 O O . GLU A 1 341 ? -18.534 -9.502 5.828 1.00 89.00 341 GLU A O 1
ATOM 2690 N N . PHE A 1 342 ? -17.540 -9.379 3.823 1.00 88.56 342 PHE A N 1
ATOM 2691 C CA . PHE A 1 342 ? -18.035 -8.049 3.489 1.00 88.56 342 PHE A CA 1
ATOM 2692 C C . PHE A 1 342 ? -18.953 -8.078 2.268 1.00 88.56 342 PHE A C 1
ATOM 2694 O O . PHE A 1 342 ? -18.536 -8.357 1.145 1.00 88.56 342 PHE A O 1
ATOM 2701 N N . SER A 1 343 ? -20.213 -7.685 2.466 1.00 86.50 343 SER A N 1
ATOM 2702 C CA . SER A 1 343 ? -21.232 -7.637 1.408 1.00 86.50 343 SER A CA 1
ATOM 2703 C C . SER A 1 343 ? -20.857 -6.733 0.226 1.00 86.50 343 SER A C 1
ATOM 2705 O O . SER A 1 343 ? -21.264 -7.028 -0.899 1.00 86.50 343 SER A O 1
ATOM 2707 N N . TYR A 1 344 ? -20.053 -5.695 0.474 1.00 90.31 344 TYR A N 1
ATOM 2708 C CA . TYR A 1 344 ? -19.532 -4.723 -0.495 1.00 90.31 344 TYR A CA 1
ATOM 2709 C C . TYR A 1 344 ? -18.206 -5.143 -1.162 1.00 90.31 344 TYR A C 1
ATOM 2711 O O . TYR A 1 344 ? -17.575 -4.332 -1.841 1.00 90.31 344 TYR A O 1
ATOM 2719 N N . VAL A 1 345 ? -17.754 -6.389 -0.983 1.00 92.62 345 VAL A N 1
ATOM 2720 C CA . VAL A 1 345 ? -16.572 -6.944 -1.658 1.00 92.62 345 VAL A CA 1
ATOM 2721 C C . VAL A 1 345 ? -16.991 -8.014 -2.661 1.00 92.62 345 VAL A C 1
ATOM 2723 O O . VAL A 1 345 ? -17.768 -8.912 -2.344 1.00 92.62 345 VAL A O 1
ATOM 2726 N N . ARG A 1 346 ? -16.435 -7.950 -3.873 1.00 92.25 346 ARG A N 1
ATOM 2727 C CA . ARG A 1 346 ? -16.474 -9.040 -4.859 1.00 92.25 346 ARG A CA 1
ATOM 2728 C C . ARG A 1 346 ? -15.083 -9.236 -5.442 1.00 92.25 346 ARG A C 1
ATOM 2730 O O . ARG A 1 346 ? -14.466 -8.272 -5.899 1.00 92.25 346 ARG A O 1
ATOM 2737 N N . SER A 1 347 ? -14.609 -10.477 -5.473 1.00 91.31 347 SER A N 1
ATOM 2738 C CA . SER A 1 347 ? -13.282 -10.838 -5.991 1.00 91.31 347 SER A CA 1
ATOM 2739 C C . SER A 1 347 ? -13.050 -10.398 -7.442 1.00 91.31 347 SER A C 1
ATOM 2741 O O . SER A 1 347 ? -11.926 -10.051 -7.807 1.00 91.31 347 SER A O 1
ATOM 2743 N N . SER A 1 348 ? -14.113 -10.314 -8.251 1.00 89.75 348 SER A N 1
ATOM 2744 C CA . SER A 1 348 ? -14.069 -9.864 -9.649 1.00 89.75 348 SER A CA 1
ATOM 2745 C C . SER A 1 348 ? -13.690 -8.391 -9.848 1.00 89.75 348 SER A C 1
ATOM 2747 O O . SER A 1 348 ? -13.353 -8.007 -10.967 1.00 89.75 348 SER A O 1
ATOM 2749 N N . PHE A 1 349 ? -13.751 -7.563 -8.798 1.00 94.38 349 PHE A N 1
ATOM 2750 C CA . PHE A 1 349 ? -13.395 -6.137 -8.837 1.00 94.38 349 PHE A CA 1
ATOM 2751 C C . PHE A 1 349 ? -12.146 -5.851 -8.001 1.00 94.38 349 PHE A C 1
ATOM 2753 O O . PHE A 1 349 ? -12.072 -4.880 -7.243 1.00 94.38 349 PHE A O 1
ATOM 2760 N N . SER A 1 350 ? -11.164 -6.738 -8.132 1.00 97.19 350 SER A N 1
ATOM 2761 C CA . SER A 1 350 ? -9.869 -6.623 -7.481 1.00 97.19 350 SER A CA 1
ATOM 2762 C C . SER A 1 350 ? -8.790 -6.114 -8.441 1.00 97.19 350 SER A C 1
ATOM 2764 O O . SER A 1 350 ? -8.809 -6.380 -9.643 1.00 97.19 350 SER A O 1
ATOM 2766 N N . TYR A 1 351 ? -7.834 -5.379 -7.893 1.00 98.69 351 TYR A N 1
ATOM 2767 C CA . TYR A 1 351 ? -6.726 -4.722 -8.579 1.00 98.69 351 TYR A CA 1
ATOM 2768 C C . TYR A 1 351 ? -5.443 -5.006 -7.815 1.00 98.69 351 TYR A C 1
ATOM 2770 O O . TYR A 1 351 ? -5.503 -5.278 -6.616 1.00 98.69 351 TYR A O 1
ATOM 2778 N N . ALA A 1 352 ? -4.284 -4.920 -8.462 1.00 98.81 352 ALA A N 1
ATOM 2779 C CA . ALA A 1 352 ? -3.023 -5.122 -7.756 1.00 98.81 352 ALA A CA 1
ATOM 2780 C C . ALA A 1 352 ? -1.893 -4.238 -8.267 1.00 98.81 352 ALA A C 1
ATOM 2782 O O . ALA A 1 352 ? -1.631 -4.160 -9.461 1.00 98.81 352 ALA A O 1
ATOM 2783 N N . VAL A 1 353 ? -1.165 -3.626 -7.346 1.00 98.88 353 VAL A N 1
ATOM 2784 C CA . VAL A 1 353 ? 0.097 -2.932 -7.593 1.00 98.88 353 VAL A CA 1
ATOM 2785 C C . VAL A 1 353 ? 1.201 -3.643 -6.827 1.00 98.88 353 VAL A C 1
ATOM 2787 O O . VAL A 1 353 ? 0.999 -4.094 -5.699 1.00 98.88 353 VAL A O 1
ATOM 2790 N N . GLY A 1 354 ? 2.376 -3.754 -7.433 1.00 98.62 354 GLY A N 1
ATOM 2791 C CA . GLY A 1 354 ? 3.504 -4.422 -6.803 1.00 98.62 354 GLY A CA 1
ATOM 2792 C C . GLY A 1 354 ? 4.830 -3.807 -7.204 1.00 98.62 354 GLY A C 1
ATOM 2793 O O . GLY A 1 354 ? 4.990 -3.381 -8.344 1.00 98.62 354 GLY A O 1
ATOM 2794 N N . TRP A 1 355 ? 5.784 -3.772 -6.272 1.00 98.50 355 TRP A N 1
ATOM 2795 C CA . TRP A 1 355 ? 7.120 -3.216 -6.505 1.00 98.50 355 TRP A CA 1
ATOM 2796 C C . TRP A 1 355 ? 8.212 -4.290 -6.431 1.00 98.50 355 TRP A C 1
ATOM 2798 O O . TRP A 1 355 ? 8.237 -5.084 -5.490 1.00 98.50 355 TRP A O 1
ATOM 2808 N N . SER A 1 356 ? 9.140 -4.310 -7.396 1.00 97.31 356 SER A N 1
ATOM 2809 C CA . SER A 1 356 ? 10.260 -5.263 -7.463 1.00 97.31 356 SER A CA 1
ATOM 2810 C C . SER A 1 356 ? 9.758 -6.711 -7.520 1.00 97.31 356 SER A C 1
ATOM 2812 O O . SER A 1 356 ? 8.946 -7.020 -8.387 1.00 97.31 356 SER A O 1
ATOM 2814 N N . ASN A 1 357 ? 10.142 -7.594 -6.587 1.00 97.88 357 ASN A N 1
ATOM 2815 C CA . ASN A 1 357 ? 9.542 -8.931 -6.419 1.00 97.88 357 ASN A CA 1
ATOM 2816 C C . ASN A 1 357 ? 8.002 -8.896 -6.359 1.00 97.88 357 ASN A C 1
ATOM 2818 O O . ASN A 1 357 ? 7.360 -9.758 -6.952 1.00 97.88 357 ASN A O 1
ATOM 2822 N N . GLY A 1 358 ? 7.406 -7.863 -5.755 1.00 98.44 358 GLY A N 1
ATOM 2823 C CA . GLY A 1 358 ? 5.963 -7.642 -5.802 1.00 98.44 358 GLY A CA 1
ATOM 2824 C C . GLY A 1 358 ? 5.443 -7.319 -7.207 1.00 98.44 358 GLY A C 1
ATOM 2825 O O . GLY A 1 358 ? 4.344 -7.733 -7.551 1.00 98.44 358 GLY A O 1
ATOM 2826 N N . GLY A 1 359 ? 6.233 -6.637 -8.043 1.00 98.06 359 GLY A N 1
ATOM 2827 C CA . GLY A 1 359 ? 5.929 -6.366 -9.454 1.00 98.06 359 GLY A CA 1
ATOM 2828 C C . GLY A 1 359 ? 5.859 -7.647 -10.288 1.00 98.06 359 GLY A C 1
ATOM 2829 O O . GLY A 1 359 ? 4.871 -7.881 -10.982 1.00 98.06 359 GLY A O 1
ATOM 2830 N N . PHE A 1 360 ? 6.846 -8.537 -10.126 1.00 97.50 360 PHE A N 1
ATOM 2831 C CA . PHE A 1 360 ? 6.781 -9.893 -10.689 1.00 97.50 360 PHE A CA 1
ATOM 2832 C C . PHE A 1 360 ? 5.549 -10.648 -10.162 1.00 97.50 360 PHE A C 1
ATOM 2834 O O . PHE A 1 360 ? 4.833 -11.294 -10.928 1.00 97.50 360 PHE A O 1
ATOM 2841 N N . MET A 1 361 ? 5.263 -10.530 -8.859 1.00 98.06 361 MET A N 1
ATOM 2842 C CA . MET A 1 361 ? 4.178 -11.270 -8.217 1.00 98.06 361 MET A CA 1
ATOM 2843 C C . MET A 1 361 ? 2.801 -10.855 -8.740 1.00 98.06 361 MET A C 1
ATOM 2845 O O . MET A 1 361 ? 1.970 -11.719 -9.009 1.00 98.06 361 MET A O 1
ATOM 2849 N N . VAL A 1 362 ? 2.547 -9.555 -8.931 1.00 97.94 362 VAL A N 1
ATOM 2850 C CA . VAL A 1 362 ? 1.255 -9.094 -9.470 1.00 97.94 362 VAL A CA 1
ATOM 2851 C C . VAL A 1 362 ? 1.064 -9.474 -10.935 1.00 97.94 362 VAL A C 1
ATOM 2853 O O . VAL A 1 362 ? -0.074 -9.671 -11.351 1.00 97.94 362 VAL A O 1
ATOM 2856 N N . MET A 1 363 ? 2.143 -9.648 -11.708 1.00 96.06 363 MET A N 1
ATOM 2857 C CA . MET A 1 363 ? 2.032 -10.232 -13.048 1.00 96.06 363 MET A CA 1
ATOM 2858 C C . MET A 1 363 ? 1.734 -11.732 -12.993 1.00 96.06 363 MET A C 1
ATOM 2860 O O . MET A 1 363 ? 0.825 -12.183 -13.684 1.00 96.06 363 MET A O 1
ATOM 2864 N N . ASN A 1 364 ? 2.421 -12.488 -12.131 1.00 95.50 364 ASN A N 1
ATOM 2865 C CA . ASN A 1 364 ? 2.172 -13.921 -11.936 1.00 95.50 364 ASN A CA 1
ATOM 2866 C C . ASN A 1 364 ? 0.719 -14.196 -11.479 1.00 95.50 364 ASN A C 1
ATOM 2868 O O . ASN A 1 364 ? -0.005 -15.004 -12.061 1.00 95.50 364 ASN A O 1
ATOM 2872 N N . ALA A 1 365 ? 0.244 -13.448 -10.481 1.00 95.69 365 ALA A N 1
ATOM 2873 C CA . ALA A 1 365 ? -1.126 -13.525 -9.971 1.00 95.69 365 ALA A CA 1
ATOM 2874 C C . ALA A 1 365 ? -2.145 -12.717 -10.796 1.00 95.69 365 ALA A C 1
ATOM 2876 O O . ALA A 1 365 ? -3.307 -12.616 -10.404 1.00 95.69 365 ALA A O 1
ATOM 2877 N N . GLY A 1 366 ? -1.759 -12.145 -11.941 1.00 94.19 366 GLY A N 1
ATOM 2878 C CA . GLY A 1 366 ? -2.593 -11.187 -12.672 1.00 94.19 366 GLY A CA 1
ATOM 2879 C C . GLY A 1 366 ? -3.930 -11.752 -13.163 1.00 94.19 366 GLY A C 1
ATOM 2880 O O . GLY A 1 366 ? -4.836 -10.988 -13.489 1.00 94.19 366 GLY A O 1
ATOM 2881 N N . HIS A 1 367 ? -4.109 -13.077 -13.192 1.00 92.38 367 HIS A N 1
ATOM 2882 C CA . HIS A 1 367 ? -5.388 -13.708 -13.518 1.00 92.38 367 HIS A CA 1
ATOM 2883 C C . HIS A 1 367 ? -6.464 -13.456 -12.449 1.00 92.38 367 HIS A C 1
ATOM 2885 O O . HIS A 1 367 ? -7.633 -13.388 -12.821 1.00 92.38 367 HIS A O 1
ATOM 2891 N N . LEU A 1 368 ? -6.075 -13.246 -11.184 1.00 94.00 368 LEU A N 1
ATOM 2892 C CA . LEU A 1 368 ? -6.977 -12.916 -10.073 1.00 94.00 368 LEU A CA 1
ATOM 2893 C C . LEU A 1 368 ? -7.530 -11.491 -10.166 1.00 94.00 368 LEU A C 1
ATOM 2895 O O . LEU A 1 368 ? -8.616 -11.221 -9.667 1.00 94.00 368 LEU A O 1
ATOM 2899 N N . PHE A 1 369 ? -6.787 -10.595 -10.815 1.00 95.75 369 PHE A N 1
ATOM 2900 C CA . PHE A 1 369 ? -7.068 -9.166 -10.824 1.00 95.75 369 PHE A CA 1
ATOM 2901 C C . PHE A 1 369 ? -7.633 -8.701 -12.164 1.00 95.75 369 PHE A C 1
ATOM 2903 O O . PHE A 1 369 ? -7.344 -9.247 -13.238 1.00 95.75 369 PHE A O 1
ATOM 2910 N N . LYS A 1 370 ? -8.437 -7.644 -12.097 1.00 94.00 370 LYS A N 1
ATOM 2911 C CA . LYS A 1 370 ? -9.035 -6.983 -13.250 1.00 94.00 370 LYS A CA 1
ATOM 2912 C C . LYS A 1 370 ? -8.021 -6.112 -13.993 1.00 94.00 370 LYS A C 1
ATOM 2914 O O . LYS A 1 370 ? -7.927 -6.189 -15.220 1.00 94.00 370 LYS A O 1
ATOM 2919 N N . ALA A 1 371 ? -7.231 -5.353 -13.240 1.00 96.88 371 ALA A N 1
ATOM 2920 C CA . ALA A 1 371 ? -6.080 -4.627 -13.750 1.00 96.88 371 ALA A CA 1
ATOM 2921 C C . ALA A 1 371 ? -4.919 -4.653 -12.750 1.00 96.88 371 ALA A C 1
ATOM 2923 O O . ALA A 1 371 ? -5.127 -4.767 -11.538 1.00 96.88 371 ALA A O 1
ATOM 2924 N N . ILE A 1 372 ? -3.695 -4.553 -13.268 1.00 98.38 372 ILE A N 1
ATOM 2925 C CA . ILE A 1 372 ? -2.469 -4.601 -12.468 1.00 98.38 372 ILE A CA 1
ATOM 2926 C C . ILE A 1 372 ? -1.506 -3.460 -12.803 1.00 98.38 372 ILE A C 1
ATOM 2928 O O . ILE A 1 372 ? -1.488 -2.944 -13.917 1.00 98.38 372 ILE A O 1
ATOM 2932 N N . SER A 1 373 ? -0.678 -3.084 -11.833 1.00 98.75 373 SER A N 1
ATOM 2933 C CA . SER A 1 373 ? 0.361 -2.065 -11.965 1.00 98.75 373 SER A CA 1
ATOM 2934 C C . SER A 1 373 ? 1.706 -2.600 -11.456 1.00 98.75 373 SER A C 1
ATOM 2936 O O . SER A 1 373 ? 2.053 -2.400 -10.289 1.00 98.75 373 SER A O 1
ATOM 2938 N N . PRO A 1 374 ? 2.470 -3.322 -12.286 1.00 98.62 374 PRO A N 1
ATOM 2939 C CA . PRO A 1 374 ? 3.822 -3.750 -11.939 1.00 98.62 374 PRO A CA 1
ATOM 2940 C C . PRO A 1 374 ? 4.826 -2.582 -11.985 1.00 98.62 374 PRO A C 1
ATOM 2942 O O . PRO A 1 374 ? 4.922 -1.856 -12.977 1.00 98.62 374 PRO A O 1
ATOM 2945 N N . ILE A 1 375 ? 5.600 -2.418 -10.909 1.00 98.69 375 ILE A N 1
ATOM 2946 C CA . ILE A 1 375 ? 6.636 -1.389 -10.754 1.00 98.69 375 ILE A CA 1
ATOM 2947 C C . ILE A 1 375 ? 7.996 -2.073 -10.596 1.00 98.69 375 ILE A C 1
ATOM 2949 O O . ILE A 1 375 ? 8.205 -2.825 -9.643 1.00 98.69 375 ILE A O 1
ATOM 2953 N N . SER A 1 376 ? 8.945 -1.792 -11.491 1.00 97.25 376 SER A N 1
ATOM 2954 C CA . SER A 1 376 ? 10.308 -2.348 -11.457 1.00 97.25 376 SER A CA 1
ATOM 2955 C C . SER A 1 376 ? 10.362 -3.880 -11.311 1.00 97.25 376 SER A C 1
ATOM 2957 O O . SER A 1 376 ? 11.209 -4.410 -10.600 1.00 97.25 376 SER A O 1
ATOM 2959 N N . GLY A 1 377 ? 9.454 -4.611 -11.957 1.00 95.88 377 GLY A N 1
ATOM 2960 C CA . GLY A 1 377 ? 9.425 -6.076 -11.947 1.00 95.88 377 GLY A CA 1
ATOM 2961 C C . GLY A 1 377 ? 8.410 -6.603 -12.949 1.00 95.88 377 GLY A C 1
ATOM 2962 O O . GLY A 1 377 ? 7.288 -6.106 -12.979 1.00 95.88 377 GLY A O 1
ATOM 2963 N N . TYR A 1 378 ? 8.805 -7.559 -13.790 1.00 95.38 378 TYR A N 1
ATOM 2964 C CA . TYR A 1 378 ? 7.968 -8.044 -14.885 1.00 95.38 378 TYR A CA 1
ATOM 2965 C C . TYR A 1 378 ? 8.349 -9.455 -15.337 1.00 95.38 378 TYR A C 1
ATOM 2967 O O . TYR A 1 378 ? 9.521 -9.814 -15.313 1.00 95.38 378 TYR A O 1
ATOM 2975 N N . ILE A 1 379 ? 7.365 -10.228 -15.795 1.00 93.25 379 ILE A N 1
ATOM 2976 C CA . ILE A 1 379 ? 7.571 -11.549 -16.411 1.00 93.25 379 ILE A CA 1
ATOM 2977 C C . ILE A 1 379 ? 7.449 -11.445 -17.934 1.00 93.25 379 ILE A C 1
ATOM 2979 O O . ILE A 1 379 ? 6.786 -10.542 -18.449 1.00 93.25 379 ILE A O 1
ATOM 2983 N N . VAL A 1 380 ? 8.081 -12.371 -18.655 1.00 90.88 380 VAL A N 1
ATOM 2984 C CA . VAL A 1 380 ? 8.059 -12.412 -20.132 1.00 90.88 380 VAL A CA 1
ATOM 2985 C C . VAL A 1 380 ? 7.058 -13.420 -20.700 1.00 90.88 380 VAL A C 1
ATOM 2987 O O . VAL A 1 380 ? 6.738 -13.352 -21.885 1.00 90.88 380 VAL A O 1
ATOM 2990 N N . ASP A 1 381 ? 6.587 -14.353 -19.872 1.00 87.19 381 ASP A N 1
ATOM 2991 C CA . ASP A 1 381 ? 5.615 -15.382 -20.235 1.00 87.19 381 ASP A CA 1
ATOM 2992 C C . ASP A 1 381 ? 4.258 -15.076 -19.586 1.00 87.19 381 ASP A C 1
ATOM 2994 O O . ASP A 1 381 ? 4.159 -14.859 -18.377 1.00 87.19 381 ASP A O 1
ATOM 2998 N N . PHE A 1 382 ? 3.207 -15.042 -20.404 1.00 87.44 382 PHE A N 1
ATOM 2999 C CA . PHE A 1 382 ? 1.847 -14.706 -19.990 1.00 87.44 382 PHE A CA 1
ATOM 3000 C C . PHE A 1 382 ? 0.891 -15.899 -20.041 1.00 87.44 382 PHE A C 1
ATOM 3002 O O . PHE A 1 382 ? -0.323 -15.703 -19.970 1.00 87.44 382 PHE A O 1
ATOM 3009 N N . ASP A 1 383 ? 1.381 -17.130 -20.174 1.00 81.62 383 ASP A N 1
ATOM 3010 C CA . ASP A 1 383 ? 0.529 -18.311 -20.336 1.00 81.62 383 ASP A CA 1
ATOM 3011 C C . ASP A 1 383 ? -0.473 -18.484 -19.179 1.00 81.62 383 ASP A C 1
ATOM 3013 O O . ASP A 1 383 ? -1.654 -18.763 -19.412 1.00 81.62 383 ASP A O 1
ATOM 3017 N N . GLY A 1 384 ? -0.059 -18.174 -17.945 1.00 74.38 384 GLY A N 1
ATOM 3018 C CA . GLY A 1 384 ? -0.949 -18.144 -16.776 1.00 74.38 384 GLY A CA 1
ATOM 3019 C C . GLY A 1 384 ? -2.054 -17.076 -16.843 1.00 74.38 384 GLY A C 1
ATOM 3020 O O . GLY A 1 384 ? -3.128 -17.260 -16.271 1.00 74.38 384 GLY A O 1
ATOM 3021 N N . LEU A 1 385 ? -1.835 -15.976 -17.573 1.00 78.94 385 LEU A N 1
ATOM 3022 C CA . LEU A 1 385 ? -2.833 -14.921 -17.790 1.00 78.94 385 LEU A CA 1
ATOM 3023 C C . LEU A 1 385 ? -3.796 -15.267 -18.930 1.00 78.94 385 LEU A C 1
ATOM 3025 O O . LEU A 1 385 ? -4.980 -14.943 -18.841 1.00 78.94 385 LEU A O 1
ATOM 3029 N N . LYS A 1 386 ? -3.304 -15.946 -19.974 1.00 71.00 386 LYS A N 1
ATOM 3030 C CA . LYS A 1 386 ? -4.082 -16.344 -21.160 1.00 71.00 386 LYS A CA 1
ATOM 3031 C C . LYS A 1 386 ? -5.090 -17.447 -20.864 1.00 71.00 386 LYS A C 1
ATOM 3033 O O . LYS A 1 386 ? -6.195 -17.409 -21.399 1.00 71.00 386 LYS A O 1
ATOM 3038 N N . ALA A 1 387 ? -4.734 -18.404 -20.004 1.00 59.84 387 ALA A N 1
ATOM 3039 C CA . ALA A 1 387 ? -5.563 -19.577 -19.709 1.00 59.84 387 ALA A CA 1
ATOM 3040 C C . ALA A 1 387 ? -6.977 -19.229 -19.190 1.00 59.84 387 ALA A C 1
ATOM 3042 O O . ALA A 1 387 ? -7.898 -20.022 -19.366 1.00 59.84 387 ALA A O 1
ATOM 3043 N N . ASN A 1 388 ? -7.156 -18.027 -18.623 1.00 52.72 388 ASN A N 1
ATOM 3044 C CA . ASN A 1 388 ? -8.423 -17.516 -18.086 1.00 52.72 388 ASN A CA 1
ATOM 3045 C C . ASN A 1 388 ? -8.896 -16.202 -18.752 1.00 52.72 388 ASN A C 1
ATOM 3047 O O . ASN A 1 388 ? -9.802 -15.543 -18.240 1.00 52.72 388 ASN A O 1
ATOM 3051 N N . ALA A 1 389 ? -8.292 -15.781 -19.870 1.00 55.22 389 ALA A N 1
ATOM 3052 C CA . ALA A 1 389 ? -8.569 -14.489 -20.503 1.00 55.22 389 ALA A CA 1
ATOM 3053 C C . ALA A 1 389 ? -9.866 -14.509 -21.336 1.00 55.22 389 ALA A C 1
ATOM 3055 O O . ALA A 1 389 ? -9.842 -14.505 -22.564 1.00 55.22 389 ALA A O 1
ATOM 3056 N N . THR A 1 390 ? -11.027 -14.502 -20.678 1.00 54.22 390 THR A N 1
ATOM 3057 C CA . THR A 1 390 ? -12.311 -14.195 -21.342 1.00 54.22 390 THR A CA 1
ATOM 3058 C C . THR A 1 390 ? -12.592 -12.690 -21.405 1.00 54.22 390 THR A C 1
ATOM 3060 O O . THR A 1 390 ? -13.519 -12.266 -22.092 1.00 54.22 390 THR A O 1
ATOM 3063 N N . VAL A 1 391 ? -11.805 -11.871 -20.694 1.00 72.75 391 VAL A N 1
ATOM 3064 C CA . VAL A 1 391 ? -11.936 -10.410 -20.609 1.00 72.75 391 VAL A CA 1
ATOM 3065 C C . VAL A 1 391 ? -10.537 -9.786 -20.576 1.00 72.75 391 VAL A C 1
ATOM 3067 O O . VAL A 1 391 ? -9.654 -10.314 -19.900 1.00 72.75 391 VAL A O 1
ATOM 3070 N N . GLY A 1 392 ? -10.341 -8.670 -21.286 1.00 85.44 392 GLY A N 1
ATOM 3071 C CA . GLY A 1 392 ? -9.083 -7.915 -21.274 1.00 85.44 392 GLY A CA 1
ATOM 3072 C C . GLY A 1 392 ? -8.640 -7.507 -19.866 1.00 85.44 392 GLY A C 1
ATOM 3073 O O . GLY A 1 392 ? -9.476 -7.352 -18.964 1.00 85.44 392 GLY A O 1
ATOM 3074 N N . LYS A 1 393 ? -7.327 -7.324 -19.696 1.00 91.44 393 LYS A N 1
ATOM 3075 C CA . LYS A 1 393 ? -6.687 -6.982 -18.421 1.00 91.44 393 LYS A CA 1
ATOM 3076 C C . LYS A 1 393 ? -6.002 -5.632 -18.513 1.00 91.44 393 LYS A C 1
ATOM 3078 O O . LYS A 1 393 ? -5.078 -5.458 -19.304 1.00 91.44 393 LYS A O 1
ATOM 3083 N N . GLY A 1 394 ? -6.434 -4.685 -17.688 1.00 95.19 394 GLY A N 1
ATOM 3084 C CA . GLY A 1 394 ? -5.746 -3.405 -17.598 1.00 95.19 394 GLY A CA 1
ATOM 3085 C C . GLY A 1 394 ? -4.311 -3.611 -17.104 1.00 95.19 394 GLY A C 1
ATOM 3086 O O . GLY A 1 394 ? -4.097 -4.350 -16.142 1.00 95.19 394 GLY A O 1
ATOM 3087 N N . ILE A 1 395 ? -3.329 -2.962 -17.724 1.00 97.25 395 ILE A N 1
ATOM 3088 C CA . ILE A 1 395 ? -1.959 -2.954 -17.212 1.00 97.25 395 ILE A CA 1
ATOM 3089 C C . ILE A 1 395 ? -1.332 -1.565 -17.257 1.00 97.25 395 ILE A C 1
ATOM 3091 O O . ILE A 1 395 ? -1.451 -0.846 -18.254 1.00 97.25 395 ILE A O 1
ATOM 3095 N N . PHE A 1 396 ? -0.659 -1.205 -16.163 1.00 98.56 396 PHE A N 1
ATOM 3096 C CA . PHE A 1 396 ? 0.083 0.042 -16.037 1.00 98.56 396 PHE A CA 1
ATOM 3097 C C . PHE A 1 396 ? 1.506 -0.213 -15.526 1.00 98.56 396 PHE A C 1
ATOM 3099 O O . PHE A 1 396 ? 1.757 -0.333 -14.330 1.00 98.56 396 PHE A O 1
ATOM 3106 N N . PHE A 1 397 ? 2.452 -0.354 -16.451 1.00 98.56 397 PHE A N 1
ATOM 3107 C CA . PHE A 1 397 ? 3.852 -0.597 -16.118 1.00 98.56 397 PHE A CA 1
ATOM 3108 C C . PHE A 1 397 ? 4.558 0.679 -15.665 1.00 98.56 397 PHE A C 1
ATOM 3110 O O . PHE A 1 397 ? 4.379 1.741 -16.259 1.00 98.56 397 PHE A O 1
ATOM 3117 N N . HIS A 1 398 ? 5.461 0.544 -14.698 1.00 98.75 398 HIS A N 1
ATOM 3118 C CA . HIS A 1 398 ? 6.392 1.600 -14.311 1.00 98.75 398 HIS A CA 1
ATOM 3119 C C . HIS A 1 398 ? 7.808 1.041 -14.219 1.00 98.75 398 HIS A C 1
ATOM 3121 O O . HIS A 1 398 ? 8.052 0.108 -13.454 1.00 98.75 398 HIS A O 1
ATOM 3127 N N . HIS A 1 399 ? 8.753 1.606 -14.975 1.00 98.50 399 HIS A N 1
ATOM 3128 C CA . HIS A 1 399 ? 10.120 1.076 -15.001 1.00 98.50 399 HIS A CA 1
ATOM 3129 C C . HIS A 1 399 ? 11.168 2.161 -15.241 1.00 98.50 399 HIS A C 1
ATOM 3131 O O . HIS A 1 399 ? 11.035 2.954 -16.175 1.00 98.50 399 HIS A O 1
ATOM 3137 N N . SER A 1 400 ? 12.231 2.187 -14.433 1.00 97.81 400 SER A N 1
ATOM 3138 C CA . SER A 1 400 ? 13.356 3.096 -14.677 1.00 97.81 400 SER A CA 1
ATOM 3139 C C . SER A 1 400 ? 14.326 2.517 -15.699 1.00 97.81 400 SER A C 1
ATOM 3141 O O . SER A 1 400 ? 14.692 1.344 -15.643 1.00 97.81 400 SER A O 1
ATOM 3143 N N . LEU A 1 401 ? 14.777 3.342 -16.636 1.00 96.62 401 LEU A N 1
ATOM 3144 C CA . LEU A 1 401 ? 15.731 2.954 -17.669 1.00 96.62 401 LEU A CA 1
ATOM 3145 C C . LEU A 1 401 ? 17.105 2.626 -17.076 1.00 96.62 401 LEU A C 1
ATOM 3147 O O . LEU A 1 401 ? 17.796 1.760 -17.612 1.00 96.62 401 LEU A O 1
ATOM 3151 N N . ASP A 1 402 ? 17.452 3.265 -15.959 1.00 94.75 402 ASP A N 1
ATOM 3152 C CA . ASP A 1 402 ? 18.689 3.088 -15.199 1.00 94.75 402 ASP A CA 1
ATOM 3153 C C . ASP A 1 402 ? 18.554 2.152 -13.980 1.00 94.75 402 ASP A C 1
ATOM 3155 O O . ASP A 1 402 ? 19.427 2.158 -13.113 1.00 94.75 402 ASP A O 1
ATOM 3159 N N . ASP A 1 403 ? 17.487 1.344 -13.895 1.00 95.88 403 ASP A N 1
ATOM 3160 C CA . ASP A 1 403 ? 17.267 0.404 -12.787 1.00 95.88 403 ASP A CA 1
ATOM 3161 C C . ASP A 1 403 ? 18.399 -0.649 -12.711 1.00 95.88 403 ASP A C 1
ATOM 3163 O O . ASP A 1 403 ? 18.522 -1.493 -13.610 1.00 95.88 403 ASP A O 1
ATOM 3167 N N . PRO A 1 404 ? 19.237 -0.637 -11.650 1.00 91.19 404 PRO A N 1
ATOM 3168 C CA . PRO A 1 404 ? 20.378 -1.541 -11.557 1.00 91.19 404 PRO A CA 1
ATOM 3169 C C . PRO A 1 404 ? 20.009 -2.920 -10.991 1.00 91.19 404 PRO A C 1
ATOM 3171 O O . PRO A 1 404 ? 20.862 -3.805 -10.955 1.00 91.19 404 PRO A O 1
ATOM 3174 N N . PHE A 1 405 ? 18.771 -3.113 -10.524 1.00 92.56 405 PHE A N 1
ATOM 3175 C CA . PHE A 1 405 ? 18.301 -4.367 -9.933 1.00 92.56 405 PHE A CA 1
ATOM 3176 C C . PHE A 1 405 ? 17.532 -5.189 -10.960 1.00 92.56 405 PHE A C 1
ATOM 3178 O O . PHE A 1 405 ? 17.813 -6.378 -11.114 1.00 92.56 405 PHE A O 1
ATOM 3185 N N . VAL A 1 406 ? 16.591 -4.546 -11.660 1.00 93.88 406 VAL A N 1
ATOM 3186 C CA . VAL A 1 406 ? 15.768 -5.146 -12.714 1.00 93.88 406 VAL A CA 1
ATOM 3187 C C . VAL A 1 406 ? 15.981 -4.353 -13.989 1.00 93.88 406 VAL A C 1
ATOM 3189 O O . VAL A 1 406 ? 15.378 -3.303 -14.198 1.00 93.88 406 VAL A O 1
ATOM 3192 N N . ARG A 1 407 ? 16.850 -4.851 -14.865 1.00 92.25 407 ARG A N 1
ATOM 3193 C CA . ARG A 1 407 ? 17.226 -4.119 -16.076 1.00 92.25 407 ARG A CA 1
ATOM 3194 C C . ARG A 1 407 ? 16.026 -3.910 -16.992 1.00 92.25 407 ARG A C 1
ATOM 3196 O O . ARG A 1 407 ? 15.294 -4.848 -17.303 1.00 92.25 407 ARG A O 1
ATOM 3203 N N . SER A 1 408 ? 15.889 -2.695 -17.509 1.00 93.62 408 SER A N 1
ATOM 3204 C CA . SER A 1 408 ? 14.887 -2.347 -18.527 1.00 93.62 408 SER A CA 1
ATOM 3205 C C . SER A 1 408 ? 15.050 -3.148 -19.828 1.00 93.62 408 SER A C 1
ATOM 3207 O O . SER A 1 408 ? 14.085 -3.333 -20.561 1.00 93.62 408 SER A O 1
ATOM 3209 N N . THR A 1 409 ? 16.249 -3.673 -20.101 1.00 92.38 409 THR A N 1
ATOM 3210 C CA . THR A 1 409 ? 16.549 -4.523 -21.265 1.00 92.38 409 THR A CA 1
ATOM 3211 C C . THR A 1 409 ? 16.212 -6.006 -21.068 1.00 92.38 409 THR A C 1
ATOM 3213 O O . THR A 1 409 ? 16.271 -6.765 -22.033 1.00 92.38 409 THR A O 1
ATOM 3216 N N . GLY A 1 410 ? 15.931 -6.442 -19.836 1.00 89.25 410 GLY A N 1
ATOM 3217 C CA . GLY A 1 410 ? 15.673 -7.847 -19.486 1.00 89.25 410 GLY A CA 1
ATOM 3218 C C . GLY A 1 410 ? 16.898 -8.767 -19.512 1.00 89.25 410 GLY A C 1
ATOM 3219 O O . GLY A 1 410 ? 16.795 -9.945 -19.184 1.00 89.25 410 GLY A O 1
ATOM 3220 N N . CYS A 1 411 ? 18.077 -8.258 -19.875 1.00 87.69 411 CYS A N 1
ATOM 3221 C CA . CYS A 1 411 ? 19.312 -9.039 -19.915 1.00 87.69 411 CYS A CA 1
ATOM 3222 C C . CYS A 1 411 ? 19.903 -9.245 -18.514 1.00 87.69 411 CYS A C 1
ATOM 3224 O O . CYS A 1 411 ? 20.793 -8.506 -18.104 1.00 87.69 411 CYS A O 1
ATOM 3226 N N . CYS A 1 412 ? 19.423 -10.246 -17.774 1.00 83.38 412 CYS A N 1
ATOM 3227 C CA . CYS A 1 412 ? 19.941 -10.548 -16.433 1.00 83.38 412 CYS A CA 1
ATOM 3228 C C . CYS A 1 412 ? 21.150 -11.499 -16.410 1.00 83.38 412 CYS A C 1
ATOM 3230 O O . CYS A 1 412 ? 21.875 -11.511 -15.418 1.00 83.38 412 CYS A O 1
ATOM 3232 N N . ASN A 1 413 ? 21.381 -12.250 -17.494 1.00 78.25 413 ASN A N 1
ATOM 3233 C CA . ASN A 1 413 ? 22.419 -13.287 -17.613 1.00 78.25 413 ASN A CA 1
ATOM 3234 C C . ASN A 1 413 ? 23.469 -12.990 -18.708 1.00 78.25 413 ASN A C 1
ATOM 3236 O O . ASN A 1 413 ? 24.175 -13.894 -19.152 1.00 78.25 413 ASN A O 1
ATOM 3240 N N . ASP A 1 414 ? 23.555 -11.745 -19.178 1.00 78.94 414 ASP A N 1
ATOM 3241 C CA . ASP A 1 414 ? 24.521 -11.338 -20.204 1.00 78.94 414 ASP A CA 1
ATOM 3242 C C . ASP A 1 414 ? 25.935 -11.197 -19.589 1.00 78.94 414 ASP A C 1
ATOM 3244 O O . ASP A 1 414 ? 26.089 -10.407 -18.655 1.00 78.94 414 ASP A O 1
ATOM 3248 N N . PRO A 1 415 ? 26.966 -11.922 -20.081 1.00 77.06 415 PRO A N 1
ATOM 3249 C CA . PRO A 1 415 ? 28.334 -11.854 -19.555 1.00 77.06 415 PRO A CA 1
ATOM 3250 C C . PRO A 1 415 ? 28.979 -10.465 -19.633 1.00 77.06 415 PRO A C 1
ATOM 3252 O O . PRO A 1 415 ? 29.867 -10.161 -18.835 1.00 77.06 415 PRO A O 1
ATOM 3255 N N . ASP A 1 416 ? 28.546 -9.635 -20.585 1.00 81.69 416 ASP A N 1
ATOM 3256 C CA . ASP A 1 416 ? 29.118 -8.317 -20.857 1.00 81.69 416 ASP A CA 1
ATOM 3257 C C . ASP A 1 416 ? 28.426 -7.203 -20.052 1.00 81.69 416 ASP A C 1
ATOM 3259 O O . ASP A 1 416 ? 28.830 -6.036 -20.108 1.00 81.69 416 ASP A O 1
ATOM 3263 N N . THR A 1 417 ? 27.402 -7.537 -19.256 1.00 75.50 417 THR A N 1
ATOM 3264 C CA . THR A 1 417 ? 26.695 -6.577 -18.401 1.00 75.50 417 THR A CA 1
ATOM 3265 C C . THR A 1 417 ? 26.556 -7.079 -16.957 1.00 75.50 417 THR A C 1
ATOM 3267 O O . THR A 1 417 ? 26.461 -8.278 -16.715 1.00 75.50 417 THR A O 1
ATOM 3270 N N . PRO A 1 418 ? 26.544 -6.190 -15.944 1.00 77.38 418 PRO A N 1
ATOM 3271 C CA . PRO A 1 418 ? 26.303 -6.614 -14.564 1.00 77.38 418 PRO A CA 1
ATOM 3272 C C . PRO A 1 418 ? 24.975 -7.370 -14.401 1.00 77.38 418 PRO A C 1
ATOM 3274 O O . PRO A 1 418 ? 23.933 -6.859 -14.816 1.00 77.38 418 PRO A O 1
ATOM 3277 N N . ALA A 1 419 ? 25.004 -8.533 -13.749 1.00 82.69 419 ALA A N 1
ATOM 3278 C CA . ALA A 1 419 ? 23.818 -9.350 -13.499 1.00 82.69 419 ALA A CA 1
ATOM 3279 C C . ALA A 1 419 ? 22.723 -8.596 -12.720 1.00 82.69 419 ALA A C 1
ATOM 3281 O O . ALA A 1 419 ? 23.011 -7.682 -11.941 1.00 82.69 419 ALA A O 1
ATOM 3282 N N . CYS A 1 420 ? 21.467 -9.009 -12.909 1.00 88.25 420 CYS A N 1
ATOM 3283 C CA . CYS A 1 420 ? 20.353 -8.531 -12.086 1.00 88.25 420 CYS A CA 1
ATOM 3284 C C . CYS A 1 420 ? 20.531 -8.955 -10.618 1.00 88.25 420 CYS A C 1
ATOM 3286 O O . CYS A 1 420 ? 21.217 -9.932 -10.303 1.00 88.25 420 CYS A O 1
ATOM 3288 N N . CYS A 1 421 ? 19.908 -8.218 -9.696 1.00 87.88 421 CYS A N 1
ATOM 3289 C CA . CYS A 1 421 ? 20.024 -8.524 -8.270 1.00 87.88 421 CYS A CA 1
ATOM 3290 C C . CYS A 1 421 ? 19.393 -9.876 -7.913 1.00 87.88 421 CYS A C 1
ATOM 3292 O O . CYS A 1 421 ? 18.516 -10.386 -8.605 1.00 87.88 421 CYS A O 1
ATOM 3294 N N . CYS A 1 422 ? 19.759 -10.389 -6.735 1.00 85.56 422 CYS A N 1
ATOM 3295 C CA . CYS A 1 422 ? 18.842 -11.170 -5.907 1.00 85.56 422 CYS A CA 1
ATOM 3296 C C . CYS A 1 422 ? 18.452 -12.538 -6.506 1.00 85.56 422 CYS A C 1
ATOM 3298 O O . CYS A 1 422 ? 17.491 -13.156 -6.054 1.00 85.56 422 CYS A O 1
ATOM 3300 N N . GLY A 1 423 ? 19.207 -13.013 -7.502 1.00 82.19 423 GLY A N 1
ATOM 3301 C CA . GLY A 1 423 ? 18.922 -14.257 -8.212 1.00 82.19 423 GLY A CA 1
ATOM 3302 C C . GLY A 1 423 ? 17.750 -14.157 -9.189 1.00 82.19 423 GLY A C 1
ATOM 3303 O O . GLY A 1 423 ? 17.140 -15.182 -9.469 1.00 82.19 423 GLY A O 1
ATOM 3304 N N . ILE A 1 424 ? 17.421 -12.954 -9.678 1.00 87.25 424 ILE A N 1
ATOM 3305 C CA . ILE A 1 424 ? 16.442 -12.788 -10.759 1.00 87.25 424 ILE A CA 1
ATOM 3306 C C . ILE A 1 424 ? 16.922 -13.562 -11.982 1.00 87.25 424 ILE A C 1
ATOM 3308 O O . ILE A 1 424 ? 18.052 -13.377 -12.446 1.00 87.25 424 ILE A O 1
ATOM 3312 N N . PHE A 1 425 ? 16.047 -14.410 -12.505 1.00 82.56 425 PHE A N 1
ATOM 3313 C CA . PHE A 1 425 ? 16.332 -15.240 -13.659 1.00 82.56 425 PHE A CA 1
ATOM 3314 C C . PHE A 1 425 ? 15.633 -14.686 -14.900 1.00 82.56 425 PHE A C 1
ATOM 3316 O O . PHE A 1 425 ? 14.449 -14.378 -14.872 1.00 82.56 425 PHE A O 1
ATOM 3323 N N . ALA A 1 426 ? 16.370 -14.584 -16.004 1.00 82.69 426 ALA A N 1
ATOM 3324 C CA . ALA A 1 426 ? 15.799 -14.328 -17.318 1.00 82.69 426 ALA A CA 1
ATOM 3325 C C . ALA A 1 426 ? 16.532 -15.194 -18.345 1.00 82.69 426 ALA A C 1
ATOM 3327 O O . ALA A 1 426 ? 17.740 -15.045 -18.547 1.00 82.69 426 ALA A O 1
ATOM 3328 N N . GLU A 1 427 ? 15.814 -16.119 -18.983 1.00 80.50 427 GLU A N 1
ATOM 3329 C CA . GLU A 1 427 ? 16.384 -16.981 -20.026 1.00 80.50 427 GLU A CA 1
ATOM 3330 C C . GLU A 1 427 ? 16.725 -16.180 -21.293 1.00 80.50 427 GLU A C 1
ATOM 3332 O O . GLU A 1 427 ? 17.702 -16.469 -21.982 1.00 80.50 427 GLU A O 1
ATOM 3337 N N . ARG A 1 428 ? 15.925 -15.150 -21.595 1.00 86.25 428 ARG A N 1
ATOM 3338 C CA . ARG A 1 428 ? 16.060 -14.306 -22.785 1.00 86.25 428 ARG A CA 1
ATOM 3339 C C . ARG A 1 428 ? 16.063 -12.831 -22.404 1.00 86.25 428 ARG A C 1
ATOM 3341 O O . ARG A 1 428 ? 15.327 -12.411 -21.518 1.00 86.25 428 ARG A O 1
ATOM 3348 N N . CYS A 1 429 ? 16.837 -12.044 -23.143 1.00 89.38 429 CYS A N 1
ATOM 3349 C CA . CYS A 1 429 ? 16.784 -10.588 -23.102 1.00 89.38 429 CYS A CA 1
ATOM 3350 C C . CYS A 1 429 ? 15.509 -10.082 -23.784 1.00 89.38 429 CYS A C 1
ATOM 3352 O O . CYS A 1 429 ? 15.437 -10.063 -25.014 1.00 89.38 429 CYS A O 1
ATOM 3354 N N . VAL A 1 430 ? 14.513 -9.669 -23.004 1.00 92.50 430 VAL A N 1
ATOM 3355 C CA . VAL A 1 430 ? 13.308 -9.012 -23.522 1.00 92.50 430 VAL A CA 1
ATOM 3356 C C . VAL A 1 430 ? 13.143 -7.687 -22.796 1.00 92.50 430 VAL A C 1
ATOM 3358 O O . VAL A 1 430 ? 13.027 -7.664 -21.574 1.00 92.50 430 VAL A O 1
ATOM 3361 N N . SER A 1 431 ? 13.147 -6.584 -23.546 1.00 94.06 431 SER A N 1
ATOM 3362 C CA . SER A 1 431 ? 12.996 -5.257 -22.951 1.00 94.06 431 SER A CA 1
ATOM 3363 C C . SER A 1 431 ? 11.601 -5.072 -22.360 1.00 94.06 431 SER A C 1
ATOM 3365 O O . SER A 1 431 ? 10.628 -5.625 -22.874 1.00 94.06 431 SER A O 1
ATOM 3367 N N . ILE A 1 432 ? 11.469 -4.235 -21.330 1.00 95.25 432 ILE A N 1
ATOM 3368 C CA . ILE A 1 432 ? 10.161 -3.913 -20.749 1.00 95.25 432 ILE A CA 1
ATOM 3369 C C . ILE A 1 432 ? 9.206 -3.311 -21.796 1.00 95.25 432 ILE A C 1
ATOM 3371 O O . ILE A 1 432 ? 8.004 -3.574 -21.770 1.00 95.25 432 ILE A O 1
ATOM 3375 N N . GLN A 1 433 ? 9.721 -2.557 -22.771 1.00 94.69 433 GLN A N 1
ATOM 3376 C CA . GLN A 1 433 ? 8.909 -2.053 -23.880 1.00 94.69 433 GLN A CA 1
ATOM 3377 C C . GLN A 1 433 ? 8.387 -3.175 -24.786 1.00 94.69 433 GLN A C 1
ATOM 3379 O O . GLN A 1 433 ? 7.268 -3.076 -25.286 1.00 94.69 433 GLN A O 1
ATOM 3384 N N . ASP A 1 434 ? 9.164 -4.235 -25.007 1.00 94.31 434 ASP A N 1
ATOM 3385 C CA . ASP A 1 434 ? 8.708 -5.383 -25.792 1.00 94.31 434 ASP A CA 1
ATOM 3386 C C . ASP A 1 434 ? 7.758 -6.271 -24.987 1.00 94.31 434 ASP A C 1
ATOM 3388 O O . ASP A 1 434 ? 6.749 -6.706 -25.532 1.00 94.31 434 ASP A O 1
ATOM 3392 N N . VAL A 1 435 ? 7.985 -6.442 -23.680 1.00 94.69 435 VAL A N 1
ATOM 3393 C CA . VAL A 1 435 ? 7.018 -7.068 -22.757 1.00 94.69 435 VAL A CA 1
ATOM 3394 C C . VAL A 1 435 ? 5.673 -6.348 -22.827 1.00 94.69 435 VAL A C 1
ATOM 3396 O O . VAL A 1 435 ? 4.636 -6.983 -22.991 1.00 94.69 435 VAL A O 1
ATOM 3399 N N . MET A 1 436 ? 5.688 -5.018 -22.792 1.00 94.06 436 MET A N 1
ATOM 3400 C CA . MET A 1 436 ? 4.505 -4.173 -22.924 1.00 94.06 436 MET A CA 1
ATOM 3401 C C . MET A 1 436 ? 3.786 -4.347 -24.275 1.00 94.06 436 MET A C 1
ATOM 3403 O O . MET A 1 436 ? 2.557 -4.429 -24.317 1.00 94.06 436 MET A O 1
ATOM 3407 N N . LYS A 1 437 ? 4.520 -4.422 -25.395 1.00 93.50 437 LYS A N 1
ATOM 3408 C CA . LYS A 1 437 ? 3.922 -4.698 -26.716 1.00 93.50 437 LYS A CA 1
ATOM 3409 C C . LYS A 1 437 ? 3.329 -6.103 -26.777 1.00 93.50 437 LYS A C 1
ATOM 3411 O O . LYS A 1 437 ? 2.210 -6.252 -27.256 1.00 93.50 437 LYS A O 1
ATOM 3416 N N . ASN A 1 438 ? 4.046 -7.102 -26.266 1.00 92.44 438 ASN A N 1
ATOM 3417 C CA . ASN A 1 438 ? 3.587 -8.488 -26.229 1.00 92.44 438 ASN A CA 1
ATOM 3418 C C . ASN A 1 438 ? 2.336 -8.623 -25.354 1.00 92.44 438 ASN A C 1
ATOM 3420 O O . ASN A 1 438 ? 1.391 -9.298 -25.736 1.00 92.44 438 ASN A O 1
ATOM 3424 N N . PHE A 1 439 ? 2.264 -7.923 -24.220 1.00 93.12 439 PHE A N 1
ATOM 3425 C CA . PHE A 1 439 ? 1.051 -7.889 -23.403 1.00 93.12 439 PHE A CA 1
ATOM 3426 C C . PHE A 1 439 ? -0.120 -7.269 -24.181 1.00 93.12 439 PHE A C 1
ATOM 3428 O O . PHE A 1 439 ? -1.231 -7.807 -24.197 1.00 93.12 439 PHE A O 1
ATOM 3435 N N . ALA A 1 440 ? 0.137 -6.170 -24.897 1.00 92.56 440 ALA A N 1
ATOM 3436 C CA . ALA A 1 440 ? -0.855 -5.522 -25.746 1.00 92.56 440 ALA A CA 1
ATOM 3437 C C . ALA A 1 440 ? -1.420 -6.479 -26.807 1.00 92.56 440 ALA A C 1
ATOM 3439 O O . ALA A 1 440 ? -2.632 -6.510 -27.013 1.00 92.56 440 ALA A O 1
ATOM 3440 N N . THR A 1 441 ? -0.568 -7.254 -27.483 1.00 90.00 441 THR A N 1
ATOM 3441 C CA . THR A 1 441 ? -0.983 -8.178 -28.549 1.00 90.00 441 THR A CA 1
ATOM 3442 C C . THR A 1 441 ? -1.623 -9.449 -28.003 1.00 90.00 441 THR A C 1
ATOM 3444 O O . THR A 1 441 ? -2.698 -9.833 -28.464 1.00 90.00 441 THR A O 1
ATOM 3447 N N . GLU A 1 442 ? -0.980 -10.091 -27.030 1.00 88.81 442 GLU A N 1
ATOM 3448 C CA . GLU A 1 442 ? -1.306 -11.439 -26.565 1.00 88.81 442 GLU A CA 1
ATOM 3449 C C . GLU A 1 442 ? -2.427 -11.469 -25.525 1.00 88.81 442 GLU A C 1
ATOM 3451 O O . GLU A 1 442 ? -3.164 -12.452 -25.465 1.00 88.81 442 GLU A O 1
ATOM 3456 N N . VAL A 1 443 ? -2.568 -10.412 -24.716 1.00 90.38 443 VAL A N 1
ATOM 3457 C CA . VAL A 1 443 ? -3.574 -10.341 -23.641 1.00 90.38 443 VAL A CA 1
ATOM 3458 C C . VAL A 1 443 ? -4.716 -9.398 -24.011 1.00 90.38 443 VAL A C 1
ATOM 3460 O O . VAL A 1 443 ? -5.882 -9.734 -23.813 1.00 90.38 443 VAL A O 1
ATOM 3463 N N . ASN A 1 444 ? -4.402 -8.231 -24.585 1.00 91.38 444 ASN A N 1
ATOM 3464 C CA . ASN A 1 444 ? -5.392 -7.171 -24.814 1.00 91.38 444 ASN A CA 1
ATOM 3465 C C . ASN A 1 444 ? -5.795 -6.961 -26.281 1.00 91.38 444 ASN A C 1
ATOM 3467 O O . ASN A 1 444 ? -6.600 -6.071 -26.563 1.00 91.38 444 ASN A O 1
ATOM 3471 N N . ASN A 1 445 ? -5.288 -7.774 -27.212 1.00 89.12 445 ASN A N 1
ATOM 3472 C CA . ASN A 1 445 ? -5.610 -7.724 -28.642 1.00 89.12 445 ASN A CA 1
ATOM 3473 C C . ASN A 1 445 ? -5.489 -6.316 -29.275 1.00 89.12 445 ASN A C 1
ATOM 3475 O O . ASN A 1 445 ? -6.241 -5.945 -30.178 1.00 89.12 445 ASN A O 1
ATOM 3479 N N . CYS A 1 446 ? -4.518 -5.515 -28.840 1.00 89.00 446 CYS A N 1
ATOM 3480 C CA . CYS A 1 446 ? -4.297 -4.136 -29.291 1.00 89.00 446 CYS A CA 1
ATOM 3481 C C . CYS A 1 446 ? -3.545 -4.050 -30.639 1.00 89.00 446 CYS A C 1
ATOM 3483 O O . CYS A 1 446 ? -2.828 -3.085 -30.902 1.00 89.00 446 CYS A O 1
ATOM 3485 N N . ASN A 1 447 ? -3.705 -5.056 -31.504 1.00 85.19 447 ASN A N 1
ATOM 3486 C CA . ASN A 1 447 ? -3.077 -5.125 -32.823 1.00 85.19 447 ASN A CA 1
ATOM 3487 C C . ASN A 1 447 ? -3.628 -4.045 -33.774 1.00 85.19 447 ASN A C 1
ATOM 3489 O O . ASN A 1 447 ? -4.796 -3.656 -33.691 1.00 85.19 447 ASN A O 1
ATOM 3493 N N . ILE A 1 448 ? -2.806 -3.589 -34.721 1.00 73.56 448 ILE A N 1
ATOM 3494 C CA . ILE A 1 448 ? -3.240 -2.725 -35.828 1.00 73.56 448 ILE A CA 1
ATOM 3495 C C . ILE A 1 448 ? -3.580 -3.623 -37.038 1.00 73.56 448 ILE A C 1
ATOM 3497 O O . ILE A 1 448 ? -2.683 -4.188 -37.652 1.00 73.56 448 ILE A O 1
ATOM 3501 N N . GLY A 1 449 ? -4.854 -3.785 -37.412 1.00 60.28 449 GLY A N 1
ATOM 3502 C CA . GLY A 1 449 ? -5.242 -4.345 -38.730 1.00 60.28 449 GLY A CA 1
ATOM 3503 C C . GLY A 1 449 ? -5.725 -3.223 -39.663 1.00 60.28 449 GLY A C 1
ATOM 3504 O O . GLY A 1 449 ? -6.364 -2.299 -39.169 1.00 60.28 449 GLY A O 1
ATOM 3505 N N . GLU A 1 450 ? -5.485 -3.158 -40.980 1.00 47.22 450 GLU A N 1
ATOM 3506 C CA . GLU A 1 450 ? -4.807 -3.999 -41.986 1.00 47.22 450 GLU A CA 1
ATOM 3507 C C . GLU A 1 450 ? -3.690 -3.184 -42.691 1.00 47.22 450 GLU A C 1
ATOM 3509 O O . GLU A 1 450 ? -3.810 -1.967 -42.824 1.00 47.22 450 GLU A O 1
ATOM 3514 N N . GLY A 1 451 ? -2.634 -3.848 -43.192 1.00 51.84 451 GLY A N 1
ATOM 3515 C CA . GLY A 1 451 ? -1.593 -3.253 -44.062 1.00 51.84 451 GLY A CA 1
ATOM 3516 C C . GLY A 1 451 ? -0.153 -3.340 -43.534 1.00 51.84 451 GLY A C 1
ATOM 3517 O O . GLY A 1 451 ? 0.793 -3.211 -44.307 1.00 51.84 451 GLY A O 1
ATOM 3518 N N . HIS A 1 452 ? 0.008 -3.634 -42.244 1.00 53.19 452 HIS A N 1
ATOM 3519 C CA . HIS A 1 452 ? 1.285 -3.913 -41.584 1.00 53.19 452 HIS A CA 1
ATOM 3520 C C . HIS A 1 452 ? 1.246 -5.314 -40.948 1.00 53.19 452 HIS A C 1
ATOM 3522 O O . HIS A 1 452 ? 0.174 -5.921 -40.865 1.00 53.19 452 HIS A O 1
ATOM 3528 N N . SER A 1 453 ? 2.407 -5.882 -40.598 1.00 49.84 453 SER A N 1
ATOM 3529 C CA . SER A 1 453 ? 2.501 -7.242 -40.045 1.00 49.84 453 SER A CA 1
ATOM 3530 C C . SER A 1 453 ? 1.529 -7.399 -38.868 1.00 49.84 453 SER A C 1
ATOM 3532 O O . SER A 1 453 ? 1.407 -6.486 -38.056 1.00 49.84 453 SER A O 1
ATOM 3534 N N . LYS A 1 454 ? 0.852 -8.552 -38.747 1.00 48.84 454 LYS A N 1
ATOM 3535 C CA . LYS A 1 454 ? -0.161 -8.885 -37.710 1.00 48.84 454 LYS A CA 1
ATOM 3536 C C . LYS A 1 454 ? 0.320 -8.755 -36.243 1.00 48.84 454 LYS A C 1
ATOM 3538 O O . LYS A 1 454 ? -0.420 -9.117 -35.337 1.00 48.84 454 LYS A O 1
ATOM 3543 N N . SER A 1 455 ? 1.537 -8.270 -36.023 1.00 55.53 455 SER A N 1
ATOM 3544 C CA . SER A 1 455 ? 2.247 -8.119 -34.753 1.00 55.53 455 SER A CA 1
ATOM 3545 C C . SER A 1 455 ? 2.551 -6.662 -34.371 1.00 55.53 455 SER A C 1
ATOM 3547 O O . SER A 1 455 ? 3.149 -6.437 -33.323 1.00 55.53 455 SER A O 1
ATOM 3549 N N . ASP A 1 456 ? 2.206 -5.674 -35.204 1.00 74.19 456 ASP A N 1
ATOM 3550 C CA . ASP A 1 456 ? 2.579 -4.281 -34.936 1.00 74.19 456 ASP A CA 1
ATOM 3551 C C . ASP A 1 456 ? 1.585 -3.607 -33.972 1.00 74.19 456 ASP A C 1
ATOM 3553 O O . ASP A 1 456 ? 0.382 -3.520 -34.236 1.00 74.19 456 ASP A O 1
ATOM 3557 N N . VAL A 1 457 ? 2.112 -3.110 -32.846 1.00 84.06 457 VAL A N 1
ATOM 3558 C CA . VAL A 1 457 ? 1.390 -2.330 -31.825 1.00 84.06 457 VAL A CA 1
ATOM 3559 C C . VAL A 1 457 ? 1.803 -0.871 -31.927 1.00 84.06 457 VAL A C 1
ATOM 3561 O O . VAL A 1 457 ? 2.991 -0.545 -31.902 1.00 84.06 457 VAL A O 1
ATOM 3564 N N . ARG A 1 458 ? 0.819 0.030 -31.989 1.00 84.94 458 ARG A N 1
ATOM 3565 C CA . ARG A 1 458 ? 1.059 1.475 -31.968 1.00 84.94 458 ARG A CA 1
ATOM 3566 C C . ARG A 1 458 ? 1.184 1.928 -30.521 1.00 84.94 458 ARG A C 1
ATOM 3568 O O . ARG A 1 458 ? 0.217 1.832 -29.775 1.00 84.94 458 ARG A O 1
ATOM 3575 N N . LEU A 1 459 ? 2.359 2.425 -30.148 1.00 87.62 459 LEU A N 1
ATOM 3576 C CA . LEU A 1 459 ? 2.589 3.091 -28.869 1.00 87.62 459 LEU A CA 1
ATOM 3577 C C . LEU A 1 459 ? 2.491 4.601 -29.081 1.00 87.62 459 LEU A C 1
ATOM 3579 O O . LEU A 1 459 ? 3.269 5.171 -29.845 1.00 87.62 459 LEU A O 1
ATOM 3583 N N . GLU A 1 460 ? 1.523 5.235 -28.430 1.00 92.00 460 GLU A N 1
ATOM 3584 C CA . GLU A 1 460 ? 1.346 6.685 -28.455 1.00 92.00 460 GLU A CA 1
ATOM 3585 C C . GLU A 1 460 ? 1.836 7.281 -27.145 1.00 92.00 460 GLU A C 1
ATOM 3587 O O . GLU A 1 460 ? 1.495 6.785 -26.072 1.00 92.00 460 GLU A O 1
ATOM 3592 N N . GLU A 1 461 ? 2.622 8.351 -27.231 1.00 95.62 461 GLU A N 1
ATOM 3593 C CA . GLU A 1 461 ? 2.995 9.144 -26.065 1.00 95.62 461 GLU A CA 1
ATOM 3594 C C . GLU A 1 461 ? 1.727 9.733 -25.433 1.00 95.62 461 GLU A C 1
ATOM 3596 O O . GLU A 1 461 ? 1.023 10.538 -26.045 1.00 95.62 461 GLU A O 1
ATOM 3601 N N . SER A 1 462 ? 1.404 9.281 -24.223 1.00 95.56 462 SER A N 1
ATOM 3602 C CA . SER A 1 462 ? 0.183 9.663 -23.509 1.00 95.56 462 SER A CA 1
ATOM 3603 C C . SER A 1 462 ? 0.438 10.675 -22.397 1.00 95.56 462 SER A C 1
ATOM 3605 O O . SER A 1 462 ? -0.485 11.378 -21.981 1.00 95.56 462 SER A O 1
ATOM 3607 N N . PHE A 1 463 ? 1.676 10.761 -21.910 1.00 97.06 463 PHE A N 1
ATOM 3608 C CA . PHE A 1 463 ? 2.082 11.694 -20.868 1.00 97.06 463 PHE A CA 1
ATOM 3609 C C . PHE A 1 463 ? 3.592 11.932 -20.911 1.00 97.06 463 PHE A C 1
ATOM 3611 O O . PHE A 1 463 ? 4.362 10.988 -21.079 1.00 97.06 463 PHE A O 1
ATOM 3618 N N . VAL A 1 464 ? 4.008 13.179 -20.684 1.00 97.62 464 VAL A N 1
ATOM 3619 C CA . VAL A 1 464 ? 5.419 13.556 -20.543 1.00 97.62 464 VAL A CA 1
ATOM 3620 C C . VAL A 1 464 ? 5.580 14.515 -19.375 1.00 97.62 464 VAL A C 1
ATOM 3622 O O . VAL A 1 464 ? 4.879 15.522 -19.277 1.00 97.62 464 VAL A O 1
ATOM 3625 N N . ASP A 1 465 ? 6.561 14.229 -18.528 1.00 96.88 465 ASP A N 1
ATOM 3626 C CA . ASP A 1 465 ? 7.083 15.134 -17.517 1.00 96.88 465 ASP A CA 1
ATOM 3627 C C . ASP A 1 465 ? 8.598 15.246 -17.691 1.00 96.88 465 ASP A C 1
ATOM 3629 O O . ASP A 1 465 ? 9.371 14.429 -17.190 1.00 96.88 465 ASP A O 1
ATOM 3633 N N . THR A 1 466 ? 9.024 16.275 -18.420 1.00 94.88 466 THR A N 1
ATOM 3634 C CA . THR A 1 466 ? 10.442 16.511 -18.715 1.00 94.88 466 THR A CA 1
ATOM 3635 C C . THR A 1 466 ? 11.253 16.898 -17.481 1.00 94.88 466 THR A C 1
ATOM 3637 O O . THR A 1 466 ? 12.462 16.702 -17.470 1.00 94.88 466 THR A O 1
ATOM 3640 N N . GLN A 1 467 ? 10.620 17.431 -16.429 1.00 93.94 467 GLN A N 1
ATOM 3641 C CA . GLN A 1 467 ? 11.326 17.817 -15.203 1.00 93.94 467 GLN A CA 1
ATOM 3642 C C . GLN A 1 467 ? 11.688 16.597 -14.363 1.00 93.94 467 GLN A C 1
ATOM 3644 O O . GLN A 1 467 ? 12.749 16.565 -13.744 1.00 93.94 467 GLN A O 1
ATOM 3649 N N . ARG A 1 468 ? 10.798 15.602 -14.336 1.00 92.31 468 ARG A N 1
ATOM 3650 C CA . ARG A 1 468 ? 11.005 14.342 -13.616 1.00 92.31 468 ARG A CA 1
ATOM 3651 C C . ARG A 1 468 ? 11.559 13.220 -14.502 1.00 92.31 468 ARG A C 1
ATOM 3653 O O . ARG A 1 468 ? 11.767 12.122 -13.995 1.00 92.31 468 ARG A O 1
ATOM 3660 N N . GLY A 1 469 ? 11.790 13.482 -15.791 1.00 96.88 469 GLY A N 1
ATOM 3661 C CA . GLY A 1 469 ? 12.286 12.495 -16.754 1.00 96.88 469 GLY A CA 1
ATOM 3662 C C . GLY A 1 469 ? 11.325 11.319 -16.930 1.00 96.88 469 GLY A C 1
ATOM 3663 O O . GLY A 1 469 ? 11.761 10.172 -16.925 1.00 96.88 469 GLY A O 1
ATOM 3664 N N . ILE A 1 470 ? 10.015 11.585 -17.003 1.00 98.19 470 ILE A N 1
ATOM 3665 C CA . ILE A 1 470 ? 8.976 10.554 -17.125 1.00 98.19 470 ILE A CA 1
ATOM 3666 C C . ILE A 1 470 ? 8.319 10.667 -18.492 1.00 98.19 470 ILE A C 1
ATOM 3668 O O . ILE A 1 470 ? 7.803 11.725 -18.845 1.00 98.19 470 ILE A O 1
ATOM 3672 N N . THR A 1 471 ? 8.268 9.561 -19.227 1.00 98.44 471 THR A N 1
ATOM 3673 C CA . THR A 1 471 ? 7.509 9.466 -20.478 1.00 98.44 471 THR A CA 1
ATOM 3674 C C . THR A 1 471 ? 6.636 8.228 -20.438 1.00 98.44 471 THR A C 1
ATOM 3676 O O . THR A 1 471 ? 7.134 7.127 -20.202 1.00 98.44 471 THR A O 1
ATOM 3679 N N . CYS A 1 472 ? 5.338 8.394 -20.673 1.00 98.50 472 CYS A N 1
ATOM 3680 C CA . CYS A 1 472 ? 4.396 7.290 -20.716 1.00 98.50 472 CYS A CA 1
ATOM 3681 C C . CYS A 1 472 ? 3.860 7.062 -22.123 1.00 98.50 472 CYS A C 1
ATOM 3683 O O . CYS A 1 472 ? 3.559 8.004 -22.856 1.00 98.50 472 CYS A O 1
ATOM 3685 N N . PHE A 1 473 ? 3.704 5.790 -22.466 1.00 97.44 473 PHE A N 1
ATOM 3686 C CA . PHE A 1 473 ? 3.190 5.320 -23.737 1.00 97.44 473 PHE A CA 1
ATOM 3687 C C . PHE A 1 473 ? 1.975 4.435 -23.503 1.00 97.44 473 PHE A C 1
ATOM 3689 O O . PHE A 1 473 ? 2.019 3.509 -22.694 1.00 97.44 473 PHE A O 1
ATOM 3696 N N . THR A 1 474 ? 0.900 4.693 -24.236 1.00 95.94 474 THR A N 1
ATOM 3697 C CA . THR A 1 474 ? -0.313 3.867 -24.231 1.00 95.94 474 THR A CA 1
ATOM 3698 C C . THR A 1 474 ? -0.439 3.168 -25.571 1.00 95.94 474 THR A C 1
ATOM 3700 O O . THR A 1 474 ? -0.243 3.794 -26.615 1.00 95.94 474 THR A O 1
ATOM 3703 N N . SER A 1 475 ? -0.781 1.880 -25.572 1.00 91.88 475 SER A N 1
ATOM 3704 C CA . SER A 1 475 ? -1.165 1.226 -26.820 1.00 91.88 475 SER A CA 1
ATOM 3705 C C . SER A 1 475 ? -2.624 1.531 -27.132 1.00 91.88 475 SER A C 1
ATOM 3707 O O . SER A 1 475 ? -3.512 1.140 -26.373 1.00 91.88 475 SER A O 1
ATOM 3709 N N . SER A 1 476 ? -2.880 2.199 -28.251 1.00 78.62 476 SER A N 1
ATOM 3710 C CA . SER A 1 476 ? -4.230 2.532 -28.696 1.00 78.62 476 SER A CA 1
ATOM 3711 C C . SER A 1 476 ? -4.529 1.829 -30.024 1.00 78.62 476 SER A C 1
ATOM 3713 O O . SER A 1 476 ? -3.862 2.015 -31.042 1.00 78.62 476 SER A O 1
ATOM 3715 N N . SER A 1 477 ? -5.554 0.979 -30.025 1.00 83.38 477 SER A N 1
ATOM 3716 C CA . SER A 1 477 ? -6.119 0.405 -31.246 1.00 83.38 477 SER A CA 1
ATOM 3717 C C . SER A 1 477 ? -7.618 0.182 -31.060 1.00 83.38 477 SER A C 1
ATOM 3719 O O . SER A 1 477 ? -8.104 0.061 -29.936 1.00 83.38 477 SER A O 1
ATOM 3721 N N . ARG A 1 478 ? -8.372 0.112 -32.164 1.00 81.81 478 ARG A N 1
ATOM 3722 C CA . ARG A 1 478 ? -9.822 -0.157 -32.106 1.00 81.81 478 ARG A CA 1
ATOM 3723 C C . ARG A 1 478 ? -10.158 -1.541 -31.546 1.00 81.81 478 ARG A C 1
ATOM 3725 O O . ARG A 1 478 ? -11.288 -1.749 -31.125 1.00 81.81 478 ARG A O 1
ATOM 3732 N N . SER A 1 479 ? -9.218 -2.481 -31.603 1.00 85.38 479 SER A N 1
ATOM 3733 C CA . SER A 1 479 ? -9.391 -3.850 -31.115 1.00 85.38 479 SER A CA 1
ATOM 3734 C C . SER A 1 479 ? -8.895 -4.044 -29.682 1.00 85.38 479 SER A C 1
ATOM 3736 O O . SER A 1 479 ? -9.089 -5.123 -29.130 1.00 85.38 479 SER A O 1
ATOM 3738 N N . CYS A 1 480 ? -8.266 -3.024 -29.091 1.00 89.06 480 CYS A N 1
ATOM 3739 C CA . CYS A 1 480 ? -7.718 -3.073 -27.743 1.00 89.06 480 CYS A CA 1
ATOM 3740 C C . CYS A 1 480 ? -8.859 -3.183 -26.720 1.00 89.06 480 CYS A C 1
ATOM 3742 O O . CYS A 1 480 ? -9.722 -2.307 -26.652 1.00 89.06 480 CYS A O 1
ATOM 3744 N N . VAL A 1 481 ? -8.886 -4.276 -25.952 1.00 89.94 481 VAL A N 1
ATOM 3745 C CA . VAL A 1 481 ? -10.008 -4.597 -25.045 1.00 89.94 481 VAL A CA 1
ATOM 3746 C C . VAL A 1 481 ? -9.831 -4.076 -23.618 1.00 89.94 481 VAL A C 1
ATOM 3748 O O . VAL A 1 481 ? -10.778 -4.121 -22.835 1.00 89.94 481 VAL A O 1
ATOM 3751 N N . ALA A 1 482 ? -8.638 -3.600 -23.265 1.00 92.00 482 ALA A N 1
ATOM 3752 C CA . ALA A 1 482 ? -8.346 -2.992 -21.971 1.00 92.00 482 ALA A CA 1
ATOM 3753 C C . ALA A 1 482 ? -7.184 -2.001 -22.087 1.00 92.00 482 ALA A C 1
ATOM 3755 O O . ALA A 1 482 ? -6.424 -2.022 -23.057 1.00 92.00 482 ALA A O 1
ATOM 3756 N N . ASN A 1 483 ? -7.049 -1.130 -21.086 1.00 93.94 483 ASN A N 1
ATOM 3757 C CA . ASN A 1 483 ? -5.966 -0.158 -21.044 1.00 93.94 483 ASN A CA 1
ATOM 3758 C C . ASN A 1 483 ? -4.614 -0.869 -20.895 1.00 93.94 483 ASN A C 1
ATOM 3760 O O . ASN A 1 483 ? -4.439 -1.745 -20.054 1.00 93.94 483 ASN A O 1
ATOM 3764 N N . ASN A 1 484 ? -3.656 -0.475 -21.718 1.00 95.12 484 ASN A N 1
ATOM 3765 C CA . ASN A 1 484 ? -2.302 -0.979 -21.682 1.00 95.12 484 ASN A CA 1
ATOM 3766 C C . ASN A 1 484 ? -1.392 0.242 -21.797 1.00 95.12 484 ASN A C 1
ATOM 3768 O O . ASN A 1 484 ? -1.307 0.863 -22.863 1.00 95.12 484 ASN A O 1
ATOM 3772 N N . THR A 1 485 ? -0.734 0.587 -20.688 1.00 97.56 485 THR A N 1
ATOM 3773 C CA . THR A 1 485 ? 0.142 1.760 -20.559 1.00 97.56 485 THR A CA 1
ATOM 3774 C C . THR A 1 485 ? 1.467 1.390 -19.888 1.00 97.56 485 THR A C 1
ATOM 3776 O O . THR A 1 485 ? 1.508 0.559 -18.986 1.00 97.56 485 THR A O 1
ATOM 3779 N N . ILE A 1 486 ? 2.558 2.038 -20.294 1.00 98.19 486 ILE A N 1
ATOM 3780 C CA . ILE A 1 486 ? 3.862 1.992 -19.623 1.00 98.19 486 ILE A CA 1
ATOM 3781 C C . ILE A 1 486 ? 4.366 3.407 -19.364 1.00 98.19 486 ILE A C 1
ATOM 3783 O O . ILE A 1 486 ? 4.299 4.234 -20.261 1.00 98.19 486 ILE A O 1
ATOM 3787 N N . CYS A 1 487 ? 4.914 3.678 -18.183 1.00 98.62 487 CYS A N 1
ATOM 3788 C CA . CYS A 1 487 ? 5.730 4.854 -17.899 1.00 98.62 487 CYS A CA 1
ATOM 3789 C C . CYS A 1 487 ? 7.195 4.449 -17.722 1.00 98.62 487 CYS A C 1
ATOM 3791 O O . CYS A 1 487 ? 7.529 3.601 -16.890 1.00 98.62 487 CYS A O 1
ATOM 3793 N N . LEU A 1 488 ? 8.064 5.089 -18.498 1.00 98.50 488 LEU A N 1
ATOM 3794 C CA . LEU A 1 488 ? 9.511 4.959 -18.419 1.00 98.50 488 LEU A CA 1
ATOM 3795 C C . LEU A 1 488 ? 10.096 6.174 -17.705 1.00 98.50 488 LEU A C 1
ATOM 3797 O O . LEU A 1 488 ? 9.676 7.306 -17.952 1.00 98.50 488 LEU A O 1
ATOM 3801 N N . TYR A 1 489 ? 11.068 5.920 -16.835 1.00 98.44 489 TYR A N 1
ATOM 3802 C CA . TYR A 1 489 ? 11.734 6.932 -16.019 1.00 98.44 489 TYR A CA 1
ATOM 3803 C C . TYR A 1 489 ? 13.212 6.977 -16.385 1.00 98.44 489 TYR A C 1
ATOM 3805 O O . TYR A 1 489 ? 13.852 5.935 -16.459 1.00 98.44 489 TYR A O 1
ATOM 3813 N N . GLU A 1 490 ? 13.776 8.156 -16.620 1.00 96.81 490 GLU A N 1
ATOM 3814 C CA . GLU A 1 490 ? 15.177 8.266 -17.045 1.00 96.81 490 GLU A CA 1
ATOM 3815 C C . GLU A 1 490 ? 16.159 7.964 -15.905 1.00 96.81 490 GLU A C 1
ATOM 3817 O O . GLU A 1 490 ? 17.146 7.259 -16.116 1.00 96.81 490 GLU A O 1
ATOM 3822 N N . HIS A 1 491 ? 15.881 8.492 -14.705 1.00 94.38 491 HIS A N 1
ATOM 3823 C CA . HIS A 1 491 ? 16.843 8.561 -13.596 1.00 94.38 491 HIS A CA 1
ATOM 3824 C C . HIS A 1 491 ? 16.218 8.274 -12.221 1.00 94.38 491 HIS A C 1
ATOM 3826 O O . HIS A 1 491 ? 16.351 9.065 -11.286 1.00 94.38 491 HIS A O 1
ATOM 3832 N N . SER A 1 492 ? 15.467 7.179 -12.096 1.00 95.81 492 SER A N 1
ATOM 3833 C CA . SER A 1 492 ? 14.797 6.791 -10.841 1.00 95.81 492 SER A CA 1
ATOM 3834 C C . SER A 1 492 ? 15.388 5.543 -10.170 1.00 95.81 492 SER A C 1
ATOM 3836 O O . SER A 1 492 ? 14.915 5.142 -9.099 1.00 95.81 492 SER A O 1
ATOM 3838 N N . GLY A 1 493 ? 16.434 4.937 -10.747 1.00 95.12 493 GLY A N 1
ATOM 3839 C CA . GLY A 1 493 ? 17.056 3.721 -10.228 1.00 95.12 493 GLY A CA 1
ATOM 3840 C C . GLY A 1 493 ? 16.021 2.616 -10.003 1.00 95.12 493 GLY A C 1
ATOM 3841 O O . GLY A 1 493 ? 15.226 2.314 -10.881 1.00 95.12 493 GLY A O 1
ATOM 3842 N N . HIS A 1 494 ? 15.995 2.028 -8.806 1.00 95.69 494 HIS A N 1
ATOM 3843 C CA . HIS A 1 494 ? 15.003 1.004 -8.449 1.00 95.69 494 HIS A CA 1
ATOM 3844 C C . HIS A 1 494 ? 13.822 1.555 -7.628 1.00 95.69 494 HIS A C 1
ATOM 3846 O O . HIS A 1 494 ? 13.117 0.792 -6.973 1.00 95.69 494 HIS A O 1
ATOM 3852 N N . PHE A 1 495 ? 13.633 2.880 -7.576 1.00 96.88 495 PHE A N 1
ATOM 3853 C CA . PHE A 1 495 ? 12.682 3.554 -6.675 1.00 96.88 495 PHE A CA 1
ATOM 3854 C C . PHE A 1 495 ? 12.903 3.254 -5.177 1.00 96.88 495 PHE A C 1
ATOM 3856 O O . PHE A 1 495 ? 11.990 3.360 -4.366 1.00 96.88 495 PHE A O 1
ATOM 3863 N N . ASN A 1 496 ? 14.117 2.877 -4.768 1.00 89.56 496 ASN A N 1
ATOM 3864 C CA . ASN A 1 496 ? 14.427 2.501 -3.384 1.00 89.56 496 ASN A CA 1
ATOM 3865 C C . ASN A 1 496 ? 15.087 3.615 -2.556 1.00 89.56 496 ASN A C 1
ATOM 3867 O O . ASN A 1 496 ? 15.211 3.459 -1.342 1.00 89.56 496 ASN A O 1
ATOM 3871 N N . ILE A 1 497 ? 15.513 4.726 -3.167 1.00 83.88 497 ILE A N 1
ATOM 3872 C CA . ILE A 1 497 ? 16.275 5.785 -2.487 1.00 83.88 497 ILE A CA 1
ATOM 3873 C C . ILE A 1 497 ? 15.493 7.108 -2.518 1.00 83.88 497 ILE A C 1
ATOM 3875 O O . ILE A 1 497 ? 15.179 7.590 -3.601 1.00 83.88 497 ILE A O 1
ATOM 3879 N N . PRO A 1 498 ? 15.209 7.738 -1.358 1.00 84.00 498 PRO A N 1
ATOM 3880 C CA . PRO A 1 498 ? 15.513 7.274 0.003 1.00 84.00 498 PRO A CA 1
ATOM 3881 C C . PRO A 1 498 ? 14.571 6.161 0.501 1.00 84.00 498 PRO A C 1
ATOM 3883 O O . PRO A 1 498 ? 14.876 5.506 1.493 1.00 84.00 498 PRO A O 1
ATOM 3886 N N . SER A 1 499 ? 13.416 5.991 -0.146 1.00 86.19 499 SER A N 1
ATOM 3887 C CA . SER A 1 499 ? 12.433 4.923 0.085 1.00 86.19 499 SER A CA 1
ATOM 3888 C C . SER A 1 499 ? 11.385 4.961 -1.031 1.00 86.19 499 SER A C 1
ATOM 3890 O O . SER A 1 499 ? 11.232 6.010 -1.662 1.00 86.19 499 SER A O 1
ATOM 3892 N N . PHE A 1 500 ? 10.617 3.884 -1.212 1.00 90.62 500 PHE A N 1
ATOM 3893 C CA . PHE A 1 500 ? 9.563 3.797 -2.232 1.00 90.62 500 PHE A CA 1
ATOM 3894 C C . PHE A 1 500 ? 8.596 4.983 -2.2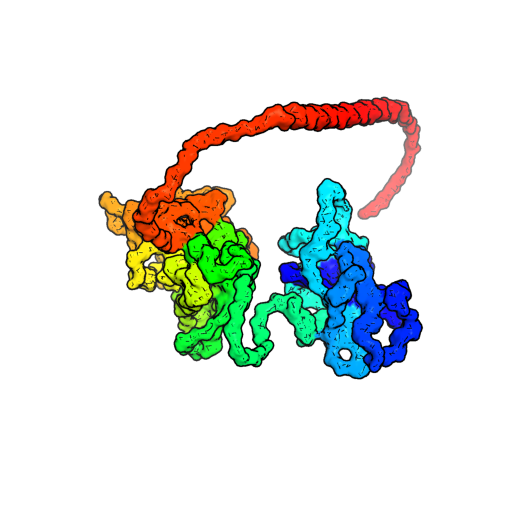31 1.00 90.62 500 PHE A C 1
ATOM 3896 O O . PHE A 1 500 ? 8.439 5.637 -3.256 1.00 90.62 500 PHE A O 1
ATOM 3903 N N . GLY A 1 501 ? 8.015 5.323 -1.076 1.00 83.56 501 GLY A N 1
ATOM 3904 C CA . GLY A 1 501 ? 7.001 6.383 -0.986 1.00 83.56 501 GLY A CA 1
ATOM 3905 C C . GLY A 1 501 ? 7.495 7.795 -1.313 1.00 83.56 501 GLY A C 1
ATOM 3906 O O . GLY A 1 501 ? 6.684 8.695 -1.496 1.00 83.56 501 GLY A O 1
ATOM 3907 N N . VAL A 1 502 ? 8.815 8.001 -1.386 1.00 80.75 502 VAL A N 1
ATOM 3908 C CA . VAL A 1 502 ? 9.422 9.271 -1.818 1.00 80.75 502 VAL A CA 1
ATOM 3909 C C . VAL A 1 502 ? 9.915 9.179 -3.260 1.00 80.75 502 VAL A C 1
ATOM 3911 O O . VAL A 1 502 ? 9.805 10.146 -4.008 1.00 80.75 502 VAL A O 1
ATOM 3914 N N . ALA A 1 503 ? 10.484 8.035 -3.637 1.00 91.31 503 ALA A N 1
ATOM 3915 C CA . ALA A 1 503 ? 11.131 7.852 -4.926 1.00 91.31 503 ALA A CA 1
ATOM 3916 C C . ALA A 1 503 ? 10.134 7.580 -6.058 1.00 91.31 503 ALA A C 1
ATOM 3918 O O . ALA A 1 503 ? 10.363 8.028 -7.176 1.00 91.31 503 ALA A O 1
ATOM 3919 N N . PHE A 1 504 ? 9.040 6.860 -5.790 1.00 96.88 504 PHE A N 1
ATOM 3920 C CA . PHE A 1 504 ? 8.023 6.556 -6.791 1.00 96.88 504 PHE A CA 1
ATOM 3921 C C . PHE A 1 504 ? 6.967 7.675 -6.855 1.00 96.88 504 PHE A C 1
ATOM 3923 O O . PHE A 1 504 ? 6.192 7.847 -5.912 1.00 96.88 504 PHE A O 1
ATOM 3930 N N . PRO A 1 505 ? 6.883 8.440 -7.960 1.00 94.88 505 PRO A N 1
ATOM 3931 C CA . PRO A 1 505 ? 6.126 9.688 -7.975 1.00 94.88 505 PRO A CA 1
ATOM 3932 C C . PRO A 1 505 ? 4.693 9.542 -8.513 1.00 94.88 505 PRO A C 1
ATOM 3934 O O . PRO A 1 505 ? 4.037 10.561 -8.731 1.00 94.88 505 PRO A O 1
ATOM 3937 N N . MET A 1 506 ? 4.232 8.314 -8.790 1.00 97.44 506 MET A N 1
ATOM 3938 C CA . MET A 1 506 ? 2.973 8.044 -9.502 1.00 97.44 506 MET A CA 1
ATOM 3939 C C . MET A 1 506 ? 1.943 7.234 -8.700 1.00 97.44 506 MET A C 1
ATOM 3941 O O . MET A 1 506 ? 1.054 6.610 -9.272 1.00 97.44 506 MET A O 1
ATOM 3945 N N . VAL A 1 507 ? 2.029 7.253 -7.366 1.00 97.00 507 VAL A N 1
ATOM 3946 C CA . VAL A 1 507 ? 1.103 6.505 -6.495 1.00 97.00 507 VAL A CA 1
ATOM 3947 C C . VAL A 1 507 ? -0.363 6.889 -6.738 1.00 97.00 507 VAL A C 1
ATOM 3949 O O . VAL A 1 507 ? -1.210 6.008 -6.863 1.00 97.00 507 VAL A O 1
ATOM 3952 N N . GLU A 1 508 ? -0.671 8.186 -6.853 1.00 96.31 508 GLU A N 1
ATOM 3953 C CA . GLU A 1 508 ? -2.036 8.644 -7.151 1.00 96.31 508 GLU A CA 1
ATOM 3954 C C . GLU A 1 508 ? -2.498 8.166 -8.532 1.00 96.31 508 GLU A C 1
ATOM 3956 O O . GLU A 1 508 ? -3.622 7.705 -8.674 1.00 96.31 508 GLU A O 1
ATOM 3961 N N . GLN A 1 509 ? -1.624 8.224 -9.541 1.00 97.69 509 GLN A N 1
ATOM 3962 C CA . GLN A 1 509 ? -1.952 7.843 -10.916 1.00 97.69 509 GLN A CA 1
ATOM 3963 C C . GLN A 1 509 ? -2.250 6.346 -11.041 1.00 97.69 509 GLN A C 1
ATOM 3965 O O . GLN A 1 509 ? -3.110 5.965 -11.831 1.00 97.69 509 GLN A O 1
ATOM 3970 N N . VAL A 1 510 ? -1.589 5.501 -10.244 1.00 98.62 510 VAL A N 1
ATOM 3971 C CA . VAL A 1 510 ? -1.930 4.075 -10.140 1.00 98.62 510 VAL A CA 1
ATOM 3972 C C . VAL A 1 510 ? -3.338 3.892 -9.559 1.00 98.62 510 VAL A C 1
ATOM 3974 O O . VAL A 1 510 ? -4.122 3.099 -10.076 1.00 98.62 510 VAL A O 1
ATOM 3977 N N . MET A 1 511 ? -3.699 4.659 -8.526 1.00 98.31 511 MET A N 1
ATOM 3978 C CA . MET A 1 511 ? -5.047 4.605 -7.944 1.00 98.31 511 MET A CA 1
ATOM 3979 C C . MET A 1 511 ? -6.116 5.163 -8.892 1.00 98.31 511 MET A C 1
ATOM 3981 O O . MET A 1 511 ? -7.190 4.576 -9.008 1.00 98.31 511 MET A O 1
ATOM 3985 N N . ASP A 1 512 ? -5.813 6.237 -9.624 1.00 97.94 512 ASP A N 1
ATOM 3986 C CA . ASP A 1 512 ? -6.669 6.779 -10.683 1.00 97.94 512 ASP A CA 1
ATOM 3987 C C . ASP A 1 512 ? -6.896 5.765 -11.803 1.00 97.94 512 ASP A C 1
ATOM 3989 O O . ASP A 1 512 ? -8.003 5.657 -12.330 1.00 97.94 512 ASP A O 1
ATOM 3993 N N . PHE A 1 513 ? -5.849 5.026 -12.173 1.00 98.06 513 PHE A N 1
ATOM 3994 C CA . PHE A 1 513 ? -5.916 3.978 -13.181 1.00 98.06 513 PHE A CA 1
ATOM 3995 C C . PHE A 1 513 ? -6.891 2.869 -12.764 1.00 98.06 513 PHE A C 1
ATOM 3997 O O . PHE A 1 513 ? -7.803 2.549 -13.528 1.00 98.06 513 PHE A O 1
ATOM 4004 N N . PHE A 1 514 ? -6.774 2.350 -11.537 1.00 98.38 514 PHE A N 1
ATOM 4005 C CA . PHE A 1 514 ? -7.698 1.336 -11.016 1.00 98.38 514 PHE A CA 1
ATOM 4006 C C . PHE A 1 514 ? -9.125 1.861 -10.854 1.00 98.38 514 PHE A C 1
ATOM 4008 O O . PHE A 1 514 ? -10.077 1.194 -11.249 1.00 98.38 514 PHE A O 1
ATOM 4015 N N . ALA A 1 515 ? -9.293 3.068 -10.314 1.00 97.75 515 ALA A N 1
ATOM 4016 C CA . ALA A 1 515 ? -10.611 3.656 -10.103 1.00 97.75 515 ALA A CA 1
ATOM 4017 C C . ALA A 1 515 ? -11.336 3.965 -11.424 1.00 97.75 515 ALA A C 1
ATOM 4019 O O . ALA A 1 515 ? -12.552 3.790 -11.535 1.00 97.75 515 ALA A O 1
ATOM 4020 N N . ARG A 1 516 ? -10.596 4.384 -12.454 1.00 96.69 516 ARG A N 1
ATOM 4021 C CA . ARG A 1 516 ? -11.156 4.571 -13.790 1.00 96.69 516 ARG A CA 1
ATOM 4022 C C . ARG A 1 516 ? -11.610 3.248 -14.396 1.00 96.69 516 ARG A C 1
ATOM 4024 O O . ARG A 1 516 ? -12.746 3.185 -14.855 1.00 96.69 516 ARG A O 1
ATOM 4031 N N . ASP A 1 517 ? -10.760 2.219 -14.368 1.00 95.81 517 ASP A N 1
ATOM 4032 C CA . ASP A 1 517 ? -11.124 0.887 -14.870 1.00 95.81 517 ASP A CA 1
ATOM 4033 C C . ASP A 1 517 ? -12.377 0.368 -14.148 1.00 95.81 517 ASP A C 1
ATOM 4035 O O . ASP A 1 517 ? -13.368 0.038 -14.797 1.00 95.81 517 ASP A O 1
ATOM 4039 N N . ALA A 1 518 ? -12.400 0.464 -12.813 1.00 95.81 518 ALA A N 1
ATOM 4040 C CA . ALA A 1 518 ? -13.554 0.135 -11.981 1.00 95.81 518 ALA A CA 1
ATOM 4041 C C . ALA A 1 518 ? -14.839 0.830 -12.447 1.00 95.81 518 ALA A C 1
ATOM 4043 O O . ALA A 1 518 ? -15.864 0.182 -12.645 1.00 95.81 518 ALA A O 1
ATOM 4044 N N . CYS A 1 519 ? -14.781 2.141 -12.663 1.00 95.81 519 CYS A N 1
ATOM 4045 C CA . CYS A 1 519 ? -15.940 2.925 -13.066 1.00 95.81 519 CYS A CA 1
ATOM 4046 C C . CYS A 1 519 ? -16.447 2.575 -14.476 1.00 95.81 519 CYS A C 1
ATOM 4048 O O . CYS A 1 519 ? -17.653 2.524 -14.732 1.00 95.81 519 CYS A O 1
ATOM 4050 N N . GLU A 1 520 ? -15.531 2.358 -15.418 1.00 93.44 520 GLU A N 1
ATOM 4051 C CA . GLU A 1 520 ? -15.856 2.253 -16.840 1.00 93.44 520 GLU A CA 1
ATOM 4052 C C . GLU A 1 520 ? -16.365 0.855 -17.243 1.00 93.44 520 GLU A C 1
ATOM 4054 O O . GLU A 1 520 ? -17.045 0.742 -18.267 1.00 93.44 520 GLU A O 1
ATOM 4059 N N . ILE A 1 521 ? -16.154 -0.186 -16.419 1.00 90.00 521 ILE A N 1
ATOM 4060 C CA . ILE A 1 521 ? -16.586 -1.578 -16.691 1.00 90.00 521 ILE A CA 1
ATOM 4061 C C . ILE A 1 521 ? -18.065 -1.678 -17.088 1.00 90.00 521 ILE A C 1
ATOM 4063 O O . ILE A 1 521 ? -18.399 -2.378 -18.043 1.00 90.00 521 ILE A O 1
ATOM 4067 N N . ASN A 1 522 ? -18.951 -0.956 -16.397 1.00 89.75 522 ASN A N 1
ATOM 4068 C CA . ASN A 1 522 ? -20.390 -0.934 -16.687 1.00 89.75 522 ASN A CA 1
ATOM 4069 C C . ASN A 1 522 ? -20.836 0.405 -17.298 1.00 89.75 522 ASN A C 1
ATOM 4071 O O . ASN A 1 522 ? -21.943 0.890 -17.043 1.00 89.75 522 ASN A O 1
ATOM 4075 N N . SER A 1 523 ? -19.975 1.008 -18.128 1.00 90.06 523 SER A N 1
ATOM 4076 C CA . SER A 1 523 ? -20.226 2.285 -18.815 1.00 90.06 523 SER A CA 1
ATOM 4077 C C . SER A 1 523 ? -20.438 3.484 -17.878 1.00 90.06 523 SER A C 1
ATOM 4079 O O . SER A 1 523 ? -21.127 4.447 -18.243 1.00 90.06 523 SER A O 1
ATOM 4081 N N . GLY A 1 524 ? -19.865 3.438 -16.673 1.00 93.31 524 GLY A N 1
ATOM 4082 C CA . GLY A 1 524 ? -19.770 4.604 -15.803 1.00 93.31 524 GLY A CA 1
ATOM 4083 C C . GLY A 1 524 ? -18.848 5.671 -16.395 1.00 93.31 524 GLY A C 1
ATOM 4084 O O . GLY A 1 524 ? -18.052 5.413 -17.298 1.00 93.31 524 GLY A O 1
ATOM 4085 N N . LEU A 1 525 ? -18.992 6.905 -15.917 1.00 95.19 525 LEU A N 1
ATOM 4086 C CA . LEU A 1 525 ? -18.156 8.032 -16.324 1.00 95.19 525 LEU A CA 1
ATOM 4087 C C . LEU A 1 525 ? -17.292 8.487 -15.155 1.00 95.19 525 LEU A C 1
ATOM 4089 O O . LEU A 1 525 ? -17.807 9.023 -14.172 1.00 95.19 525 LEU A O 1
ATOM 4093 N N . TRP A 1 526 ? -15.980 8.285 -15.279 1.00 95.44 526 TRP A N 1
ATOM 4094 C CA . TRP A 1 526 ? -15.018 8.666 -14.253 1.00 95.44 526 TRP A CA 1
ATOM 4095 C C . TRP A 1 526 ? -14.721 10.169 -14.280 1.00 95.44 526 TRP A C 1
ATOM 4097 O O . TRP A 1 526 ? -14.344 10.737 -15.310 1.00 95.44 526 TRP A O 1
ATOM 4107 N N . ASN A 1 527 ? -14.846 10.826 -13.127 1.00 93.88 527 ASN A N 1
ATOM 4108 C CA . ASN A 1 527 ? -14.479 12.224 -12.942 1.00 93.88 527 ASN A CA 1
ATOM 4109 C C . ASN A 1 527 ? -13.128 12.341 -12.222 1.00 93.88 527 ASN A C 1
ATOM 4111 O O . ASN A 1 527 ? -13.059 12.236 -11.000 1.00 93.88 527 ASN A O 1
ATOM 4115 N N . ASN A 1 528 ? -12.068 12.662 -12.969 1.00 88.38 528 ASN A N 1
ATOM 4116 C CA . ASN A 1 528 ? -10.711 12.793 -12.417 1.00 88.38 528 ASN A CA 1
ATOM 4117 C C . ASN A 1 528 ? -10.555 13.899 -11.359 1.00 88.38 528 ASN A C 1
ATOM 4119 O O . ASN A 1 528 ? -9.671 13.801 -10.516 1.00 88.38 528 ASN A O 1
ATOM 4123 N N . GLN A 1 529 ? -11.368 14.961 -11.401 1.00 88.69 529 GLN A N 1
ATOM 4124 C CA . GLN A 1 529 ? -11.252 16.067 -10.441 1.00 88.69 529 GLN A CA 1
ATOM 4125 C C . GLN A 1 529 ? -11.893 15.721 -9.100 1.00 88.69 529 GLN A C 1
ATOM 4127 O O . GLN A 1 529 ? -11.370 16.085 -8.053 1.00 88.69 529 GLN A O 1
ATOM 4132 N N . ARG A 1 530 ? -13.043 15.041 -9.137 1.00 89.88 530 ARG A N 1
ATOM 4133 C CA . ARG A 1 530 ? -13.789 14.665 -7.929 1.00 89.88 530 ARG A CA 1
ATOM 4134 C C . ARG A 1 530 ? -13.412 13.290 -7.390 1.00 89.88 530 ARG A C 1
ATOM 4136 O O . ARG A 1 530 ? -13.726 13.015 -6.241 1.00 89.88 530 ARG A O 1
ATOM 4143 N N . LYS A 1 531 ? -12.737 12.463 -8.198 1.00 92.75 531 LYS A N 1
ATOM 4144 C CA . LYS A 1 531 ? -12.470 11.042 -7.923 1.00 92.75 531 LYS A CA 1
ATOM 4145 C C . LYS A 1 531 ? -13.776 10.274 -7.683 1.00 92.75 531 LYS A C 1
ATOM 4147 O O . LYS A 1 531 ? -13.950 9.549 -6.708 1.00 92.75 531 LYS A O 1
ATOM 4152 N N . GLU A 1 532 ? -14.740 10.500 -8.573 1.00 93.38 532 GLU A N 1
ATOM 4153 C CA . GLU A 1 532 ? -16.092 9.948 -8.474 1.00 93.38 532 GLU A CA 1
ATOM 4154 C C . GLU A 1 532 ? -16.513 9.290 -9.780 1.00 93.38 532 GLU A C 1
ATOM 4156 O O . GLU A 1 532 ? -16.256 9.818 -10.865 1.00 93.38 532 GLU A O 1
ATOM 4161 N N . CYS A 1 533 ? -17.215 8.165 -9.661 1.00 94.69 533 CYS A N 1
ATOM 4162 C CA . CYS A 1 533 ? -17.870 7.517 -10.780 1.00 94.69 533 CYS A CA 1
ATOM 4163 C C . CYS A 1 533 ? -19.327 7.975 -10.894 1.00 94.69 533 CYS A C 1
ATOM 4165 O O . CYS A 1 533 ? -20.038 8.078 -9.894 1.00 94.69 533 CYS A O 1
ATOM 4167 N N . VAL A 1 534 ? -19.781 8.239 -12.120 1.00 94.31 534 VAL A N 1
ATOM 4168 C CA . VAL A 1 534 ? -21.179 8.577 -12.412 1.00 94.31 534 VAL A CA 1
ATOM 4169 C C . VAL A 1 534 ? -21.816 7.466 -13.237 1.00 94.31 534 VAL A C 1
ATOM 4171 O O . VAL A 1 534 ? -21.447 7.256 -14.395 1.00 94.31 534 VAL A O 1
ATOM 4174 N N . CYS A 1 535 ? -22.809 6.788 -12.662 1.00 91.19 535 CYS A N 1
ATOM 4175 C CA . CYS A 1 535 ? -23.533 5.713 -13.336 1.00 91.19 535 CYS A CA 1
ATOM 4176 C C . CYS A 1 535 ? -24.580 6.261 -14.303 1.00 91.19 535 CYS A C 1
ATOM 4178 O O . CYS A 1 535 ? -25.395 7.123 -13.961 1.00 91.19 535 CYS A O 1
ATOM 4180 N N . ARG A 1 536 ? -24.579 5.747 -15.535 1.00 87.69 536 ARG A N 1
ATOM 4181 C CA . ARG A 1 536 ? -25.604 6.075 -16.529 1.00 87.69 536 ARG A CA 1
ATOM 4182 C C . ARG A 1 536 ? -26.876 5.298 -16.204 1.00 87.69 536 ARG A C 1
ATOM 4184 O O . ARG A 1 536 ? -26.837 4.080 -16.119 1.00 87.69 536 ARG A O 1
ATOM 4191 N N . ARG A 1 537 ? -28.024 5.975 -16.106 1.00 78.62 537 ARG A N 1
ATOM 4192 C CA . ARG A 1 537 ? -29.315 5.315 -15.807 1.00 78.62 537 ARG A CA 1
ATOM 4193 C C . ARG A 1 537 ? -29.644 4.167 -16.768 1.00 78.62 537 ARG A C 1
ATOM 4195 O O . ARG A 1 537 ? -30.213 3.165 -16.358 1.00 78.62 537 ARG A O 1
ATOM 4202 N N . GLU A 1 538 ? -29.259 4.312 -18.031 1.00 83.25 538 GLU A N 1
ATOM 4203 C CA . GLU A 1 538 ? -29.501 3.327 -19.088 1.00 83.25 538 GLU A CA 1
ATOM 4204 C C . GLU A 1 538 ? -28.684 2.038 -18.926 1.00 83.25 538 GLU A C 1
ATOM 4206 O O . GLU A 1 538 ? -29.084 1.012 -19.469 1.00 83.25 538 GLU A O 1
ATOM 4211 N N . SER A 1 539 ? -27.569 2.053 -18.178 1.00 82.94 539 SER A N 1
ATOM 4212 C CA . SER A 1 539 ? -26.770 0.838 -17.976 1.00 82.94 539 SER A CA 1
ATOM 4213 C C . SER A 1 539 ? -27.449 -0.151 -17.024 1.00 82.94 539 SER A C 1
ATOM 4215 O O . SER A 1 539 ? -27.152 -1.340 -17.074 1.00 82.94 539 SER A O 1
ATOM 4217 N N . GLY A 1 540 ? -28.384 0.312 -16.185 1.00 86.44 540 GLY A N 1
ATOM 4218 C CA . GLY A 1 540 ? -29.029 -0.516 -15.163 1.00 86.44 540 GLY A CA 1
ATOM 4219 C C . GLY A 1 540 ? -28.128 -0.832 -13.965 1.00 86.44 540 GLY A C 1
ATOM 4220 O O . GLY A 1 540 ? -28.456 -1.727 -13.187 1.00 86.44 540 GLY A O 1
ATOM 4221 N N . TYR A 1 541 ? -27.013 -0.110 -13.810 1.00 90.00 541 TYR A N 1
ATOM 4222 C CA . TYR A 1 541 ? -26.066 -0.267 -12.706 1.00 90.00 541 TYR A CA 1
ATOM 4223 C C . TYR A 1 541 ? -25.995 0.984 -11.815 1.00 90.00 541 TYR A C 1
ATOM 4225 O O . TYR A 1 541 ? -26.241 2.104 -12.269 1.00 90.00 541 TYR A O 1
ATOM 4233 N N . GLY A 1 542 ? -25.657 0.780 -10.543 1.00 88.06 542 GLY A N 1
ATOM 4234 C CA . GLY A 1 542 ? -25.572 1.779 -9.480 1.00 88.06 542 GLY A CA 1
ATOM 4235 C C . GLY A 1 542 ? -24.474 1.446 -8.463 1.00 88.06 542 GLY A C 1
ATOM 4236 O O . GLY A 1 542 ? -23.591 0.632 -8.735 1.00 88.06 542 GLY A O 1
ATOM 4237 N N . GLY A 1 543 ? -24.516 2.107 -7.306 1.00 89.00 543 GLY A N 1
ATOM 4238 C CA . GLY A 1 543 ? -23.444 2.060 -6.309 1.00 89.00 543 GLY A CA 1
ATOM 4239 C C . GLY A 1 543 ? -22.285 3.004 -6.640 1.00 89.00 543 GLY A C 1
ATOM 4240 O O . GLY A 1 543 ? -22.284 3.704 -7.656 1.00 89.00 543 GLY A O 1
ATOM 4241 N N . THR A 1 544 ? -21.272 3.015 -5.775 1.00 92.50 544 THR A N 1
ATOM 4242 C CA . THR A 1 544 ? -20.136 3.952 -5.839 1.00 92.50 544 THR A CA 1
ATOM 4243 C C . THR A 1 544 ? -19.347 3.864 -7.149 1.00 92.50 544 THR A C 1
ATOM 4245 O O . THR A 1 544 ? -18.836 4.880 -7.619 1.00 92.50 544 THR A O 1
ATOM 4248 N N . TYR A 1 545 ? -19.255 2.663 -7.726 1.00 94.38 545 TYR A N 1
ATOM 4249 C CA . TYR A 1 545 ? -18.480 2.357 -8.934 1.00 94.38 545 TYR A CA 1
ATOM 4250 C C . TYR A 1 545 ? -19.310 1.731 -10.063 1.00 94.38 545 TYR A C 1
ATOM 4252 O O . TYR A 1 545 ? -18.751 1.213 -11.023 1.00 94.38 545 TYR A O 1
ATOM 4260 N N . CYS A 1 546 ? -20.642 1.796 -9.988 1.00 93.56 546 CYS A N 1
ATOM 4261 C CA . CYS A 1 546 ? -21.528 1.208 -11.000 1.00 93.56 546 CYS A CA 1
ATOM 4262 C C . CYS A 1 546 ? -21.374 -0.315 -11.139 1.00 93.56 546 CYS A C 1
ATOM 4264 O O . CYS A 1 546 ? -21.520 -0.857 -12.233 1.00 93.56 546 CYS A O 1
ATOM 4266 N N . PHE A 1 547 ? -21.065 -1.021 -10.052 1.00 91.88 547 PHE A N 1
ATOM 4267 C CA . PHE A 1 547 ? -20.916 -2.477 -10.061 1.00 91.88 547 PHE A CA 1
ATOM 4268 C C . PHE A 1 547 ? -22.235 -3.217 -9.843 1.00 91.88 547 PHE A C 1
ATOM 4270 O O . PHE A 1 547 ? -22.406 -4.331 -10.343 1.00 91.88 547 PHE A O 1
ATOM 4277 N N . ASP A 1 548 ? -23.186 -2.592 -9.156 1.00 89.75 548 ASP A N 1
ATOM 4278 C CA . ASP A 1 548 ? -24.364 -3.273 -8.629 1.00 89.75 548 ASP A CA 1
ATOM 4279 C C . ASP A 1 548 ? -25.577 -3.027 -9.522 1.00 89.75 548 ASP A C 1
ATOM 4281 O O . ASP A 1 548 ? -25.832 -1.903 -9.950 1.00 89.75 548 ASP A O 1
ATOM 4285 N N . ARG A 1 549 ? -26.346 -4.074 -9.833 1.00 86.44 549 ARG A N 1
ATOM 4286 C CA . ARG A 1 549 ? -27.558 -3.923 -10.647 1.00 86.44 549 ARG A CA 1
ATOM 4287 C C . ARG A 1 549 ? -28.643 -3.215 -9.851 1.00 86.44 549 ARG A C 1
ATOM 4289 O O . ARG A 1 549 ? -29.026 -3.675 -8.781 1.00 86.44 549 ARG A O 1
ATOM 4296 N N . VAL A 1 550 ? -29.206 -2.156 -10.422 1.00 80.75 550 VAL A N 1
ATOM 4297 C CA . VAL A 1 550 ? -30.368 -1.480 -9.844 1.00 80.75 550 VAL A CA 1
ATOM 4298 C C . VAL A 1 550 ? -31.611 -2.286 -10.213 1.00 80.75 550 VAL A C 1
ATOM 4300 O O . VAL A 1 550 ? -31.871 -2.537 -11.392 1.00 80.75 550 VAL A O 1
ATOM 4303 N N . GLY A 1 551 ? -32.382 -2.721 -9.214 1.00 62.75 551 GLY A N 1
ATOM 4304 C CA . GLY A 1 551 ? -33.651 -3.405 -9.450 1.00 62.75 551 GLY A CA 1
ATOM 4305 C C . GLY A 1 551 ? -34.590 -2.523 -10.276 1.00 62.75 551 GLY A C 1
ATOM 4306 O O . GLY A 1 551 ? -34.989 -1.449 -9.831 1.00 62.75 551 GLY A O 1
ATOM 4307 N N . TYR A 1 552 ? -34.955 -2.968 -11.482 1.00 40.44 552 TYR A N 1
ATOM 4308 C CA . TYR A 1 552 ? -36.035 -2.358 -12.257 1.00 40.44 552 TYR A CA 1
ATOM 4309 C C . TYR A 1 552 ? -37.345 -2.559 -11.487 1.00 40.44 552 TYR A C 1
ATOM 4311 O O . TYR A 1 552 ? -37.986 -3.606 -11.593 1.00 40.44 552 TYR A O 1
ATOM 4319 N N . ALA A 1 553 ? -37.779 -1.555 -10.728 1.00 35.62 553 ALA A N 1
ATOM 4320 C CA . ALA A 1 553 ? -39.198 -1.426 -10.448 1.00 35.62 553 ALA A CA 1
ATOM 4321 C C . ALA A 1 553 ? -39.878 -1.195 -11.807 1.00 35.62 553 ALA A C 1
ATOM 4323 O O . ALA A 1 553 ? -39.695 -0.154 -12.439 1.00 35.62 553 ALA A O 1
ATOM 4324 N N . GLY A 1 554 ? -40.588 -2.212 -12.304 1.00 29.62 554 GLY A N 1
ATOM 4325 C CA . GLY A 1 554 ? -41.444 -2.082 -13.482 1.00 29.62 554 GLY A CA 1
ATOM 4326 C C . GLY A 1 554 ? -42.439 -0.923 -13.323 1.00 29.62 554 GLY A C 1
ATOM 4327 O O . GLY A 1 554 ? -42.616 -0.410 -12.217 1.00 29.62 554 GLY A O 1
ATOM 4328 N N . PRO A 1 555 ? -43.099 -0.487 -14.409 1.00 33.91 555 PRO A N 1
ATOM 4329 C CA . PRO A 1 555 ? -43.906 0.726 -14.409 1.00 33.91 555 PRO A CA 1
ATOM 4330 C C . PRO A 1 555 ? -45.106 0.568 -13.469 1.00 33.91 555 PRO A C 1
ATOM 4332 O O . PRO A 1 555 ? -46.143 0.020 -13.838 1.00 33.91 555 PRO A O 1
ATOM 4335 N N . THR A 1 556 ? -44.980 1.049 -12.235 1.00 31.27 556 THR A N 1
ATOM 4336 C CA . THR A 1 556 ? -46.107 1.188 -11.319 1.00 31.27 556 THR A CA 1
ATOM 4337 C C . THR A 1 556 ? -46.811 2.501 -11.626 1.00 31.27 556 THR A C 1
ATOM 4339 O O . THR A 1 556 ? -46.303 3.576 -11.322 1.00 31.27 556 THR A O 1
ATOM 4342 N N . ASN A 1 557 ? -47.954 2.348 -12.294 1.00 29.16 557 ASN A N 1
ATOM 4343 C CA . ASN A 1 557 ? -49.113 3.230 -12.417 1.00 29.16 557 ASN A CA 1
ATOM 4344 C C . ASN A 1 557 ? -49.025 4.665 -11.867 1.00 29.16 557 ASN A C 1
ATOM 4346 O O . ASN A 1 557 ? -48.792 4.913 -10.686 1.00 29.16 557 ASN A O 1
ATOM 4350 N N . GLU A 1 558 ? -49.404 5.584 -12.755 1.00 37.81 558 GLU A N 1
ATOM 4351 C CA . GLU A 1 558 ? -49.853 6.948 -12.494 1.00 37.81 558 GLU A CA 1
ATOM 4352 C C . GLU A 1 558 ? -50.666 7.114 -11.198 1.00 37.81 558 GLU A C 1
ATOM 4354 O O . GLU A 1 558 ? -51.688 6.452 -10.996 1.00 37.81 558 GLU A O 1
ATOM 4359 N N . LYS A 1 559 ? -50.242 8.097 -10.393 1.00 31.81 559 LYS A N 1
ATOM 4360 C CA . LYS A 1 559 ? -51.012 9.198 -9.765 1.00 31.81 559 LYS A CA 1
ATOM 4361 C C . LYS A 1 559 ? -50.201 9.664 -8.551 1.00 31.81 559 LYS A C 1
ATOM 4363 O O . LYS A 1 559 ? -50.187 9.031 -7.507 1.00 31.81 559 LYS A O 1
ATOM 4368 N N . SER A 1 560 ? -49.476 10.772 -8.627 1.00 27.44 560 SER A N 1
ATOM 4369 C CA . SER A 1 560 ? -50.105 12.087 -8.526 1.00 27.44 560 SER A CA 1
ATOM 4370 C C . SER A 1 560 ? -49.227 13.151 -9.181 1.00 27.44 560 SER A C 1
ATOM 4372 O O . SER A 1 560 ? -48.115 13.426 -8.743 1.00 27.44 560 SER A O 1
ATOM 4374 N N . THR A 1 561 ? -49.760 13.770 -10.228 1.00 31.11 561 THR A N 1
ATOM 4375 C CA . THR A 1 561 ? -49.337 15.074 -10.734 1.00 31.11 561 THR A CA 1
ATOM 4376 C C . THR A 1 561 ? -49.375 16.109 -9.612 1.00 31.11 561 THR A C 1
ATOM 4378 O O . THR A 1 561 ? -50.456 16.465 -9.146 1.00 31.11 561 THR A O 1
ATOM 4381 N N . MET A 1 562 ? -48.217 16.654 -9.244 1.00 24.86 562 MET A N 1
ATOM 4382 C CA . MET A 1 562 ? -48.135 18.021 -8.742 1.00 24.86 562 MET A CA 1
ATOM 4383 C C . MET A 1 562 ? -47.166 18.774 -9.647 1.00 24.86 562 MET A C 1
ATOM 4385 O O . MET A 1 562 ? -45.991 18.430 -9.754 1.00 24.86 562 MET A O 1
ATOM 4389 N N . GLN A 1 563 ? -47.728 19.721 -10.394 1.00 26.36 563 GLN A N 1
ATOM 4390 C CA . GLN A 1 563 ? -47.031 20.539 -11.374 1.00 26.36 563 GLN A CA 1
ATOM 4391 C C . GLN A 1 563 ? -45.861 21.283 -10.727 1.00 26.36 563 GLN A C 1
ATOM 4393 O O . GLN A 1 563 ? -46.018 21.942 -9.701 1.00 26.36 563 GLN A O 1
ATOM 4398 N N . LEU A 1 564 ? -44.704 21.205 -11.381 1.00 28.19 564 LEU A N 1
ATOM 4399 C CA . LEU A 1 564 ? -43.590 22.115 -11.174 1.00 28.19 564 LEU A CA 1
ATOM 4400 C C . LEU A 1 564 ? -43.981 23.452 -11.826 1.00 28.19 564 LEU A C 1
ATOM 4402 O O . LEU A 1 564 ? -43.918 23.593 -13.045 1.00 28.19 564 LEU A O 1
ATOM 4406 N N . SER A 1 565 ? -44.464 24.403 -11.031 1.00 28.86 565 SER A N 1
ATOM 4407 C CA . SER A 1 565 ? -44.497 25.812 -11.420 1.00 28.86 565 SER A CA 1
ATOM 4408 C C . SER A 1 565 ? -43.211 26.475 -10.940 1.00 28.86 565 SER A C 1
ATOM 4410 O O . SER A 1 565 ? -42.836 26.305 -9.778 1.00 28.86 565 SER A O 1
ATOM 4412 N N . ASP A 1 566 ? -42.568 27.219 -11.835 1.00 30.64 566 ASP A N 1
ATOM 4413 C CA . ASP A 1 566 ? -41.373 28.022 -11.593 1.00 30.64 566 ASP A CA 1
ATOM 4414 C C . ASP A 1 566 ? -41.470 28.818 -10.282 1.00 30.64 566 ASP A C 1
ATOM 4416 O O . ASP A 1 566 ? -42.262 29.753 -10.153 1.00 30.64 566 ASP A O 1
ATOM 4420 N N . VAL A 1 567 ? -40.643 28.459 -9.298 1.00 26.70 567 VAL A N 1
ATOM 4421 C CA . VAL A 1 567 ? -40.375 29.324 -8.148 1.00 26.70 567 VAL A CA 1
ATOM 4422 C C . VAL A 1 567 ? -39.171 30.179 -8.515 1.00 26.70 567 VAL A C 1
ATOM 4424 O O . VAL A 1 567 ? -38.019 29.792 -8.314 1.00 26.70 567 VAL A O 1
ATOM 4427 N N . GLU A 1 568 ? -39.447 31.364 -9.059 1.00 28.48 568 GLU A N 1
ATOM 4428 C CA . GLU A 1 568 ? -38.514 32.483 -8.980 1.00 28.48 568 GLU A CA 1
ATOM 4429 C C . GLU A 1 568 ? -38.150 32.697 -7.507 1.00 28.48 568 GLU A C 1
ATOM 4431 O O . GLU A 1 568 ? -38.988 33.038 -6.668 1.00 28.48 568 GLU A O 1
ATOM 4436 N N . VAL A 1 569 ? -36.876 32.493 -7.176 1.00 28.20 569 VAL A N 1
ATOM 4437 C CA . VAL A 1 569 ? -36.336 32.833 -5.861 1.00 28.20 569 VAL A CA 1
ATOM 4438 C C . VAL A 1 569 ? -36.317 34.357 -5.746 1.00 28.20 569 VAL A C 1
ATOM 4440 O O . VAL A 1 569 ? -35.363 35.029 -6.139 1.00 28.20 569 VAL A O 1
ATOM 4443 N N . VAL A 1 570 ? -37.389 34.913 -5.182 1.00 32.28 570 VAL A N 1
ATOM 4444 C CA . VAL A 1 570 ? -37.445 36.297 -4.708 1.00 32.28 570 VAL A CA 1
ATOM 4445 C C . VAL A 1 570 ? -36.491 36.419 -3.521 1.00 32.28 570 VAL A C 1
ATOM 4447 O O . VAL A 1 570 ? -36.845 36.197 -2.363 1.00 32.28 570 VAL A O 1
ATOM 4450 N N . VAL A 1 571 ? -35.237 36.771 -3.806 1.00 35.12 571 VAL A N 1
ATOM 4451 C CA . VAL A 1 571 ? -34.279 37.193 -2.782 1.00 35.12 571 VAL A CA 1
ATOM 4452 C C . VAL A 1 571 ? -34.788 38.511 -2.205 1.00 35.12 571 VAL A C 1
ATOM 4454 O O . VAL A 1 571 ? -34.731 39.555 -2.857 1.00 35.12 571 VAL A O 1
ATOM 4457 N N . SER A 1 572 ? -35.319 38.457 -0.984 1.00 39.38 572 SER A N 1
ATOM 4458 C CA . SER A 1 572 ? -35.858 39.622 -0.285 1.00 39.38 572 SER A CA 1
ATOM 4459 C C . SER A 1 572 ? -34.857 40.793 -0.271 1.00 39.38 572 SER A C 1
ATOM 4461 O O . SER A 1 572 ? -33.703 40.697 0.152 1.00 39.38 572 SER A O 1
ATOM 4463 N N . SER A 1 573 ? -35.332 41.935 -0.768 1.00 45.88 573 SER A N 1
ATOM 4464 C CA . SER A 1 573 ? -34.601 43.178 -1.050 1.00 45.88 573 SER A CA 1
ATOM 4465 C C . SER A 1 573 ? -34.130 43.961 0.198 1.00 45.88 573 SER A C 1
ATOM 4467 O O . SER A 1 573 ? -33.941 45.176 0.132 1.00 45.88 573 SER A O 1
ATOM 4469 N N . TRP A 1 574 ? -33.907 43.303 1.338 1.00 43.59 574 TRP A N 1
ATOM 4470 C CA . TRP A 1 574 ? -33.548 43.966 2.605 1.00 43.59 574 TRP A CA 1
ATOM 4471 C C . TRP A 1 574 ? -32.060 43.851 2.977 1.00 43.59 574 TRP A C 1
ATOM 4473 O O . TRP A 1 574 ? -31.565 44.628 3.788 1.00 43.59 574 TRP A O 1
ATOM 4483 N N . TRP A 1 575 ? -31.300 42.964 2.326 1.00 39.50 575 TRP A N 1
ATOM 4484 C CA . TRP A 1 575 ? -29.892 42.702 2.676 1.00 39.50 575 TRP A CA 1
ATOM 4485 C C . TRP A 1 575 ? -28.862 43.517 1.875 1.00 39.50 575 TRP A C 1
ATOM 4487 O O . TRP A 1 575 ? -27.701 43.635 2.272 1.00 39.50 575 TRP A O 1
ATOM 4497 N N . ARG A 1 576 ? -29.273 44.139 0.762 1.00 48.31 576 ARG A N 1
ATOM 4498 C CA . ARG A 1 576 ? -28.383 44.922 -0.118 1.00 48.31 576 ARG A CA 1
ATOM 4499 C C . ARG A 1 576 ? -27.836 46.232 0.487 1.00 48.31 576 ARG A C 1
ATOM 4501 O O . ARG A 1 576 ? -26.673 46.530 0.209 1.00 48.31 576 ARG A O 1
ATOM 4508 N N . PRO A 1 577 ? -28.576 47.024 1.291 1.00 52.78 577 PRO A N 1
ATOM 4509 C CA . PRO A 1 577 ? -28.014 48.244 1.881 1.00 52.78 577 PRO A CA 1
ATOM 4510 C C . PRO A 1 577 ? -27.054 47.953 3.048 1.00 52.78 577 PRO A C 1
ATOM 4512 O O . PRO A 1 577 ? -26.056 48.655 3.198 1.00 52.78 577 PRO A O 1
ATOM 4515 N N . ILE A 1 578 ? -27.287 46.877 3.810 1.00 62.66 578 ILE A N 1
ATOM 4516 C CA . ILE A 1 578 ? -26.453 46.488 4.963 1.00 62.66 578 ILE A CA 1
ATOM 4517 C C . ILE A 1 578 ? -25.064 46.032 4.496 1.00 62.66 578 ILE A C 1
ATOM 4519 O O . ILE A 1 578 ? -24.049 46.487 5.023 1.00 62.66 578 ILE A O 1
ATOM 4523 N N . TYR A 1 579 ? -25.004 45.212 3.442 1.00 58.31 579 TYR A N 1
ATOM 4524 C CA . TYR A 1 579 ? -23.732 44.754 2.875 1.00 58.31 579 TYR A CA 1
ATOM 4525 C C . TYR A 1 579 ? -22.900 45.896 2.277 1.00 58.31 579 TYR A C 1
ATOM 4527 O O . TYR A 1 579 ? -21.680 45.921 2.432 1.00 58.31 579 TYR A O 1
ATOM 4535 N N . LYS A 1 580 ? -23.541 46.882 1.636 1.00 64.12 580 LYS A N 1
ATOM 4536 C CA . LYS A 1 580 ? -22.836 48.053 1.090 1.00 64.12 580 LYS A CA 1
ATOM 4537 C C . LYS A 1 580 ? -22.304 48.978 2.188 1.00 64.12 580 LYS A C 1
ATOM 4539 O O . LYS A 1 580 ? -21.190 49.476 2.055 1.00 64.12 580 LYS A O 1
ATOM 4544 N N . ALA A 1 581 ? -23.052 49.164 3.278 1.00 71.06 581 ALA A N 1
ATOM 4545 C CA . ALA A 1 581 ? -22.591 49.938 4.429 1.00 71.06 581 ALA A CA 1
ATOM 4546 C C . ALA A 1 581 ? -21.405 49.259 5.137 1.00 71.06 581 ALA A C 1
ATOM 4548 O O . ALA A 1 581 ? -20.419 49.924 5.446 1.00 71.06 581 ALA A O 1
ATOM 4549 N N . ALA A 1 582 ? -21.449 47.934 5.314 1.00 71.62 582 ALA A N 1
ATOM 4550 C CA . ALA A 1 582 ? -20.355 47.174 5.918 1.00 71.62 582 ALA A CA 1
ATOM 4551 C C . ALA A 1 582 ? -19.062 47.252 5.086 1.00 71.62 582 ALA A C 1
ATOM 4553 O O . ALA A 1 582 ? -17.989 47.505 5.633 1.00 71.62 582 ALA A O 1
ATOM 4554 N N . ILE A 1 583 ? -19.162 47.120 3.758 1.00 76.44 583 ILE A N 1
ATOM 4555 C CA . ILE A 1 583 ? -18.008 47.264 2.857 1.00 76.44 583 ILE A CA 1
ATOM 4556 C C . ILE A 1 583 ? -17.448 48.692 2.912 1.00 76.44 583 ILE A C 1
ATOM 4558 O O . ILE A 1 583 ? -16.233 48.864 2.981 1.00 76.44 583 ILE A O 1
ATOM 4562 N N . LEU A 1 584 ? -18.306 49.718 2.945 1.00 79.81 584 LEU A N 1
ATOM 4563 C CA . LEU A 1 584 ? -17.858 51.110 3.036 1.00 79.81 584 LEU A CA 1
ATOM 4564 C C . LEU A 1 584 ? -17.129 51.394 4.359 1.00 79.81 584 LEU A C 1
ATOM 4566 O O . LEU A 1 584 ? -16.087 52.043 4.347 1.00 79.81 584 LEU A O 1
ATOM 4570 N N . ILE A 1 585 ? -17.620 50.861 5.483 1.00 82.62 585 ILE A N 1
ATOM 4571 C CA . ILE A 1 585 ? -16.966 50.991 6.796 1.00 82.62 585 ILE A CA 1
ATOM 4572 C C . ILE A 1 585 ? -15.589 50.321 6.786 1.00 82.62 585 ILE A C 1
ATOM 4574 O O . ILE A 1 585 ? -14.622 50.908 7.268 1.00 82.62 585 ILE A O 1
ATOM 4578 N N . ILE A 1 586 ? -15.473 49.130 6.190 1.00 80.88 586 ILE A N 1
ATOM 4579 C CA . ILE A 1 586 ? -14.190 48.424 6.065 1.00 80.88 586 ILE A CA 1
ATOM 4580 C C . ILE A 1 586 ? -13.212 49.231 5.203 1.00 80.88 586 ILE A C 1
ATOM 4582 O O . ILE A 1 586 ? -12.060 49.413 5.593 1.00 80.88 586 ILE A O 1
ATOM 4586 N N . VAL A 1 587 ? -13.661 49.774 4.068 1.00 86.94 587 VAL A N 1
ATOM 4587 C CA . VAL A 1 587 ? -12.815 50.593 3.185 1.00 86.94 587 VAL A CA 1
ATOM 4588 C C . VAL A 1 587 ? -12.354 51.872 3.889 1.00 86.94 587 VAL A C 1
ATOM 4590 O O . VAL A 1 587 ? -11.170 52.203 3.834 1.00 86.94 587 VAL A O 1
ATOM 4593 N N . VAL A 1 588 ? -13.242 52.564 4.609 1.00 87.06 588 VAL A N 1
ATOM 4594 C CA . VAL A 1 588 ? -12.886 53.768 5.378 1.00 87.06 588 VAL A CA 1
ATOM 4595 C C . VAL A 1 588 ? -11.907 53.434 6.506 1.00 87.06 588 VAL A C 1
ATOM 4597 O O . VAL A 1 588 ? -10.922 54.149 6.678 1.00 87.06 588 VAL A O 1
ATOM 4600 N N . ALA A 1 589 ? -12.108 52.327 7.225 1.00 83.94 589 ALA A N 1
ATOM 4601 C CA . ALA A 1 589 ? -11.193 51.886 8.277 1.00 83.94 589 ALA A CA 1
ATOM 4602 C C . ALA A 1 589 ? -9.793 51.571 7.723 1.00 83.94 589 ALA A C 1
ATOM 4604 O O . ALA A 1 589 ? -8.791 52.005 8.293 1.00 83.94 589 ALA A O 1
ATOM 4605 N N . VAL A 1 590 ? -9.713 50.886 6.577 1.00 84.25 590 VAL A N 1
ATOM 4606 C CA . VAL A 1 590 ? -8.441 50.592 5.901 1.00 84.25 590 VAL A CA 1
ATOM 4607 C C . VAL A 1 590 ? -7.749 51.880 5.454 1.00 84.25 590 VAL A C 1
ATOM 4609 O O . VAL A 1 590 ? -6.552 52.037 5.697 1.00 84.25 590 VAL A O 1
ATOM 4612 N N . LEU A 1 591 ? -8.485 52.834 4.877 1.00 84.06 591 LEU A N 1
ATOM 4613 C CA . LEU A 1 591 ? -7.934 54.130 4.470 1.00 84.06 591 LEU A CA 1
ATOM 4614 C C . LEU A 1 591 ? -7.466 54.969 5.671 1.00 84.06 591 LEU A C 1
ATOM 4616 O O . LEU A 1 591 ? -6.404 55.587 5.596 1.00 84.06 591 LEU A O 1
ATOM 4620 N N . CYS A 1 592 ? -8.185 54.947 6.797 1.00 78.69 592 CYS A N 1
ATOM 4621 C CA . CYS A 1 592 ? -7.757 55.593 8.041 1.00 78.69 592 CYS A CA 1
ATOM 4622 C C . CYS A 1 592 ? -6.463 54.979 8.590 1.00 78.69 592 CYS A C 1
ATOM 4624 O O . CYS A 1 592 ? -5.546 55.717 8.949 1.00 78.69 592 CYS A O 1
ATOM 4626 N N . VAL A 1 593 ? -6.340 53.647 8.601 1.00 80.44 593 VAL A N 1
ATOM 4627 C CA . VAL A 1 593 ? -5.104 52.961 9.022 1.00 80.44 593 VAL A CA 1
ATOM 4628 C C . VAL A 1 593 ? -3.941 53.294 8.085 1.00 80.44 593 VAL A C 1
ATOM 4630 O O . VAL A 1 593 ? -2.815 53.497 8.545 1.00 80.44 593 VAL A O 1
ATOM 4633 N N . PHE A 1 594 ? -4.198 53.393 6.779 1.00 78.31 594 PHE A N 1
ATOM 4634 C CA . PHE A 1 594 ? -3.180 53.768 5.799 1.00 78.31 594 PHE A CA 1
ATOM 4635 C C . PHE A 1 594 ? -2.704 55.214 5.993 1.00 78.31 594 PHE A C 1
ATOM 4637 O O . PHE A 1 594 ? -1.501 55.472 5.978 1.00 78.31 594 PHE A O 1
ATOM 4644 N N . ARG A 1 595 ? -3.632 56.141 6.265 1.00 76.69 595 ARG A N 1
ATOM 4645 C CA . ARG A 1 595 ? -3.327 57.554 6.531 1.00 76.69 595 ARG A CA 1
ATOM 4646 C C . ARG A 1 595 ? -2.534 57.732 7.829 1.00 76.69 595 ARG A C 1
ATOM 4648 O O . ARG A 1 595 ? -1.487 58.367 7.809 1.00 76.69 595 ARG A O 1
ATOM 4655 N N . LEU A 1 596 ? -2.927 57.046 8.908 1.00 72.88 596 LEU A N 1
ATOM 4656 C CA . LEU A 1 596 ? -2.186 57.037 10.179 1.00 72.88 596 LEU A CA 1
ATOM 4657 C C . LEU A 1 596 ? -0.770 56.450 10.043 1.00 72.88 596 LEU A C 1
ATOM 4659 O O . LEU A 1 596 ? 0.154 56.880 10.735 1.00 72.88 596 LEU A O 1
ATOM 4663 N N . ARG A 1 597 ? -0.570 55.472 9.148 1.00 70.69 597 ARG A N 1
ATOM 4664 C CA . ARG A 1 597 ? 0.765 54.934 8.839 1.00 70.69 597 ARG A CA 1
ATOM 4665 C C . ARG A 1 597 ? 1.621 55.895 8.022 1.00 70.69 597 ARG A C 1
ATOM 4667 O O . ARG A 1 597 ? 2.831 55.915 8.229 1.00 70.69 597 ARG A O 1
ATOM 4674 N N . MET A 1 598 ? 1.023 56.664 7.115 1.00 70.69 598 MET A N 1
ATOM 4675 C CA . MET A 1 598 ? 1.743 57.690 6.360 1.00 70.69 598 MET A CA 1
ATOM 4676 C C . MET A 1 598 ? 2.154 58.873 7.240 1.00 70.69 598 MET A C 1
ATOM 4678 O O . MET A 1 598 ? 3.301 59.305 7.154 1.00 70.69 598 MET A O 1
ATOM 4682 N N . ASP A 1 599 ? 1.277 59.335 8.132 1.00 69.19 599 ASP A N 1
ATOM 4683 C CA . ASP A 1 599 ? 1.592 60.448 9.038 1.00 69.19 599 ASP A CA 1
ATOM 4684 C C . ASP A 1 599 ? 2.700 60.066 10.040 1.00 69.19 599 ASP A C 1
ATOM 4686 O O . ASP A 1 599 ? 3.592 60.865 10.316 1.00 69.19 599 ASP A O 1
ATOM 4690 N N . ARG A 1 600 ? 2.745 58.801 10.493 1.00 62.34 600 ARG A N 1
ATOM 4691 C CA . ARG A 1 600 ? 3.862 58.278 11.309 1.00 62.34 600 ARG A CA 1
ATOM 4692 C C . ARG A 1 600 ? 5.196 58.168 10.566 1.00 62.34 600 ARG A C 1
ATOM 4694 O O . ARG A 1 600 ? 6.227 58.138 11.228 1.00 62.34 600 ARG A O 1
ATOM 4701 N N . ARG A 1 601 ? 5.197 58.051 9.232 1.00 61.62 601 ARG A N 1
ATOM 4702 C CA . ARG A 1 601 ? 6.443 58.047 8.444 1.00 61.62 601 ARG A CA 1
ATOM 4703 C C . ARG A 1 601 ? 6.984 59.462 8.266 1.00 61.62 601 ARG A C 1
ATOM 4705 O O . ARG A 1 601 ? 8.167 59.661 8.486 1.00 61.62 601 ARG A O 1
ATOM 4712 N N . LYS A 1 602 ? 6.113 60.445 8.010 1.00 58.31 602 LYS A N 1
ATOM 4713 C CA . LYS A 1 602 ? 6.522 61.857 7.911 1.00 58.31 602 LYS A CA 1
ATOM 4714 C C . LYS A 1 602 ? 7.140 62.404 9.202 1.00 58.31 602 LYS A C 1
ATOM 4716 O O . LYS A 1 602 ? 8.123 63.120 9.126 1.00 58.31 602 LYS A O 1
ATOM 4721 N N . LEU A 1 603 ? 6.623 62.005 10.368 1.00 53.66 603 LEU A N 1
ATOM 4722 C CA . LEU A 1 603 ? 7.205 62.389 11.664 1.00 53.66 603 LEU A CA 1
ATOM 4723 C C . LEU A 1 603 ? 8.581 61.752 11.930 1.00 53.66 603 LEU A C 1
ATOM 4725 O O . LEU A 1 603 ? 9.378 62.327 12.654 1.00 53.66 603 LEU A O 1
ATOM 4729 N N . LYS A 1 604 ? 8.875 60.581 11.347 1.00 51.66 604 LYS A N 1
ATOM 4730 C CA . LYS A 1 604 ? 10.193 59.939 11.478 1.00 51.66 604 LYS A CA 1
ATOM 4731 C C . LYS A 1 604 ? 11.248 60.575 10.575 1.00 51.66 604 LYS A C 1
ATOM 4733 O O . LYS A 1 604 ? 12.389 60.703 11.001 1.00 51.66 604 LYS A O 1
ATOM 4738 N N . ASP A 1 605 ? 10.851 60.992 9.375 1.00 55.31 605 ASP A N 1
ATOM 4739 C CA . ASP A 1 605 ? 11.761 61.627 8.417 1.00 55.31 605 ASP A CA 1
ATOM 4740 C C . ASP A 1 605 ? 12.130 63.070 8.838 1.00 55.31 605 ASP A C 1
ATOM 4742 O O . ASP A 1 605 ? 13.197 63.557 8.475 1.00 55.31 605 ASP A O 1
ATOM 4746 N N . GLU A 1 606 ? 11.297 63.754 9.637 1.00 54.38 606 GLU A N 1
ATOM 4747 C CA . GLU A 1 606 ? 11.610 65.088 10.188 1.00 54.38 606 GLU A CA 1
ATOM 4748 C C . GLU A 1 606 ? 12.548 65.039 11.414 1.00 54.38 606 GLU A C 1
ATOM 4750 O O . GLU A 1 606 ? 13.361 65.949 11.588 1.00 54.38 606 GLU A O 1
ATOM 4755 N N . ASP A 1 607 ? 12.518 63.963 12.213 1.00 51.31 607 ASP A N 1
ATOM 4756 C CA . ASP A 1 607 ? 13.429 63.782 13.356 1.00 51.31 607 ASP A CA 1
ATOM 4757 C C . ASP A 1 607 ? 14.859 63.400 12.908 1.00 51.31 607 ASP A C 1
ATOM 4759 O O . ASP A 1 607 ? 15.831 63.867 13.506 1.00 51.31 607 ASP A O 1
ATOM 4763 N N . GLU A 1 608 ? 15.013 62.632 11.818 1.00 50.44 608 GLU A N 1
ATOM 4764 C CA . GLU A 1 608 ? 16.324 62.203 11.283 1.00 50.44 608 GLU A CA 1
ATOM 4765 C C . GLU A 1 608 ? 17.101 63.326 10.564 1.00 50.44 608 GLU A C 1
ATOM 4767 O O . GLU A 1 608 ? 18.326 63.271 10.481 1.00 50.44 608 GLU A O 1
ATOM 4772 N N . ILE A 1 609 ? 16.426 64.389 10.109 1.00 49.41 609 ILE A N 1
ATOM 4773 C CA . ILE A 1 609 ? 17.067 65.536 9.430 1.00 49.41 609 ILE A CA 1
ATOM 4774 C C . ILE A 1 609 ? 17.608 66.5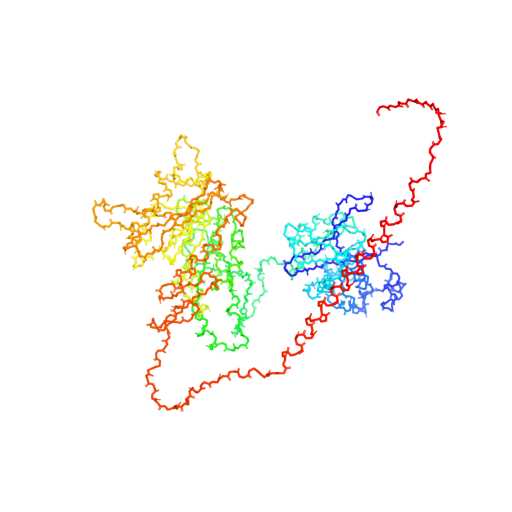87 10.429 1.00 49.41 609 ILE A C 1
ATOM 4776 O O . ILE A 1 609 ? 18.418 67.437 10.060 1.00 49.41 609 ILE A O 1
ATOM 4780 N N . SER A 1 610 ? 17.238 66.521 11.714 1.00 45.94 610 SER A N 1
ATOM 4781 C CA . SER A 1 610 ? 17.667 67.501 12.732 1.00 45.94 610 SER A CA 1
ATOM 4782 C C . SER A 1 610 ? 18.928 67.117 13.527 1.00 45.94 610 SER A C 1
ATOM 4784 O O . SER A 1 610 ? 19.453 67.948 14.268 1.00 45.94 610 SER A O 1
ATOM 4786 N N . SER A 1 611 ? 19.455 65.895 13.364 1.00 44.31 611 SER A N 1
ATOM 4787 C CA . SER A 1 611 ? 20.579 65.377 14.168 1.00 44.31 611 SER A CA 1
ATOM 4788 C C . SER A 1 611 ? 21.948 65.324 13.468 1.00 44.31 611 SER A C 1
ATOM 4790 O O . SER A 1 611 ? 22.900 64.826 14.064 1.00 44.31 611 SER A O 1
ATOM 4792 N N . GLU A 1 612 ? 22.090 65.842 12.241 1.00 44.94 612 GLU A N 1
ATOM 4793 C CA . GLU A 1 612 ? 23.326 65.722 11.435 1.00 44.94 612 GLU A CA 1
ATOM 4794 C C . GLU A 1 612 ? 24.055 67.058 11.152 1.00 44.94 612 GLU A C 1
ATOM 4796 O O . GLU A 1 612 ? 24.661 67.257 10.102 1.00 44.94 612 GLU A O 1
ATOM 4801 N N . SER A 1 613 ? 24.065 67.986 12.117 1.00 42.56 613 SER A N 1
ATOM 4802 C CA . SER A 1 613 ? 24.969 69.150 12.102 1.00 42.56 613 SER A CA 1
ATOM 4803 C C . SER A 1 613 ? 25.647 69.345 13.464 1.00 42.56 613 SER A C 1
ATOM 4805 O O . SER A 1 613 ? 25.101 70.001 14.350 1.00 42.56 613 SER A O 1
ATOM 4807 N N . GLY A 1 614 ? 26.837 68.763 13.640 1.00 33.97 614 GLY A N 1
ATOM 4808 C CA . GLY A 1 614 ? 27.614 68.845 14.883 1.00 33.97 614 GLY A CA 1
ATOM 4809 C C . GLY A 1 614 ? 29.041 68.301 14.754 1.00 33.97 614 GLY A C 1
ATOM 4810 O O . GLY A 1 614 ? 29.348 67.235 15.268 1.00 33.97 614 GLY A O 1
ATOM 4811 N N . GLU A 1 615 ? 29.866 69.022 13.993 1.00 35.00 615 GLU A N 1
ATOM 4812 C CA . GLU A 1 615 ? 31.299 69.306 14.208 1.00 35.00 615 GLU A CA 1
ATOM 4813 C C . GLU A 1 615 ? 32.224 68.205 14.803 1.00 35.00 615 GLU A C 1
ATOM 4815 O O . GLU A 1 615 ? 32.257 67.948 16.005 1.00 35.00 615 GLU A O 1
ATOM 4820 N N . LYS A 1 616 ? 33.082 67.619 13.947 1.00 32.84 616 LYS A N 1
ATOM 4821 C CA . LYS A 1 616 ? 34.283 66.850 14.333 1.00 32.84 616 LYS A CA 1
ATOM 4822 C C . LYS A 1 616 ? 35.488 67.791 14.455 1.00 32.84 616 LYS A C 1
ATOM 4824 O O . LYS A 1 616 ? 35.922 68.350 13.452 1.00 32.84 616 LYS A O 1
ATOM 4829 N N . VAL A 1 617 ? 36.071 67.873 15.650 1.00 34.50 617 VAL A N 1
ATOM 4830 C CA . VAL A 1 617 ? 37.430 68.384 15.894 1.00 34.50 617 VAL A CA 1
ATOM 4831 C C . VAL A 1 617 ? 38.383 67.188 16.013 1.00 34.50 617 VAL A C 1
ATOM 4833 O O . VAL A 1 617 ? 38.117 66.245 16.759 1.00 34.50 617 VAL A O 1
ATOM 4836 N N . GLU A 1 618 ? 39.469 67.212 15.236 1.00 35.69 618 GLU A N 1
ATOM 4837 C CA . GLU A 1 618 ? 40.600 66.277 15.297 1.00 35.69 618 GLU A CA 1
ATOM 4838 C C . GLU A 1 618 ? 41.353 66.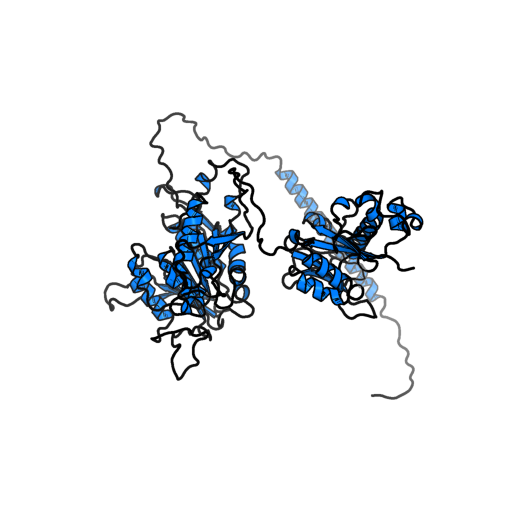365 16.630 1.00 35.69 618 GLU A C 1
ATOM 4840 O O . GLU A 1 618 ? 41.554 67.463 17.141 1.00 35.69 618 GLU A O 1
ATOM 4845 N N . LEU A 1 619 ? 41.882 65.230 17.114 1.00 31.23 619 LEU A N 1
ATOM 4846 C CA . LEU A 1 619 ? 43.246 65.142 17.656 1.00 31.23 619 LEU A CA 1
ATOM 4847 C C . LEU A 1 619 ? 43.715 63.677 17.802 1.00 31.23 619 LEU A C 1
ATOM 4849 O O . LEU A 1 619 ? 43.166 62.873 18.548 1.00 31.23 619 LEU A O 1
ATOM 4853 N N . VAL A 1 620 ? 44.741 63.395 17.001 1.00 33.12 620 VAL A N 1
ATOM 4854 C CA . VAL A 1 620 ? 45.860 62.437 17.079 1.00 33.12 620 VAL A CA 1
ATOM 4855 C C . VAL A 1 620 ? 46.153 61.870 18.485 1.00 33.12 620 VAL A C 1
ATOM 4857 O O . VAL A 1 620 ? 46.318 62.644 19.420 1.00 33.12 620 VAL A O 1
ATOM 4860 N N . ASP A 1 621 ? 46.324 60.548 18.644 1.00 31.03 621 ASP A N 1
ATOM 4861 C CA . ASP A 1 621 ? 47.651 59.897 18.651 1.00 31.03 621 ASP A CA 1
ATOM 4862 C C . ASP A 1 621 ? 47.636 58.398 19.051 1.00 31.03 621 ASP A C 1
ATOM 4864 O O . ASP A 1 621 ? 46.838 57.932 19.857 1.00 31.03 621 ASP A O 1
ATOM 4868 N N . SER A 1 622 ? 48.605 57.710 18.446 1.00 32.50 622 SER A N 1
ATOM 4869 C CA . SER A 1 622 ? 49.460 56.616 18.916 1.00 32.50 622 SER A CA 1
ATOM 4870 C C . SER A 1 622 ? 48.945 55.208 19.292 1.00 32.50 622 SER A C 1
ATOM 4872 O O . SER A 1 622 ? 48.349 54.916 20.321 1.00 32.50 622 SER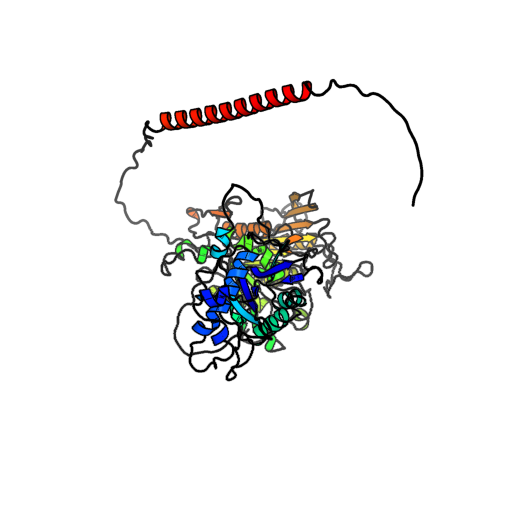 A O 1
ATOM 4874 N N . THR A 1 623 ? 49.531 54.278 18.525 1.00 35.25 623 THR A N 1
ATOM 4875 C CA . THR A 1 623 ? 50.298 53.092 18.962 1.00 35.25 623 THR A CA 1
ATOM 4876 C C . THR A 1 623 ? 49.645 51.699 19.046 1.00 35.25 623 THR A C 1
ATOM 4878 O O . THR A 1 623 ? 49.140 51.270 20.069 1.00 35.25 623 THR A O 1
ATOM 4881 N N . THR A 1 624 ? 49.892 50.926 17.975 1.00 37.72 624 THR A N 1
ATOM 4882 C CA . THR A 1 624 ? 50.862 49.801 17.939 1.00 37.72 624 THR A CA 1
ATOM 4883 C C . THR A 1 624 ? 50.524 48.430 18.566 1.00 37.72 624 THR A C 1
ATOM 4885 O O . THR A 1 624 ? 50.413 48.285 19.775 1.00 37.72 624 THR A O 1
ATOM 4888 N N . ARG A 1 625 ? 50.700 47.409 17.693 1.00 36.78 625 ARG A N 1
ATOM 4889 C CA . ARG A 1 625 ? 51.101 45.982 17.886 1.00 36.78 625 ARG A CA 1
ATOM 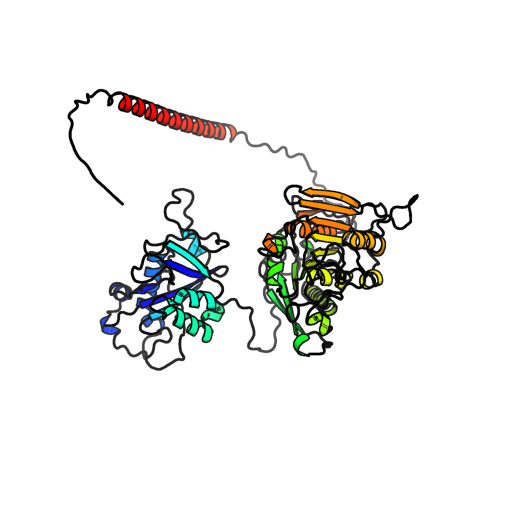4890 C C . ARG A 1 625 ? 50.005 44.958 18.222 1.00 36.78 625 ARG A C 1
ATOM 4892 O O . ARG A 1 625 ? 49.324 45.073 19.222 1.00 36.78 625 ARG A O 1
ATOM 4899 N N . ARG A 1 626 ? 49.785 44.005 17.294 1.00 39.75 626 ARG A N 1
ATOM 4900 C CA . ARG A 1 626 ? 50.320 42.606 17.227 1.00 39.75 626 ARG A CA 1
ATOM 4901 C C . ARG A 1 626 ? 49.683 41.702 18.296 1.00 39.75 626 ARG A C 1
ATOM 4903 O O . ARG A 1 626 ? 49.715 42.054 19.458 1.00 39.75 626 ARG A O 1
ATOM 4910 N N . GLY A 1 627 ? 49.201 40.502 17.998 1.00 39.94 627 GLY A N 1
ATOM 4911 C CA . GLY A 1 627 ? 49.243 39.707 16.776 1.00 39.94 627 GLY A CA 1
ATOM 4912 C C . GLY A 1 627 ? 48.777 38.272 17.062 1.00 39.94 627 GLY A C 1
ATOM 4913 O O . GLY A 1 627 ? 48.423 37.976 18.202 1.00 39.94 627 GLY A O 1
ATOM 4914 N N . LEU A 1 628 ? 48.913 37.446 16.016 1.00 39.44 628 LEU A N 1
ATOM 4915 C CA . LEU A 1 628 ? 48.635 36.006 15.877 1.00 39.44 628 LEU A CA 1
ATOM 4916 C C . LEU A 1 628 ? 47.170 35.605 15.697 1.00 39.44 628 LEU A C 1
ATOM 4918 O O . LEU A 1 628 ? 46.365 35.783 16.633 1.00 39.44 628 LEU A O 1
#

Radius of gyration: 33.63 Å; chains: 1; bounding box: 102×97×102 Å

Foldseek 3Di:
DDFFKEFEFEFEQPFATKWFWFAPPVVDHIFIDGFIDTQDQVLCVVLVHGPVVLVDDWPPPDPPCSNCRSSLCRRQVRCCQFWVQHCNVPSVQWAWQQLDDDDGRDDRQDDPRYGYTYGYDDVVSQCVVCDDDPDPDQWAWAPDPDTDPGITRGHPRGDHMGHDLDLLVVLVRCCPPVPSRVSSSSVSSVVVCSCVVRNPDDDDDDDDDDDDDDDDQDDAPDKDKDWDQQPVPPFPDNVLSIWIKIKHQACLVVPDPDDDDPSCVAQAAAEEEEEEEAAPDFQCQGVVLQSVCCHLLVYMYMYTGDDNRADCLPLDAPDNVVRVPPVLSVVVVVLVVCVVVDVNGHQARYEYEAAHNGLSNCQLSVCSHQEYERELDHDQDNPSNLVNQPAAYHYEYEYECQAQQRHQQNPQPDPVDDHHPHNRDDPDGHGPVNSLLCSQCRRFVLADDDDDPRSDWDWDFPDDDVVQQKTKTWTDDPSGRYTRMYIYGHPLHRCCVVGVSVSPDCSNVSSVSSSCSLQPVLDWDADPVSSFTHDDVVSQAHHGRRPHGNDPPDDDDDDDDDDDDDDDPPPDPPCVVVVVVVVVVVVVVVVVVVVVVVVVVVVVVVVVVPPPDDDDDDDDDDDDDDDD

InterPro domains:
  IPR000086 NUDIX hydrolase domain [PS51462] (1-159)
  IPR015797 NUDIX hydrolase-like domain superfamily [SSF55811] (7-125)
  IPR029058 Alpha/Beta hydrolase fold [G3DSA:3.40.50.1820] (235-419)
  IPR029058 Alpha/Beta hydrolase fold [SSF53474] (239-406)

Secondary structure (DSSP, 8-state):
-PPPEEEEEEEETTTEEEEEEE---TTS-SEEE-SEEEPPHHHHHHTT--HHHHSS--TTSS-HHHHHHHHHHHHHHHHHHHH----TT-GGG-EEP--S---TT--TTBSSSEEEEEEEE-THHHHTT---SS---S-EE--SSS--S-EE---TT-SEEEEES-HHHHHHHTTTGGGGHHHHHHHHHHHTTTTTTT----------------PPPP-BSSEEEEEEE-SS--SSSGGGGEEEEEEEB-GGGG--SS-TTTTHHHH----EEEEEPPTT--HHHHHHHHHHHHTTTT-EEEEEPPGGG----SS--HHHHHTT--HHHHHHHHHHHHHHH-TT--GGGEEEEEETHHHHHHHHTTTT-SEEEEES---S--HHHHTT-SS--EEEEEEETT-SSS-TT--SS-TTSPPPGGG---SS---HHHHHHHHHHHTT-----SSS-TT--PEEEEEEETTTTEEEEEE--TT--S-EEEEEESS-TTS-SS-HHHH-TTHHHHHHHHHHHHHHTTT-EEETTTTEEE--GGGTEESTTS-EEPP---------------------TTSHHHHHHHHHHHHHHHHHHHHHHHHHHHHHHHHHTSS----PPP----------

Organism: NCBI:txid29204